Protein 1ZRU (pdb70)

Sequence (758 aa):
TIKNFTFGSNNDGKLYMMLTGMDYRTIRRKDWSSPLNTALNVQYTNTSIIAGGRYFELLNETVALKGDSVNYIHANIDLTQTANPVSLSAETANNSNGVDINNGSGVLKVCFDIVTTSGTGVTSTKPIVQTSTLDSISVNDMTVSGSIDVPVQTLTVEAGNGLQLQLTKKNNDLVIVRFFGSVSNIQKGWNMSGTWVDRPFRPAAVQSLVGHFAGRDTSFHIDINPNGSITWWGANIDKTPIATRGNGSYFIKTIKNFGSNNDGKLYMMLTGMDYRTIRRKDWSSPLNTALNVQYTNTSIIAGGRYFELLNETVALKGDSVNYIHANIDLTQTANPVSLSAETANNSNGVDINNGSGVLKVCFDIVTTSGTGVTSTKPIVQTSTLDSISVNDMTVSGSIDVPVQTLTVEAGNGLQLQLTKKNNDLVIVRFFGSVSNIQKGWNMSGTWVDRPFRPAAVQSLVGHFAGRDTSFHIDINPNGSITWWGANIDKTPIATRGNGSYFIKTIKNFTFFGSNNDGKLYMMLTGMDYRTIRRKDWSSPLNTALNVQYTNTSIIAGGRYFELLNETVALKGDSVNYIHANIDLTQTANPVSLSAETANNSNGVDINNGSGVLKVCFDIVTTSGTGVTSTKPIVQTSTLDSISVNDMTVSGSIDVPVQTLTVEAGNGLQLQLTKKNNDLVIVRFFGSVSNIQKGWNMSGTWVDRPFRPAAVQSLVGHFAGRDTSFHIDINPNGSITWWGANIDKTPIATRGNGSYFIK

GO terms:
  GO:0098025 virus tail, baseplate (C, IDA)
  GO:0019062 virion attachment to host cell (P, IDA)

Structure (mmCIF, N/CA/C/O backbone):
data_1ZRU
#
_entry.id   1ZRU
#
_cell.length_a   81.106
_cell.length_b   92.057
_cell.length_c   145.725
_cell.angle_alpha   90.00
_cell.angle_beta   90.00
_cell.angle_gamma   90.00
#
_symmetry.space_group_name_H-M   'P 21 21 21'
#
loop_
_entity.id
_entity.type
_entity.pdbx_description
1 polymer 'lactophage p2 receptor binding protein'
2 non-polymer GLYCEROL
3 water water
#
loop_
_atom_site.group_PDB
_atom_site.id
_atom_site.type_symbol
_atom_site.label_atom_id
_atom_site.label_alt_id
_atom_site.label_comp_id
_atom_site.label_asym_id
_atom_site.label_entity_id
_atom_site.label_seq_id
_atom_site.pdbx_PDB_ins_code
_atom_site.Cartn_x
_atom_site.Cartn_y
_atom_site.Cartn_z
_atom_site.occupancy
_atom_site.B_iso_or_equiv
_atom_site.auth_seq_id
_atom_site.auth_comp_id
_atom_site.auth_asym_id
_atom_site.auth_atom_id
_atom_site.pdbx_PDB_model_num
ATOM 1 N N . THR A 1 2 ? 11.708 78.228 67.779 1.00 20.56 2 THR A N 1
ATOM 2 C CA . THR A 1 2 ? 13.128 78.626 67.605 1.00 20.64 2 THR A CA 1
ATOM 3 C C . THR A 1 2 ? 13.994 77.431 67.223 1.00 20.04 2 THR A C 1
ATOM 4 O O . THR A 1 2 ? 13.646 76.278 67.489 1.00 18.69 2 THR A O 1
ATOM 8 N N . ILE A 1 3 ? 15.115 77.736 66.591 1.00 19.58 3 ILE A N 1
ATOM 9 C CA . ILE A 1 3 ? 16.085 76.707 66.249 1.00 19.78 3 ILE A CA 1
ATOM 10 C C . ILE A 1 3 ? 17.314 76.947 67.096 1.00 20.43 3 ILE A C 1
ATOM 11 O O . ILE A 1 3 ? 17.860 78.056 67.117 1.00 19.97 3 ILE A O 1
ATOM 16 N N . LYS A 1 4 ? 17.719 75.924 67.840 1.00 20.79 4 LYS A N 1
ATOM 17 C CA . LYS A 1 4 ? 18.945 76.009 68.611 1.00 22.91 4 LYS A CA 1
ATOM 18 C C . LYS A 1 4 ? 20.034 75.180 67.928 1.00 24.32 4 LYS A C 1
ATOM 19 O O . LYS A 1 4 ? 19.844 73.991 67.674 1.00 22.78 4 LYS A O 1
ATOM 25 N N . ASN A 1 5 ? 21.153 75.842 67.630 1.00 25.77 5 ASN A N 1
ATOM 26 C CA . ASN A 1 5 ? 22.286 75.249 66.924 1.00 28.14 5 ASN A CA 1
ATOM 27 C C . ASN A 1 5 ? 23.440 74.928 67.854 1.00 29.17 5 ASN A C 1
ATOM 28 O O . ASN A 1 5 ? 23.718 75.669 68.804 1.00 29.54 5 ASN A O 1
ATOM 33 N N . PHE A 1 6 ? 24.129 73.832 67.561 1.00 30.53 6 PHE A N 1
ATOM 34 C CA . PHE A 1 6 ? 25.165 73.336 68.452 1.00 31.61 6 PHE A CA 1
ATOM 35 C C . PHE A 1 6 ? 26.440 73.015 67.678 1.00 32.57 6 PHE A C 1
ATOM 36 O O . PHE A 1 6 ? 27.508 73.549 68.001 1.00 33.40 6 PHE A O 1
ATOM 44 N N . THR A 1 7 ? 26.321 72.170 66.649 1.00 33.25 7 THR A N 1
ATOM 45 C CA . THR A 1 7 ? 27.474 71.757 65.830 1.00 33.80 7 THR A CA 1
ATOM 46 C C . THR A 1 7 ? 27.836 72.859 64.826 1.00 34.14 7 THR A C 1
ATOM 47 O O . THR A 1 7 ? 27.962 72.608 63.627 1.00 34.31 7 THR A O 1
ATOM 51 N N . PHE A 1 8 ? 27.987 74.083 65.325 1.00 35.15 8 PHE A N 1
ATOM 52 C CA . PHE A 1 8 ? 28.258 75.240 64.466 1.00 35.80 8 PHE A CA 1
ATOM 53 C C . PHE A 1 8 ? 29.250 76.170 65.152 1.00 36.28 8 PHE A C 1
ATOM 54 O O . PHE A 1 8 ? 29.143 76.404 66.359 1.00 37.16 8 PHE A O 1
ATOM 62 N N . GLY A 1 19 ? 36.750 73.644 64.880 1.00 37.45 19 GLY A N 1
ATOM 63 C CA . GLY A 1 19 ? 36.658 72.669 63.790 1.00 36.81 19 GLY A CA 1
ATOM 64 C C . GLY A 1 19 ? 35.281 72.044 63.629 1.00 36.42 19 GLY A C 1
ATOM 65 O O . GLY A 1 19 ? 35.107 70.831 63.820 1.00 36.48 19 GLY A O 1
ATOM 66 N N . SER A 1 20 ? 34.298 72.870 63.273 1.00 35.57 20 SER A N 1
ATOM 67 C CA . SER A 1 20 ? 32.941 72.386 63.037 1.00 34.49 20 SER A CA 1
ATOM 68 C C . SER A 1 20 ? 32.871 71.468 61.807 1.00 33.27 20 SER A C 1
ATOM 69 O O . SER A 1 20 ? 32.129 70.489 61.814 1.00 33.11 20 SER A O 1
ATOM 72 N N . ASN A 1 21 ? 33.652 71.776 60.770 1.00 31.58 21 ASN A N 1
ATOM 73 C CA . ASN A 1 21 ? 33.727 70.922 59.578 1.00 30.20 21 ASN A CA 1
ATOM 74 C C . ASN A 1 21 ? 34.206 69.493 59.903 1.00 28.53 21 ASN A C 1
ATOM 75 O O . ASN A 1 21 ? 33.639 68.502 59.421 1.00 26.50 21 ASN A O 1
ATOM 80 N N . ASN A 1 22 ? 35.260 69.393 60.715 1.00 26.88 22 ASN A N 1
ATOM 81 C CA . ASN A 1 22 ? 35.791 68.088 61.078 1.00 25.65 22 ASN A CA 1
ATOM 82 C C . ASN A 1 22 ? 34.836 67.290 61.952 1.00 23.80 22 ASN A C 1
ATOM 83 O O . ASN A 1 22 ? 34.675 66.084 61.744 1.00 22.40 22 ASN A O 1
ATOM 88 N N . ASP A 1 23 ? 34.176 67.963 62.900 1.00 21.91 23 ASP A N 1
ATOM 89 C CA . ASP A 1 23 ? 33.185 67.272 63.727 1.00 19.95 23 ASP A CA 1
ATOM 90 C C . ASP A 1 23 ? 32.008 66.804 62.881 1.00 17.64 23 ASP A C 1
ATOM 91 O O . ASP A 1 23 ? 31.478 65.718 63.106 1.00 15.36 23 ASP A O 1
ATOM 96 N N . GLY A 1 24 ? 31.595 67.640 61.925 1.00 15.27 24 GLY A N 1
ATOM 97 C CA . GLY A 1 24 ? 30.514 67.279 60.994 1.00 13.27 24 GLY A CA 1
ATOM 98 C C . GLY A 1 24 ? 30.854 66.003 60.231 1.00 12.67 24 GLY A C 1
ATOM 99 O O . GLY A 1 24 ? 30.048 65.068 60.172 1.00 12.07 24 GLY A O 1
ATOM 100 N N . LYS A 1 25 ? 32.050 65.953 59.652 1.00 10.71 25 LYS A N 1
ATOM 101 C CA . LYS A 1 25 ? 32.448 64.746 58.899 1.00 10.52 25 LYS A CA 1
ATOM 102 C C . LYS A 1 25 ? 32.559 63.537 59.824 1.00 10.02 25 LYS A C 1
ATOM 103 O O . LYS A 1 25 ? 32.123 62.430 59.467 1.00 10.46 25 LYS A O 1
ATOM 109 N N . LEU A 1 26 ? 33.134 63.756 61.011 1.00 9.88 26 LEU A N 1
ATOM 110 C CA . LEU A 1 26 ? 33.230 62.696 62.030 1.00 10.32 26 LEU A CA 1
ATOM 111 C C . LEU A 1 26 ? 31.858 62.075 62.302 1.00 9.99 26 LEU A C 1
ATOM 112 O O . LEU A 1 26 ? 31.691 60.843 62.225 1.00 9.69 26 LEU A O 1
ATOM 117 N N . TYR A 1 27 ? 30.877 62.924 62.617 1.00 9.55 27 TYR A N 1
ATOM 118 C CA . TYR A 1 27 ? 29.554 62.434 62.978 1.00 9.73 27 TYR A CA 1
ATOM 119 C C . TYR A 1 27 ? 28.901 61.728 61.792 1.00 9.47 27 TYR A C 1
ATOM 120 O O . TYR A 1 27 ? 28.277 60.679 61.965 1.00 9.99 27 TYR A O 1
ATOM 129 N N . MET A 1 28 ? 29.067 62.285 60.595 1.00 9.73 28 MET A N 1
ATOM 130 C CA . MET A 1 28 ? 28.513 61.643 59.389 1.00 9.71 28 MET A CA 1
ATOM 131 C C . MET A 1 28 ? 29.081 60.243 59.195 1.00 9.98 28 MET A C 1
ATOM 132 O O . MET A 1 28 ? 28.353 59.314 58.858 1.00 9.55 28 MET A O 1
ATOM 137 N N . MET A 1 29 ? 30.379 60.098 59.439 1.00 9.19 29 MET A N 1
ATOM 138 C CA . MET A 1 29 ? 31.038 58.820 59.263 1.00 9.66 29 MET A CA 1
ATOM 139 C C . MET A 1 29 ? 30.652 57.805 60.340 1.00 8.92 29 MET A C 1
ATOM 140 O O . MET A 1 29 ? 30.495 56.622 60.039 1.00 9.62 29 MET A O 1
ATOM 145 N N . LEU A 1 30 ? 30.462 58.272 61.580 1.00 8.66 30 LEU A N 1
ATOM 146 C CA . LEU A 1 30 ? 30.079 57.374 62.670 1.00 8.44 30 LEU A CA 1
ATOM 147 C C . LEU A 1 30 ? 28.701 56.761 62.381 1.00 8.47 30 LEU A C 1
ATOM 148 O O . LEU A 1 30 ? 28.483 55.577 62.620 1.00 8.71 30 LEU A O 1
ATOM 153 N N . THR A 1 31 ? 27.781 57.578 61.877 1.00 8.39 31 THR A N 1
ATOM 154 C CA . THR A 1 31 ? 26.375 57.112 61.714 1.00 8.65 31 THR A CA 1
ATOM 155 C C . THR A 1 31 ? 26.107 56.551 60.297 1.00 8.94 31 THR A C 1
ATOM 156 O O . THR A 1 31 ? 25.060 55.904 60.043 1.00 8.52 31 THR A O 1
ATOM 160 N N . GLY A 1 32 ? 27.033 56.819 59.372 1.00 8.52 32 GLY A N 1
ATOM 161 C CA . GLY A 1 32 ? 26.878 56.395 57.977 1.00 9.06 32 GLY A CA 1
ATOM 162 C C . GLY A 1 32 ? 25.780 57.171 57.268 1.00 10.05 32 GLY A C 1
ATOM 163 O O . GLY A 1 32 ? 24.854 56.584 56.716 1.00 10.31 32 GLY A O 1
ATOM 164 N N . MET A 1 33 ? 25.872 58.495 57.304 1.00 9.44 33 MET A N 1
ATOM 165 C CA . MET A 1 33 ? 24.936 59.326 56.536 1.00 10.29 33 MET A CA 1
ATOM 166 C C . MET A 1 33 ? 25.687 60.095 55.483 1.00 10.76 33 MET A C 1
ATOM 167 O O . MET A 1 33 ? 26.851 60.468 55.695 1.00 10.46 33 MET A O 1
ATOM 172 N N . ASP A 1 34 ? 25.035 60.323 54.344 1.00 11.83 34 ASP A N 1
ATOM 173 C CA . ASP A 1 34 ? 25.563 61.269 53.360 1.00 13.08 34 ASP A CA 1
ATOM 174 C C . ASP A 1 34 ? 24.785 62.587 53.442 1.00 13.38 34 ASP A C 1
ATOM 175 O O . ASP A 1 34 ? 24.029 62.820 54.410 1.00 13.47 34 ASP A O 1
ATOM 180 N N . TYR A 1 35 ? 24.973 63.467 52.452 1.00 12.91 35 TYR A N 1
ATOM 181 C CA . TYR A 1 35 ? 24.310 64.779 52.495 1.00 12.96 35 TYR A CA 1
ATOM 182 C C . TYR A 1 35 ? 22.870 64.759 52.003 1.00 13.30 35 TYR A C 1
ATOM 183 O O . TYR A 1 35 ? 22.221 65.803 51.959 1.00 14.26 35 TYR A O 1
ATOM 192 N N . ARG A 1 36 ? 22.363 63.577 51.655 1.00 12.93 36 ARG A N 1
ATOM 193 C CA . ARG A 1 36 ? 21.001 63.461 51.143 1.00 13.59 36 ARG A CA 1
ATOM 194 C C . ARG A 1 36 ? 20.021 62.831 52.141 1.00 13.71 36 ARG A C 1
ATOM 195 O O . ARG A 1 36 ? 18.890 62.478 51.774 1.00 15.42 36 ARG A O 1
ATOM 203 N N . THR A 1 37 ? 20.442 62.680 53.393 1.00 11.47 37 THR A N 1
ATOM 204 C CA . THR A 1 37 ? 19.552 62.138 54.396 1.00 10.82 37 THR A CA 1
ATOM 205 C C . THR A 1 37 ? 19.726 62.904 55.705 1.00 10.15 37 THR A C 1
ATOM 206 O O . THR A 1 37 ? 20.475 63.883 55.775 1.00 9.65 37 THR A O 1
ATOM 210 N N . ILE A 1 38 ? 19.023 62.448 56.733 1.00 9.33 38 ILE A N 1
ATOM 211 C CA . ILE A 1 38 ? 19.104 63.077 58.053 1.00 9.73 38 ILE A CA 1
ATOM 212 C C . ILE A 1 38 ? 19.080 62.013 59.142 1.00 9.05 38 ILE A C 1
ATOM 213 O O . ILE A 1 38 ? 18.811 60.837 58.877 1.00 9.05 38 ILE A O 1
ATOM 218 N N . ARG A 1 39 ? 19.360 62.451 60.364 1.00 9.22 39 ARG A N 1
ATOM 219 C CA . ARG A 1 39 ? 18.870 61.757 61.534 1.00 9.37 39 ARG A CA 1
ATOM 220 C C . ARG A 1 39 ? 17.842 62.695 62.164 1.00 9.79 39 ARG A C 1
ATOM 221 O O . ARG A 1 39 ? 18.002 63.921 62.101 1.00 10.29 39 ARG A O 1
ATOM 229 N N . ARG A 1 40 ? 16.792 62.127 62.739 1.00 9.36 40 ARG A N 1
ATOM 230 C CA . ARG A 1 40 ? 15.689 62.958 63.223 1.00 9.67 40 ARG A CA 1
ATOM 231 C C . ARG A 1 40 ? 14.979 62.234 64.352 1.00 10.25 40 ARG A C 1
ATOM 232 O O . ARG A 1 40 ? 14.719 61.027 64.258 1.00 10.69 40 ARG A O 1
ATOM 240 N N . LYS A 1 41 ? 14.641 62.968 65.407 1.00 10.36 41 LYS A N 1
ATOM 241 C CA . LYS A 1 41 ? 13.869 62.368 66.491 1.00 10.93 41 LYS A CA 1
ATOM 242 C C . LYS A 1 41 ? 12.915 63.405 67.076 1.00 11.48 41 LYS A C 1
ATOM 243 O O . LYS A 1 41 ? 13.363 64.461 67.521 1.00 11.28 41 LYS A O 1
ATOM 249 N N . ASP A 1 42 ? 11.625 63.086 67.054 1.00 11.99 42 ASP A N 1
ATOM 250 C CA . ASP A 1 42 ? 10.622 63.900 67.772 1.00 13.09 42 ASP A CA 1
ATOM 251 C C . ASP A 1 42 ? 10.639 63.420 69.226 1.00 13.05 42 ASP A C 1
ATOM 252 O O . ASP A 1 42 ? 10.073 62.364 69.540 1.00 14.23 42 ASP A O 1
ATOM 257 N N . TRP A 1 43 ? 11.270 64.177 70.111 1.00 13.02 43 TRP A N 1
ATOM 258 C CA . TRP A 1 43 ? 11.238 63.813 71.541 1.00 14.18 43 TRP A CA 1
ATOM 259 C C . TRP A 1 43 ? 9.849 64.015 72.136 1.00 15.67 43 TRP A C 1
ATOM 260 O O . TRP A 1 43 ? 9.447 63.284 73.044 1.00 16.07 43 TRP A O 1
ATOM 271 N N . SER A 1 44 ? 9.143 65.022 71.624 1.00 15.94 44 SER A N 1
ATOM 272 C CA . SER A 1 44 ? 7.706 65.162 71.843 1.00 17.35 44 SER A CA 1
ATOM 273 C C . SER A 1 44 ? 7.004 65.344 70.482 1.00 17.97 44 SER A C 1
ATOM 274 O O . SER A 1 44 ? 7.632 65.755 69.506 1.00 17.37 44 SER A O 1
ATOM 277 N N . SER A 1 45 ? 5.711 65.013 70.422 1.00 18.83 45 SER A N 1
ATOM 278 C CA . SER A 1 45 ? 4.943 65.082 69.169 1.00 19.36 45 SER A CA 1
ATOM 279 C C . SER A 1 45 ? 4.803 66.512 68.668 1.00 18.64 45 SER A C 1
ATOM 280 O O . SER A 1 45 ? 4.424 67.408 69.442 1.00 18.98 45 SER A O 1
ATOM 283 N N . PRO A 1 46 ? 5.098 66.748 67.372 1.00 17.65 46 PRO A N 1
ATOM 284 C CA . PRO A 1 46 ? 4.733 68.037 66.786 1.00 17.80 46 PRO A CA 1
ATOM 285 C C . PRO A 1 46 ? 3.214 68.266 66.885 1.00 17.97 46 PRO A C 1
ATOM 286 O O . PRO A 1 46 ? 2.451 67.300 66.894 1.00 18.57 46 PRO A O 1
ATOM 290 N N . LEU A 1 47 ? 2.799 69.525 66.974 1.00 18.73 47 LEU A N 1
ATOM 291 C CA . LEU A 1 47 ? 1.370 69.858 67.030 1.00 19.60 47 LEU A CA 1
ATOM 292 C C . LEU A 1 47 ? 0.951 70.373 65.673 1.00 19.26 47 LEU A C 1
ATOM 293 O O . LEU A 1 47 ? 1.598 71.259 65.128 1.00 19.99 47 LEU A O 1
ATOM 298 N N . ASN A 1 48 ? -0.142 69.830 65.150 1.00 19.70 48 ASN A N 1
ATOM 299 C CA . ASN A 1 48 ? -0.752 70.348 63.933 1.00 20.05 48 ASN A CA 1
ATOM 300 C C . ASN A 1 48 ? -1.842 71.326 64.313 1.00 20.55 48 ASN A C 1
ATOM 301 O O . ASN A 1 48 ? -2.772 70.950 65.014 1.00 21.34 48 ASN A O 1
ATOM 306 N N . THR A 1 49 ? -1.702 72.568 63.870 1.00 21.07 49 THR A N 1
ATOM 307 C CA . THR A 1 49 ? -2.648 73.634 64.223 1.00 22.14 49 THR A CA 1
ATOM 308 C C . THR A 1 49 ? -3.014 74.461 62.997 1.00 21.19 49 THR A C 1
ATOM 309 O O . THR A 1 49 ? -2.201 75.247 62.514 1.00 20.81 49 THR A O 1
ATOM 313 N N . ALA A 1 50 ? -4.256 74.310 62.524 1.00 20.82 50 ALA A N 1
ATOM 314 C CA . ALA A 1 50 ? -4.680 74.884 61.236 1.00 20.33 50 ALA A CA 1
ATOM 315 C C . ALA A 1 50 ? -3.642 74.496 60.175 1.00 19.40 50 ALA A C 1
ATOM 316 O O . ALA A 1 50 ? -3.208 73.333 60.167 1.00 18.96 50 ALA A O 1
ATOM 318 N N . LEU A 1 51 ? -3.226 75.428 59.314 1.00 18.88 51 LEU A N 1
ATOM 319 C CA . LEU A 1 51 ? -2.219 75.096 58.285 1.00 18.79 51 LEU A CA 1
ATOM 320 C C . LEU A 1 51 ? -0.819 75.393 58.810 1.00 18.20 51 LEU A C 1
ATOM 321 O O . LEU A 1 51 ? -0.098 76.228 58.272 1.00 18.18 51 LEU A O 1
ATOM 326 N N . ASN A 1 52 ? -0.474 74.725 59.903 1.00 18.21 52 ASN A N 1
ATOM 327 C CA . ASN A 1 52 ? 0.844 74.875 60.530 1.00 18.35 52 ASN A CA 1
ATOM 328 C C . ASN A 1 52 ? 1.252 73.580 61.212 1.00 18.01 52 ASN A C 1
ATOM 329 O O . ASN A 1 52 ? 0.406 72.826 61.702 1.00 17.01 52 ASN A O 1
ATOM 334 N N . VAL A 1 53 ? 2.561 73.337 61.261 1.00 17.70 53 VAL A N 1
ATOM 335 C CA . VAL A 1 53 ? 3.091 72.290 62.132 1.00 18.06 53 VAL A CA 1
ATOM 336 C C . VAL A 1 53 ? 4.043 72.949 63.129 1.00 17.54 53 VAL A C 1
ATOM 337 O O . VAL A 1 53 ? 4.908 73.727 62.738 1.00 18.17 53 VAL A O 1
ATOM 341 N N . GLN A 1 54 ? 3.818 72.678 64.413 1.00 18.27 54 GLN A N 1
ATOM 342 C CA . GLN A 1 54 ? 4.649 73.222 65.480 1.00 18.66 54 GLN A CA 1
ATOM 343 C C . GLN A 1 54 ? 5.524 72.089 65.966 1.00 16.93 54 GLN A C 1
ATOM 344 O O . GLN A 1 54 ? 5.030 71.137 66.581 1.00 16.27 54 GLN A O 1
ATOM 350 N N . TYR A 1 55 ? 6.810 72.170 65.643 1.00 16.01 55 TYR A N 1
ATOM 351 C CA . TYR A 1 55 ? 7.773 71.214 66.203 1.00 15.58 55 TYR A CA 1
ATOM 352 C C . TYR A 1 55 ? 8.042 71.642 67.635 1.00 15.49 55 TYR A C 1
ATOM 353 O O . TYR A 1 55 ? 8.625 72.701 67.870 1.00 15.88 55 TYR A O 1
ATOM 362 N N . THR A 1 56 ? 7.576 70.815 68.561 1.00 14.63 56 THR A N 1
ATOM 363 C CA . THR A 1 56 ? 7.636 71.102 69.993 1.00 14.88 56 THR A CA 1
ATOM 364 C C . THR A 1 56 ? 9.052 70.860 70.524 1.00 14.25 56 THR A C 1
ATOM 365 O O . THR A 1 56 ? 9.647 71.718 71.211 1.00 14.03 56 THR A O 1
ATOM 369 N N . ASN A 1 57 ? 9.585 69.692 70.169 1.00 12.65 57 ASN A N 1
ATOM 370 C CA . ASN A 1 57 ? 10.946 69.319 70.536 1.00 12.35 57 ASN A CA 1
ATOM 371 C C . ASN A 1 57 ? 11.429 68.202 69.607 1.00 11.94 57 ASN A C 1
ATOM 372 O O . ASN A 1 57 ? 11.222 67.016 69.878 1.00 11.97 57 ASN A O 1
ATOM 377 N N . THR A 1 58 ? 12.072 68.611 68.520 1.00 11.61 58 THR A N 1
ATOM 378 C CA . THR A 1 58 ? 12.585 67.688 67.500 1.00 11.48 58 THR A CA 1
ATOM 379 C C . THR A 1 58 ? 14.051 67.992 67.275 1.00 11.12 58 THR A C 1
ATOM 380 O O . THR A 1 58 ? 14.423 69.138 67.010 1.00 11.52 58 THR A O 1
ATOM 384 N N . SER A 1 59 ? 14.896 66.963 67.382 1.00 10.49 59 SER A N 1
ATOM 385 C CA . SER A 1 59 ? 16.305 67.115 67.011 1.00 10.11 59 SER A CA 1
ATOM 386 C C . SER A 1 59 ? 16.523 66.606 65.598 1.00 9.94 59 SER A C 1
ATOM 387 O O . SER A 1 59 ? 15.877 65.636 65.159 1.00 9.63 59 SER A O 1
ATOM 390 N N . ILE A 1 60 ? 17.436 67.262 64.889 1.00 9.46 60 ILE A N 1
ATOM 391 C CA . ILE A 1 60 ? 17.810 66.847 63.550 1.00 10.41 60 ILE A CA 1
ATOM 392 C C . ILE A 1 60 ? 19.340 66.893 63.429 1.00 10.49 60 ILE A C 1
ATOM 393 O O . ILE A 1 60 ? 19.985 67.779 64.002 1.00 10.34 60 ILE A O 1
ATOM 398 N N . ILE A 1 61 ? 19.895 65.934 62.690 1.00 9.90 61 ILE A N 1
ATOM 399 C CA . ILE A 1 61 ? 21.292 65.995 62.236 1.00 10.31 61 ILE A CA 1
ATOM 400 C C . ILE A 1 61 ? 21.237 66.020 60.720 1.00 10.24 61 ILE A C 1
ATOM 401 O O . ILE A 1 61 ? 20.622 65.153 60.083 1.00 9.35 61 ILE A O 1
ATOM 406 N N . ALA A 1 62 ? 21.848 67.046 60.143 1.00 10.78 62 ALA A N 1
ATOM 407 C CA . ALA A 1 62 ? 21.931 67.184 58.697 1.00 11.74 62 ALA A CA 1
ATOM 408 C C . ALA A 1 62 ? 23.346 67.637 58.363 1.00 12.33 62 ALA A C 1
ATOM 409 O O . ALA A 1 62 ? 23.846 68.605 58.960 1.00 12.46 62 ALA A O 1
ATOM 411 N N . GLY A 1 63 ? 23.991 66.923 57.437 1.00 12.58 63 GLY A N 1
ATOM 412 C CA . GLY A 1 63 ? 25.413 67.159 57.137 1.00 12.99 63 GLY A CA 1
ATOM 413 C C . GLY A 1 63 ? 26.307 67.066 58.367 1.00 13.30 63 GLY A C 1
ATOM 414 O O . GLY A 1 63 ? 27.304 67.805 58.476 1.00 14.38 63 GLY A O 1
ATOM 415 N N . GLY A 1 64 ? 25.958 66.160 59.291 1.00 12.63 64 GLY A N 1
ATOM 416 C CA . GLY A 1 64 ? 26.705 65.988 60.542 1.00 12.53 64 GLY A CA 1
ATOM 417 C C . GLY A 1 64 ? 26.563 67.151 61.518 1.00 13.54 64 GLY A C 1
ATOM 418 O O . GLY A 1 64 ? 27.280 67.199 62.514 1.00 13.65 64 GLY A O 1
ATOM 419 N N . ARG A 1 65 ? 25.640 68.074 61.223 1.00 12.95 65 ARG A N 1
ATOM 420 C CA . ARG A 1 65 ? 25.356 69.213 62.105 1.00 13.44 65 ARG A CA 1
ATOM 421 C C . ARG A 1 65 ? 24.076 68.956 62.900 1.00 12.94 65 ARG A C 1
ATOM 422 O O . ARG A 1 65 ? 23.019 68.687 62.316 1.00 13.61 65 ARG A O 1
ATOM 430 N N . TYR A 1 66 ? 24.181 69.065 64.224 1.00 11.69 66 TYR A N 1
ATOM 431 C CA . TYR A 1 66 ? 23.058 68.787 65.139 1.00 11.23 66 TYR A CA 1
ATOM 432 C C . TYR A 1 66 ? 22.363 70.087 65.527 1.00 11.76 66 TYR A C 1
ATOM 433 O O . TYR A 1 66 ? 23.028 71.067 65.891 1.00 12.13 66 TYR A O 1
ATOM 442 N N . PHE A 1 67 ? 21.037 70.095 65.459 1.00 11.73 67 PHE A N 1
ATOM 443 C CA . PHE A 1 67 ? 20.270 71.256 65.936 1.00 11.90 67 PHE A CA 1
ATOM 444 C C . PHE A 1 67 ? 18.909 70.807 66.454 1.00 11.90 67 PHE A C 1
ATOM 445 O O . PHE A 1 67 ? 18.482 69.678 66.202 1.00 10.91 67 PHE A O 1
ATOM 453 N N . GLU A 1 68 ? 18.237 71.690 67.200 1.00 11.11 68 GLU A N 1
ATOM 454 C CA . GLU A 1 68 ? 16.977 71.359 67.840 1.00 11.99 68 GLU A CA 1
ATOM 455 C C . GLU A 1 68 ? 15.895 72.351 67.434 1.00 12.15 68 GLU A C 1
ATOM 456 O O . GLU A 1 68 ? 16.140 73.554 67.399 1.00 12.26 68 GLU A O 1
ATOM 462 N N . LEU A 1 69 ? 14.724 71.813 67.126 1.00 11.52 69 LEU A N 1
ATOM 463 C CA . LEU A 1 69 ? 13.531 72.619 66.816 1.00 12.60 69 LEU A CA 1
ATOM 464 C C . LEU A 1 69 ? 12.698 72.660 68.081 1.00 13.40 69 LEU A C 1
ATOM 465 O O . LEU A 1 69 ? 12.124 71.638 68.493 1.00 13.43 69 LEU A O 1
ATOM 470 N N . LEU A 1 70 ? 12.627 73.846 68.690 1.00 14.61 70 LEU A N 1
ATOM 471 C CA . LEU A 1 70 ? 11.967 74.021 69.971 1.00 16.23 70 LEU A CA 1
ATOM 472 C C . LEU A 1 70 ? 10.897 75.092 69.809 1.00 16.33 70 LEU A C 1
ATOM 473 O O . LEU A 1 70 ? 11.220 76.257 69.590 1.00 16.77 70 LEU A O 1
ATOM 478 N N . ASN A 1 71 ? 9.636 74.671 69.857 1.00 17.32 71 ASN A N 1
ATOM 479 C CA . ASN A 1 71 ? 8.516 75.600 69.629 1.00 18.54 71 ASN A CA 1
ATOM 480 C C . ASN A 1 71 ? 8.682 76.313 68.284 1.00 19.03 71 ASN A C 1
ATOM 481 O O . ASN A 1 71 ? 8.624 77.536 68.194 1.00 19.67 71 ASN A O 1
ATOM 486 N N . GLU A 1 72 ? 8.923 75.532 67.230 1.00 18.75 72 GLU A N 1
ATOM 487 C CA . GLU A 1 72 ? 9.259 76.081 65.921 1.00 19.46 72 GLU A CA 1
ATOM 488 C C . GLU A 1 72 ? 8.124 75.758 64.967 1.00 20.04 72 GLU A C 1
ATOM 489 O O . GLU A 1 72 ? 7.862 74.579 64.677 1.00 19.64 72 GLU A O 1
ATOM 495 N N . THR A 1 73 ? 7.444 76.811 64.505 1.00 20.12 73 THR A N 1
ATOM 496 C CA . THR A 1 73 ? 6.257 76.658 63.651 1.00 21.12 73 THR A CA 1
ATOM 497 C C . THR A 1 73 ? 6.556 76.917 62.172 1.00 20.55 73 THR A C 1
ATOM 498 O O . THR A 1 73 ? 7.234 77.888 61.811 1.00 21.49 73 THR A O 1
ATOM 502 N N . VAL A 1 74 ? 6.061 76.018 61.326 1.00 19.68 74 VAL A N 1
ATOM 503 C CA . VAL A 1 74 ? 6.199 76.127 59.889 1.00 19.30 74 VAL A CA 1
ATOM 504 C C . VAL A 1 74 ? 4.795 76.239 59.304 1.00 18.75 74 VAL A C 1
ATOM 505 O O . VAL A 1 74 ? 3.929 75.388 59.569 1.00 18.44 74 VAL A O 1
ATOM 509 N N . ALA A 1 75 ? 4.579 77.327 58.562 1.00 19.03 75 ALA A N 1
ATOM 510 C CA . ALA A 1 75 ? 3.330 77.575 57.866 1.00 18.99 75 ALA A CA 1
ATOM 511 C C . ALA A 1 75 ? 3.265 76.687 56.631 1.00 18.24 75 ALA A C 1
ATOM 512 O O . ALA A 1 75 ? 4.244 76.566 55.884 1.00 19.68 75 ALA A O 1
ATOM 514 N N . LEU A 1 76 ? 2.091 76.114 56.411 1.00 18.02 76 LEU A N 1
ATOM 515 C CA . LEU A 1 76 ? 1.855 75.152 55.337 1.00 17.29 76 LEU A CA 1
ATOM 516 C C . LEU A 1 76 ? 0.911 75.710 54.268 1.00 18.21 76 LEU A C 1
ATOM 517 O O . LEU A 1 76 ? 0.092 76.593 54.543 1.00 18.42 76 LEU A O 1
ATOM 522 N N . LYS A 1 77 ? 1.051 75.197 53.052 1.00 17.99 77 LYS A N 1
ATOM 523 C CA . LYS A 1 77 ? 0.095 75.481 51.975 1.00 18.90 77 LYS A CA 1
ATOM 524 C C . LYS A 1 77 ? -1.121 74.576 52.121 1.00 18.28 77 LYS A C 1
ATOM 525 O O . LYS A 1 77 ? -0.999 73.402 52.493 1.00 17.89 77 LYS A O 1
ATOM 531 N N . GLY A 1 78 ? -2.305 75.121 51.839 1.00 17.96 78 GLY A N 1
ATOM 532 C CA . GLY A 1 78 ? -3.529 74.351 51.969 1.00 17.38 78 GLY A CA 1
ATOM 533 C C . GLY A 1 78 ? -3.699 73.394 50.799 1.00 17.20 78 GLY A C 1
ATOM 534 O O . GLY A 1 78 ? -3.213 73.673 49.693 1.00 17.97 78 GLY A O 1
ATOM 535 N N . ASP A 1 79 ? -4.410 72.293 51.048 1.00 17.95 79 ASP A N 1
ATOM 536 C CA . ASP A 1 79 ? -4.709 71.258 50.049 1.00 18.20 79 ASP A CA 1
ATOM 537 C C . ASP A 1 79 ? -3.460 70.846 49.277 1.00 17.85 79 ASP A C 1
ATOM 538 O O . ASP A 1 79 ? -3.466 70.758 48.036 1.00 17.54 79 ASP A O 1
ATOM 543 N N . SER A 1 80 ? -2.380 70.591 50.015 1.00 17.49 80 SER A N 1
ATOM 544 C CA . SER A 1 80 ? -1.075 70.389 49.385 1.00 16.71 80 SER A CA 1
ATOM 545 C C . SER A 1 80 ? -0.288 69.326 50.114 1.00 15.98 80 SER A C 1
ATOM 546 O O . SER A 1 80 ? -0.587 69.011 51.267 1.00 15.64 80 SER A O 1
ATOM 549 N N . VAL A 1 81 ? 0.697 68.771 49.418 1.00 14.68 81 VAL A N 1
ATOM 550 C CA . VAL A 1 81 ? 1.713 67.924 50.049 1.00 13.76 81 VAL A CA 1
ATOM 551 C C . VAL A 1 81 ? 2.916 68.830 50.278 1.00 13.40 81 VAL A C 1
ATOM 552 O O . VAL A 1 81 ? 3.550 69.306 49.321 1.00 13.18 81 VAL A O 1
ATOM 556 N N . ASN A 1 82 ? 3.185 69.125 51.550 1.00 12.29 82 ASN A N 1
ATOM 557 C CA . ASN A 1 82 ? 4.234 70.067 51.922 1.00 11.96 82 ASN A CA 1
ATOM 558 C C . ASN A 1 82 ? 5.494 69.310 52.297 1.00 11.91 82 ASN A C 1
ATOM 559 O O . ASN A 1 82 ? 5.467 68.510 53.229 1.00 12.92 82 ASN A O 1
ATOM 564 N N . TYR A 1 83 ? 6.583 69.581 51.592 1.00 11.76 83 TYR A N 1
ATOM 565 C CA . TYR A 1 83 ? 7.885 68.965 51.891 1.00 11.44 83 TYR A CA 1
ATOM 566 C C . TYR A 1 83 ? 8.650 69.926 52.798 1.00 11.92 83 TYR A C 1
ATOM 567 O O . TYR A 1 83 ? 9.045 71.027 52.370 1.00 12.09 83 TYR A O 1
ATOM 576 N N . ILE A 1 84 ? 8.827 69.509 54.052 1.00 11.76 84 ILE A N 1
ATOM 577 C CA . ILE A 1 84 ? 9.481 70.339 55.060 1.00 11.71 84 ILE A CA 1
ATOM 578 C C . ILE A 1 84 ? 10.992 70.126 54.977 1.00 12.11 84 ILE A C 1
ATOM 579 O O . ILE A 1 84 ? 11.482 68.989 55.112 1.00 12.19 84 ILE A O 1
ATOM 584 N N . HIS A 1 85 ? 11.712 71.226 54.753 1.00 12.20 85 HIS A N 1
ATOM 585 C CA . HIS A 1 85 ? 13.164 71.182 54.544 1.00 12.53 85 HIS A CA 1
ATOM 586 C C . HIS A 1 85 ? 13.886 71.891 55.679 1.00 13.27 85 HIS A C 1
ATOM 587 O O . HIS A 1 85 ? 13.403 72.918 56.184 1.00 13.49 85 HIS A O 1
ATOM 594 N N . ALA A 1 86 ? 15.044 71.348 56.063 1.00 13.48 86 ALA A N 1
ATOM 595 C CA . ALA A 1 86 ? 16.031 72.098 56.846 1.00 14.01 86 ALA A CA 1
ATOM 596 C C . ALA A 1 86 ? 17.030 72.670 55.859 1.00 14.68 86 ALA A C 1
ATOM 597 O O . ALA A 1 86 ? 17.515 71.968 54.963 1.00 14.27 86 ALA A O 1
ATOM 599 N N . ASN A 1 87 ? 17.327 73.957 56.002 1.00 15.24 87 ASN A N 1
ATOM 600 C CA . ASN A 1 87 ? 18.243 74.637 55.096 1.00 16.43 87 ASN A CA 1
ATOM 601 C C . ASN A 1 87 ? 19.389 75.196 55.916 1.00 17.16 87 ASN A C 1
ATOM 602 O O . ASN A 1 87 ? 19.155 75.946 56.851 1.00 16.92 87 ASN A O 1
ATOM 607 N N . ILE A 1 88 ? 20.611 74.809 55.565 1.00 18.25 88 ILE A N 1
ATOM 608 C CA . ILE A 1 88 ? 21.786 75.132 56.370 1.00 19.69 88 ILE A CA 1
ATOM 609 C C . ILE A 1 88 ? 22.750 75.978 55.545 1.00 20.76 88 ILE A C 1
ATOM 610 O O . ILE A 1 88 ? 23.274 75.524 54.540 1.00 20.10 88 ILE A O 1
ATOM 615 N N . ASP A 1 89 ? 22.950 77.216 55.981 1.00 22.82 89 ASP A N 1
ATOM 616 C CA . ASP A 1 89 ? 23.866 78.145 55.330 1.00 24.62 89 ASP A CA 1
ATOM 617 C C . ASP A 1 89 ? 24.865 78.607 56.381 1.00 25.60 89 ASP A C 1
ATOM 618 O O . ASP A 1 89 ? 24.532 79.415 57.249 1.00 25.81 89 ASP A O 1
ATOM 623 N N . LEU A 1 90 ? 26.081 78.071 56.311 1.00 27.02 90 LEU A N 1
ATOM 624 C CA . LEU A 1 90 ? 27.069 78.294 57.362 1.00 28.55 90 LEU A CA 1
ATOM 625 C C . LEU A 1 90 ? 27.598 79.730 57.356 1.00 29.59 90 LEU A C 1
ATOM 626 O O . LEU A 1 90 ? 28.122 80.199 58.364 1.00 30.40 90 LEU A O 1
ATOM 631 N N . THR A 1 91 ? 27.431 80.427 56.235 1.00 30.64 91 THR A N 1
ATOM 632 C CA . THR A 1 91 ? 27.810 81.848 56.151 1.00 31.41 91 THR A CA 1
ATOM 633 C C . THR A 1 91 ? 26.917 82.737 57.027 1.00 31.96 91 THR A C 1
ATOM 634 O O . THR A 1 91 ? 27.362 83.793 57.501 1.00 32.25 91 THR A O 1
ATOM 638 N N . GLN A 1 92 ? 25.670 82.310 57.248 1.00 31.75 92 GLN A N 1
ATOM 639 C CA . GLN A 1 92 ? 24.751 83.009 58.157 1.00 32.16 92 GLN A CA 1
ATOM 640 C C . GLN A 1 92 ? 25.051 82.615 59.596 1.00 32.51 92 GLN A C 1
ATOM 641 O O . GLN A 1 92 ? 24.323 81.823 60.210 1.00 32.03 92 GLN A O 1
ATOM 647 N N . THR A 1 93 ? 26.127 83.192 60.129 1.00 33.18 93 THR A N 1
ATOM 648 C CA . THR A 1 93 ? 26.702 82.806 61.416 1.00 34.21 93 THR A CA 1
ATOM 649 C C . THR A 1 93 ? 25.710 82.795 62.593 1.00 34.01 93 THR A C 1
ATOM 650 O O . THR A 1 93 ? 25.689 81.840 63.383 1.00 34.55 93 THR A O 1
ATOM 654 N N . ALA A 1 94 ? 24.885 83.835 62.691 1.00 33.67 94 ALA A N 1
ATOM 655 C CA . ALA A 1 94 ? 23.951 83.989 63.807 1.00 33.35 94 ALA A CA 1
ATOM 656 C C . ALA A 1 94 ? 22.783 82.994 63.760 1.00 32.86 94 ALA A C 1
ATOM 657 O O . ALA A 1 94 ? 22.324 82.520 64.804 1.00 33.11 94 ALA A O 1
ATOM 659 N N . ASN A 1 95 ? 22.302 82.691 62.556 1.00 31.65 95 ASN A N 1
ATOM 660 C CA . ASN A 1 95 ? 21.257 81.680 62.385 1.00 30.48 95 ASN A CA 1
ATOM 661 C C . ASN A 1 95 ? 21.475 80.849 61.108 1.00 28.36 95 ASN A C 1
ATOM 662 O O . ASN A 1 95 ? 20.878 81.123 60.057 1.00 28.29 95 ASN A O 1
ATOM 667 N N . PRO A 1 96 ? 22.361 79.845 61.191 1.00 26.44 96 PRO A N 1
ATOM 668 C CA . PRO A 1 96 ? 22.748 79.057 60.017 1.00 24.90 96 PRO A CA 1
ATOM 669 C C . PRO A 1 96 ? 21.644 78.143 59.478 1.00 23.20 96 PRO A C 1
ATOM 670 O O . PRO A 1 96 ? 21.726 77.715 58.329 1.00 23.46 96 PRO A O 1
ATOM 674 N N . VAL A 1 97 ? 20.637 77.866 60.303 1.00 21.12 97 VAL A N 1
ATOM 675 C CA . VAL A 1 97 ? 19.559 76.916 59.955 1.00 19.48 97 VAL A CA 1
ATOM 676 C C . VAL A 1 97 ? 18.179 77.582 59.880 1.00 19.23 97 VAL A C 1
ATOM 677 O O . VAL A 1 97 ? 17.793 78.363 60.759 1.00 18.95 97 VAL A O 1
ATOM 681 N N . SER A 1 98 ? 17.431 77.263 58.827 1.00 18.61 98 SER A N 1
ATOM 682 C CA . SER A 1 98 ? 16.047 77.706 58.720 1.00 18.32 98 SER A CA 1
ATOM 683 C C . SER A 1 98 ? 15.210 76.565 58.131 1.00 17.91 98 SER A C 1
ATOM 684 O O . SER A 1 98 ? 15.759 75.641 57.508 1.00 17.90 98 SER A O 1
ATOM 687 N N . LEU A 1 99 ? 13.903 76.615 58.376 1.00 17.61 99 LEU A N 1
ATOM 688 C CA . LEU A 1 99 ? 12.979 75.622 57.813 1.00 17.29 99 LEU A CA 1
ATOM 689 C C . LEU A 1 99 ? 12.110 76.235 56.732 1.00 17.89 99 LEU A C 1
ATOM 690 O O . LEU A 1 99 ? 11.747 77.427 56.801 1.00 17.38 99 LEU A O 1
ATOM 695 N N . SER A 1 100 ? 11.781 75.413 55.743 1.00 16.78 100 SER A N 1
ATOM 696 C CA . SER A 1 100 ? 10.882 75.828 54.676 1.00 17.44 100 SER A CA 1
ATOM 697 C C . SER A 1 100 ? 9.894 74.712 54.374 1.00 17.00 100 SER A C 1
ATOM 698 O O . SER A 1 100 ? 10.196 73.530 54.576 1.00 17.23 100 SER A O 1
ATOM 701 N N . ALA A 1 101 ? 8.708 75.103 53.918 1.00 16.93 101 ALA A N 1
ATOM 702 C CA . ALA A 1 101 ? 7.702 74.169 53.412 1.00 16.22 101 ALA A CA 1
ATOM 703 C C . ALA A 1 101 ? 7.643 74.392 51.916 1.00 16.56 101 ALA A C 1
ATOM 704 O O . ALA A 1 101 ? 7.409 75.521 51.453 1.00 17.15 101 ALA A O 1
ATOM 706 N N . GLU A 1 102 ? 7.874 73.331 51.156 1.00 15.75 102 GLU A N 1
ATOM 707 C CA . GLU A 1 102 ? 8.022 73.447 49.705 1.00 16.38 102 GLU A CA 1
ATOM 708 C C . GLU A 1 102 ? 7.122 72.468 48.950 1.00 16.21 102 GLU A C 1
ATOM 709 O O . GLU A 1 102 ? 6.652 71.472 49.513 1.00 15.86 102 GLU A O 1
ATOM 715 N N . THR A 1 103 ? 6.870 72.768 47.674 1.00 16.48 103 THR A N 1
ATOM 716 C CA . THR A 1 103 ? 5.941 71.982 46.856 1.00 17.24 103 THR A CA 1
ATOM 717 C C . THR A 1 103 ? 6.563 70.695 46.285 1.00 16.46 103 THR A C 1
ATOM 718 O O . THR A 1 103 ? 5.866 69.867 45.697 1.00 16.87 103 THR A O 1
ATOM 722 N N . ALA A 1 104 ? 7.878 70.530 46.460 1.00 15.80 104 ALA A N 1
ATOM 723 C CA . ALA A 1 104 ? 8.558 69.326 45.995 1.00 15.13 104 ALA A CA 1
ATOM 724 C C . ALA A 1 104 ? 9.669 68.974 46.969 1.00 14.74 104 ALA A C 1
ATOM 725 O O . ALA A 1 104 ? 10.023 69.785 47.832 1.00 13.12 104 ALA A O 1
ATOM 727 N N . ASN A 1 105 ? 10.221 67.777 46.819 1.00 14.39 105 ASN A N 1
ATOM 728 C CA . ASN A 1 105 ? 11.452 67.456 47.532 1.00 14.14 105 ASN A CA 1
ATOM 729 C C . ASN A 1 105 ? 12.610 68.079 46.762 1.00 14.44 105 ASN A C 1
ATOM 730 O O . ASN A 1 105 ? 12.959 67.638 45.662 1.00 14.44 105 ASN A O 1
ATOM 735 N N . ASN A 1 106 ? 13.172 69.127 47.346 1.00 14.40 106 ASN A N 1
ATOM 736 C CA . ASN A 1 106 ? 14.248 69.905 46.725 1.00 15.54 106 ASN A CA 1
ATOM 737 C C . ASN A 1 106 ? 15.602 69.734 47.410 1.00 15.83 106 ASN A C 1
ATOM 738 O O . ASN A 1 106 ? 16.484 70.609 47.307 1.00 16.19 106 ASN A O 1
ATOM 743 N N . SER A 1 107 ? 15.760 68.605 48.092 1.00 15.50 107 SER A N 1
ATOM 744 C CA . SER A 1 107 ? 17.038 68.249 48.729 1.00 15.16 107 SER A CA 1
ATOM 745 C C . SER A 1 107 ? 18.136 68.346 47.666 1.00 15.38 107 SER A C 1
ATOM 746 O O . SER A 1 107 ? 17.951 67.853 46.542 1.00 15.09 107 SER A O 1
ATOM 749 N N . ASN A 1 108 ? 19.270 68.952 48.019 1.00 15.05 108 ASN A N 1
ATOM 750 C CA . ASN A 1 108 ? 20.304 69.245 47.020 1.00 15.77 108 ASN A CA 1
ATOM 751 C C . ASN A 1 108 ? 21.676 68.568 47.208 1.00 16.09 108 ASN A C 1
ATOM 752 O O . ASN A 1 108 ? 22.570 68.738 46.367 1.00 16.26 108 ASN A O 1
ATOM 757 N N . GLY A 1 109 ? 21.838 67.825 48.306 1.00 15.71 109 GLY A N 1
ATOM 758 C CA . GLY A 1 109 ? 23.082 67.091 48.590 1.00 15.76 109 GLY A CA 1
ATOM 759 C C . GLY A 1 109 ? 24.355 67.924 48.659 1.00 15.85 109 GLY A C 1
ATOM 760 O O . GLY A 1 109 ? 25.454 67.389 48.471 1.00 17.09 109 GLY A O 1
ATOM 761 N N . VAL A 1 110 ? 24.229 69.210 48.947 1.00 15.61 110 VAL A N 1
ATOM 762 C CA . VAL A 1 110 ? 25.407 70.090 48.987 1.00 16.43 110 VAL A CA 1
ATOM 763 C C . VAL A 1 110 ? 26.360 69.725 50.151 1.00 16.45 110 VAL A C 1
ATOM 764 O O . VAL A 1 110 ? 25.947 69.624 51.300 1.00 16.37 110 VAL A O 1
ATOM 768 N N . ASP A 1 111 ? 27.635 69.517 49.818 1.00 16.46 111 ASP A N 1
ATOM 769 C CA . ASP A 1 111 ? 28.645 69.167 50.820 1.00 17.43 111 ASP A CA 1
ATOM 770 C C . ASP A 1 111 ? 29.102 70.425 51.564 1.00 18.13 111 ASP A C 1
ATOM 771 O O . ASP A 1 111 ? 30.025 71.127 51.108 1.00 19.12 111 ASP A O 1
ATOM 776 N N . ILE A 1 112 ? 28.481 70.692 52.713 1.00 17.14 112 ILE A N 1
ATOM 777 C CA . ILE A 1 112 ? 28.803 71.882 53.503 1.00 18.01 112 ILE A CA 1
ATOM 778 C C . ILE A 1 112 ? 30.051 71.774 54.389 1.00 18.60 112 ILE A C 1
ATOM 779 O O . ILE A 1 112 ? 30.488 72.774 54.966 1.00 19.28 112 ILE A O 1
ATOM 784 N N . ASN A 1 113 ? 30.604 70.570 54.526 1.00 18.25 113 ASN A N 1
ATOM 785 C CA . ASN A 1 113 ? 31.794 70.404 55.356 1.00 19.01 113 ASN A CA 1
ATOM 786 C C . ASN A 1 113 ? 33.100 70.490 54.565 1.00 19.95 113 ASN A C 1
ATOM 787 O O . ASN A 1 113 ? 34.157 70.658 55.163 1.00 21.24 113 ASN A O 1
ATOM 792 N N . ASN A 1 114 ? 33.020 70.357 53.244 1.00 20.92 114 ASN A N 1
ATOM 793 C CA . ASN A 1 114 ? 34.192 70.477 52.362 1.00 22.69 114 ASN A CA 1
ATOM 794 C C . ASN A 1 114 ? 34.106 71.701 51.449 1.00 24.00 114 ASN A C 1
ATOM 795 O O . ASN A 1 114 ? 35.114 72.130 50.876 1.00 24.61 114 ASN A O 1
ATOM 800 N N . GLY A 1 115 ? 32.905 72.242 51.289 1.00 24.92 115 GLY A N 1
ATOM 801 C CA . GLY A 1 115 ? 32.673 73.275 50.292 1.00 26.58 115 GLY A CA 1
ATOM 802 C C . GLY A 1 115 ? 31.727 74.349 50.769 1.00 27.56 115 GLY A C 1
ATOM 803 O O . GLY A 1 115 ? 31.227 74.297 51.891 1.00 27.79 115 GLY A O 1
ATOM 804 N N . SER A 1 116 ? 31.502 75.341 49.910 1.00 28.45 116 SER A N 1
ATOM 805 C CA . SER A 1 116 ? 30.540 76.393 50.200 1.00 28.80 116 SER A CA 1
ATOM 806 C C . SER A 1 116 ? 29.224 75.987 49.561 1.00 27.86 116 SER A C 1
ATOM 807 O O . SER A 1 116 ? 29.189 75.110 48.690 1.00 28.80 116 SER A O 1
ATOM 810 N N . GLY A 1 117 ? 28.146 76.625 49.983 1.00 26.96 117 GLY A N 1
ATOM 811 C CA . GLY A 1 117 ? 26.834 76.339 49.428 1.00 25.56 117 GLY A CA 1
ATOM 812 C C . GLY A 1 117 ? 25.840 76.182 50.550 1.00 24.44 117 GLY A C 1
ATOM 813 O O . GLY A 1 117 ? 26.224 76.059 51.712 1.00 24.69 117 GLY A O 1
ATOM 814 N N . VAL A 1 118 ? 24.558 76.197 50.202 1.00 23.03 118 VAL A N 1
ATOM 815 C CA . VAL A 1 118 ? 23.502 76.017 51.185 1.00 21.07 118 VAL A CA 1
ATOM 816 C C . VAL A 1 118 ? 23.011 74.576 51.036 1.00 19.53 118 VAL A C 1
ATOM 817 O O . VAL A 1 118 ? 22.647 74.157 49.944 1.00 19.41 118 VAL A O 1
ATOM 821 N N . LEU A 1 119 ? 23.042 73.816 52.128 1.00 17.72 119 LEU A N 1
ATOM 822 C CA . LEU A 1 119 ? 22.477 72.466 52.113 1.00 15.80 119 LEU A CA 1
ATOM 823 C C . LEU A 1 119 ? 20.967 72.566 52.318 1.00 15.33 119 LEU A C 1
ATOM 824 O O . LEU A 1 119 ? 20.515 73.229 53.240 1.00 15.90 119 LEU A O 1
ATOM 829 N N . LYS A 1 120 ? 20.199 71.906 51.463 1.00 14.50 120 LYS A N 1
ATOM 830 C CA . LYS A 1 120 ? 18.765 71.774 51.690 1.00 14.76 120 LYS A CA 1
ATOM 831 C C . LYS A 1 120 ? 18.501 70.288 51.802 1.00 13.39 120 LYS A C 1
ATOM 832 O O . LYS A 1 120 ? 18.922 69.502 50.937 1.00 12.99 120 LYS A O 1
ATOM 838 N N . VAL A 1 121 ? 17.798 69.898 52.858 1.00 13.16 121 VAL A N 1
ATOM 839 C CA . VAL A 1 121 ? 17.425 68.497 52.998 1.00 12.54 121 VAL A CA 1
ATOM 840 C C . VAL A 1 121 ? 16.017 68.358 53.574 1.00 12.11 121 VAL A C 1
ATOM 841 O O . VAL A 1 121 ? 15.671 68.940 54.611 1.00 12.72 121 VAL A O 1
ATOM 845 N N . CYS A 1 122 ? 15.199 67.590 52.869 1.00 12.22 122 CYS A N 1
ATOM 846 C CA . CYS A 1 122 ? 13.822 67.372 53.281 1.00 12.45 122 CYS A CA 1
ATOM 847 C C . CYS A 1 122 ? 13.789 66.326 54.391 1.00 11.67 122 CYS A C 1
ATOM 848 O O . CYS A 1 122 ? 14.471 65.283 54.286 1.00 12.69 122 CYS A O 1
ATOM 851 N N . PHE A 1 123 ? 13.018 66.586 55.453 1.00 11.19 123 PHE A N 1
ATOM 852 C CA . PHE A 1 123 ? 12.897 65.616 56.550 1.00 10.69 123 PHE A CA 1
ATOM 853 C C . PHE A 1 123 ? 11.466 65.188 56.880 1.00 10.97 123 PHE A C 1
ATOM 854 O O . PHE A 1 123 ? 11.265 64.194 57.587 1.00 10.72 123 PHE A O 1
ATOM 862 N N . ASP A 1 124 ? 10.470 65.943 56.395 1.00 10.22 124 ASP A N 1
ATOM 863 C CA . ASP A 1 124 ? 9.070 65.622 56.741 1.00 10.42 124 ASP A CA 1
ATOM 864 C C . ASP A 1 124 ? 8.186 65.890 55.530 1.00 10.54 124 ASP A C 1
ATOM 865 O O . ASP A 1 124 ? 8.482 66.783 54.723 1.00 10.86 124 ASP A O 1
ATOM 870 N N . ILE A 1 125 ? 7.112 65.123 55.410 1.00 10.77 125 ILE A N 1
ATOM 871 C CA . ILE A 1 125 ? 6.112 65.374 54.375 1.00 11.98 125 ILE A CA 1
ATOM 872 C C . ILE A 1 125 ? 4.773 65.528 55.087 1.00 11.76 125 ILE A C 1
ATOM 873 O O . ILE A 1 125 ? 4.287 64.578 55.714 1.00 12.40 125 ILE A O 1
ATOM 878 N N . VAL A 1 126 ? 4.189 66.724 54.988 1.00 12.40 126 VAL A N 1
ATOM 879 C CA . VAL A 1 126 ? 2.972 67.046 55.727 1.00 12.08 126 VAL A CA 1
ATOM 880 C C . VAL A 1 126 ? 1.891 67.406 54.717 1.00 12.31 126 VAL A C 1
ATOM 881 O O . VAL A 1 126 ? 2.023 68.381 53.972 1.00 12.01 126 VAL A O 1
ATOM 885 N N . THR A 1 127 ? 0.839 66.608 54.706 1.00 11.98 127 THR A N 1
ATOM 886 C CA . THR A 1 127 ? -0.252 66.757 53.744 1.00 12.78 127 THR A CA 1
ATOM 887 C C . THR A 1 127 ? -1.406 67.467 54.425 1.00 12.69 127 THR A C 1
ATOM 888 O O . THR A 1 127 ? -1.779 67.140 55.567 1.00 13.18 127 THR A O 1
ATOM 892 N N . THR A 1 128 ? -1.980 68.420 53.702 1.00 13.36 128 THR A N 1
ATOM 893 C CA . THR A 1 128 ? -3.050 69.261 54.244 1.00 14.18 128 THR A CA 1
ATOM 894 C C . THR A 1 128 ? -4.360 69.167 53.458 1.00 15.42 128 THR A C 1
ATOM 895 O O . THR A 1 128 ? -4.369 68.823 52.263 1.00 15.43 128 THR A O 1
ATOM 899 N N . SER A 1 129 ? -5.456 69.455 54.162 1.00 16.29 129 SER A N 1
ATOM 900 C CA . SER A 1 129 ? -6.748 69.769 53.534 1.00 16.99 129 SER A CA 1
ATOM 901 C C . SER A 1 129 ? -6.802 71.280 53.300 1.00 17.50 129 SER A C 1
ATOM 902 O O . SER A 1 129 ? -5.793 71.965 53.392 1.00 17.53 129 SER A O 1
ATOM 905 N N . GLY A 1 130 ? -7.994 71.825 53.035 1.00 17.70 130 GLY A N 1
ATOM 906 C CA . GLY A 1 130 ? -8.129 73.278 52.956 1.00 18.64 130 GLY A CA 1
ATOM 907 C C . GLY A 1 130 ? -7.889 73.997 54.284 1.00 18.93 130 GLY A C 1
ATOM 908 O O . GLY A 1 130 ? -7.537 75.190 54.297 1.00 19.81 130 GLY A O 1
ATOM 909 N N . THR A 1 131 ? -8.058 73.275 55.394 1.00 19.18 131 THR A N 1
ATOM 910 C CA . THR A 1 131 ? -8.059 73.902 56.736 1.00 19.76 131 THR A CA 1
ATOM 911 C C . THR A 1 131 ? -6.956 73.440 57.700 1.00 19.45 131 THR A C 1
ATOM 912 O O . THR A 1 131 ? -6.594 74.181 58.627 1.00 19.66 131 THR A O 1
ATOM 916 N N . GLY A 1 132 ? -6.431 72.237 57.488 1.00 18.47 132 GLY A N 1
ATOM 917 C CA . GLY A 1 132 ? -5.431 71.704 58.415 1.00 18.03 132 GLY A CA 1
ATOM 918 C C . GLY A 1 132 ? -4.690 70.479 57.923 1.00 17.66 132 GLY A C 1
ATOM 919 O O . GLY A 1 132 ? -4.830 70.060 56.774 1.00 16.95 132 GLY A O 1
ATOM 920 N N . VAL A 1 133 ? -3.904 69.891 58.817 1.00 17.03 133 VAL A N 1
ATOM 921 C CA . VAL A 1 133 ? -3.097 68.718 58.471 1.00 16.60 133 VAL A CA 1
ATOM 922 C C . VAL A 1 133 ? -3.919 67.441 58.473 1.00 17.23 133 VAL A C 1
ATOM 923 O O . VAL A 1 133 ? -4.646 67.150 59.443 1.00 18.78 133 VAL A O 1
ATOM 927 N N . THR A 1 134 ? -3.797 66.657 57.402 1.00 16.73 134 THR A N 1
ATOM 928 C CA . THR A 1 134 ? -4.491 65.377 57.333 1.00 17.36 134 THR A CA 1
ATOM 929 C C . THR A 1 134 ? -3.574 64.180 57.572 1.00 17.64 134 THR A C 1
ATOM 930 O O . THR A 1 134 ? -4.023 63.157 58.076 1.00 18.44 134 THR A O 1
ATOM 934 N N . SER A 1 135 ? -2.300 64.302 57.203 1.00 16.71 135 SER A N 1
ATOM 935 C CA . SER A 1 135 ? -1.341 63.244 57.521 1.00 16.70 135 SER A CA 1
ATOM 936 C C . SER A 1 135 ? 0.098 63.760 57.490 1.00 15.93 135 SER A C 1
ATOM 937 O O . SER A 1 135 ? 0.385 64.799 56.900 1.00 15.05 135 SER A O 1
ATOM 940 N N . THR A 1 136 ? 0.987 63.019 58.148 1.00 16.04 136 THR A N 1
ATOM 941 C CA . THR A 1 136 ? 2.408 63.345 58.156 1.00 15.62 136 THR A CA 1
ATOM 942 C C . THR A 1 136 ? 3.170 62.056 57.949 1.00 15.35 136 THR A C 1
ATOM 943 O O . THR A 1 136 ? 2.809 61.012 58.507 1.00 15.14 136 THR A O 1
ATOM 947 N N . LYS A 1 137 ? 4.230 62.137 57.154 1.00 14.53 137 LYS A N 1
ATOM 948 C CA . LYS A 1 137 ? 5.093 60.994 56.894 1.00 14.61 137 LYS A CA 1
ATOM 949 C C . LYS A 1 137 ? 6.534 61.490 56.959 1.00 13.54 137 LYS A C 1
ATOM 950 O O . LYS A 1 137 ? 6.901 62.419 56.237 1.00 13.31 137 LYS A O 1
ATOM 956 N N . PRO A 1 138 ? 7.358 60.864 57.814 1.00 13.51 138 PRO A N 1
ATOM 957 C CA . PRO A 1 138 ? 8.731 61.326 57.870 1.00 12.67 138 PRO A CA 1
ATOM 958 C C . PRO A 1 138 ? 9.521 60.823 56.666 1.00 12.51 138 PRO A C 1
ATOM 959 O O . PRO A 1 138 ? 9.194 59.778 56.076 1.00 12.38 138 PRO A O 1
ATOM 963 N N . ILE A 1 139 ? 10.552 61.576 56.304 1.00 11.99 139 ILE A N 1
ATOM 964 C CA . ILE A 1 139 ? 11.538 61.099 55.338 1.00 12.63 139 ILE A CA 1
ATOM 965 C C . ILE A 1 139 ? 12.379 60.007 56.012 1.00 13.05 139 ILE A C 1
ATOM 966 O O . ILE A 1 139 ? 12.680 60.085 57.198 1.00 12.80 139 ILE A O 1
ATOM 971 N N . VAL A 1 140 ? 12.714 58.979 55.240 1.00 14.13 140 VAL A N 1
ATOM 972 C CA . VAL A 1 140 ? 13.490 57.851 55.732 1.00 15.64 140 VAL A CA 1
ATOM 973 C C . VAL A 1 140 ? 14.897 58.299 56.162 1.00 15.07 140 VAL A C 1
ATOM 974 O O . VAL A 1 140 ? 15.492 59.184 55.529 1.00 15.90 140 VAL A O 1
ATOM 978 N N . GLN A 1 141 ? 15.396 57.716 57.255 1.00 14.64 141 GLN A N 1
ATOM 979 C CA . GLN A 1 141 ? 16.766 57.977 57.734 1.00 14.36 141 GLN A CA 1
ATOM 980 C C . GLN A 1 141 ? 17.623 56.834 57.205 1.00 13.92 141 GLN A C 1
ATOM 981 O O . GLN A 1 141 ? 17.430 55.679 57.627 1.00 14.76 141 GLN A O 1
ATOM 987 N N . THR A 1 142 ? 18.522 57.151 56.272 1.00 12.72 142 THR A N 1
ATOM 988 C CA . THR A 1 142 ? 19.297 56.108 55.567 1.00 11.93 142 THR A CA 1
ATOM 989 C C . THR A 1 142 ? 20.658 55.926 56.224 1.00 12.26 142 THR A C 1
ATOM 990 O O . THR A 1 142 ? 21.381 56.906 56.441 1.00 9.67 142 THR A O 1
ATOM 994 N N . SER A 1 143 ? 20.983 54.670 56.533 1.00 11.56 143 SER A N 1
ATOM 995 C CA . SER A 1 143 ? 22.310 54.285 57.037 1.00 12.18 143 SER A CA 1
ATOM 996 C C . SER A 1 143 ? 23.034 53.587 55.896 1.00 12.95 143 SER A C 1
ATOM 997 O O . SER A 1 143 ? 22.579 52.540 55.423 1.00 13.30 143 SER A O 1
ATOM 1000 N N . THR A 1 144 ? 24.132 54.187 55.436 1.00 12.52 144 THR A N 1
ATOM 1001 C CA . THR A 1 144 ? 24.944 53.674 54.351 1.00 13.30 144 THR A CA 1
ATOM 1002 C C . THR A 1 144 ? 26.160 53.007 54.983 1.00 13.16 144 THR A C 1
ATOM 1003 O O . THR A 1 144 ? 27.050 53.689 55.525 1.00 12.11 144 THR A O 1
ATOM 1007 N N . LEU A 1 145 ? 26.180 51.679 54.930 1.00 12.26 145 LEU A N 1
ATOM 1008 C CA . LEU A 1 145 ? 27.213 50.902 55.601 1.00 12.84 145 LEU A CA 1
ATOM 1009 C C . LEU A 1 145 ? 27.930 50.004 54.599 1.00 13.12 145 LEU A C 1
ATOM 1010 O O . LEU A 1 145 ? 27.482 49.845 53.462 1.00 13.56 145 LEU A O 1
ATOM 1015 N N . ASP A 1 146 ? 29.076 49.474 55.005 1.00 13.30 146 ASP A N 1
ATOM 1016 C CA . ASP A 1 146 ? 29.883 48.672 54.092 1.00 13.39 146 ASP A CA 1
ATOM 1017 C C . ASP A 1 146 ? 29.655 47.184 54.393 1.00 13.63 146 ASP A C 1
ATOM 1018 O O . ASP A 1 146 ? 28.872 46.517 53.706 1.00 13.32 146 ASP A O 1
ATOM 1023 N N . SER A 1 147 ? 30.352 46.667 55.395 1.00 13.37 147 SER A N 1
ATOM 1024 C CA . SER A 1 147 ? 30.148 45.296 55.846 1.00 14.16 147 SER A CA 1
ATOM 1025 C C . SER A 1 147 ? 29.553 45.299 57.249 1.00 14.39 147 SER A C 1
ATOM 1026 O O . SER A 1 147 ? 30.087 45.960 58.143 1.00 13.88 147 SER A O 1
ATOM 1029 N N . ILE A 1 148 ? 28.454 44.563 57.450 1.00 12.80 148 ILE A N 1
ATOM 1030 C CA . ILE A 1 148 ? 27.843 44.454 58.778 1.00 13.30 148 ILE A CA 1
ATOM 1031 C C . ILE A 1 148 ? 28.007 43.044 59.329 1.00 13.33 148 ILE A C 1
ATOM 1032 O O . ILE A 1 148 ? 27.735 42.063 58.623 1.00 13.30 148 ILE A O 1
ATOM 1037 N N . SER A 1 149 ? 28.462 42.953 60.575 1.00 12.91 149 SER A N 1
ATOM 1038 C CA . SER A 1 149 ? 28.456 41.698 61.314 1.00 14.18 149 SER A CA 1
ATOM 1039 C C . SER A 1 149 ? 27.430 41.882 62.427 1.00 13.61 149 SER A C 1
ATOM 1040 O O . SER A 1 149 ? 27.607 42.737 63.287 1.00 14.36 149 SER A O 1
ATOM 1043 N N . VAL A 1 150 ? 26.379 41.064 62.423 1.00 12.68 150 VAL A N 1
ATOM 1044 C CA . VAL A 1 150 ? 25.273 41.221 63.367 1.00 11.90 150 VAL A CA 1
ATOM 1045 C C . VAL A 1 150 ? 24.880 39.854 63.967 1.00 12.74 150 VAL A C 1
ATOM 1046 O O . VAL A 1 150 ? 25.128 38.801 63.352 1.00 11.86 150 VAL A O 1
ATOM 1050 N N . ASN A 1 151 ? 24.296 39.880 65.156 1.00 12.07 151 ASN A N 1
ATOM 1051 C CA . ASN A 1 151 ? 23.787 38.665 65.784 1.00 13.04 151 ASN A CA 1
ATOM 1052 C C . ASN A 1 151 ? 22.370 38.376 65.300 1.00 13.31 151 ASN A C 1
ATOM 1053 O O . ASN A 1 151 ? 22.127 37.353 64.682 1.00 14.40 151 ASN A O 1
ATOM 1058 N N . ASP A 1 152 ? 21.443 39.297 65.527 1.00 13.43 152 ASP A N 1
ATOM 1059 C CA . ASP A 1 152 ? 20.077 39.100 65.057 1.00 14.26 152 ASP A CA 1
ATOM 1060 C C . ASP A 1 152 ? 19.558 40.355 64.408 1.00 14.40 152 ASP A C 1
ATOM 1061 O O . ASP A 1 152 ? 19.996 41.452 64.742 1.00 13.50 152 ASP A O 1
ATOM 1066 N N . MET A 1 153 ? 18.645 40.184 63.457 1.00 13.41 153 MET A N 1
ATOM 1067 C CA . MET A 1 153 ? 18.032 41.314 62.789 1.00 14.50 153 MET A CA 1
ATOM 1068 C C . MET A 1 153 ? 16.552 41.058 62.622 1.00 13.78 153 MET A C 1
ATOM 1069 O O . MET A 1 153 ? 16.157 39.937 62.322 1.00 13.56 153 MET A O 1
ATOM 1074 N N . THR A 1 154 ? 15.742 42.085 62.861 1.00 13.00 154 THR A N 1
ATOM 1075 C CA . THR A 1 154 ? 14.312 42.012 62.571 1.00 13.83 154 THR A CA 1
ATOM 1076 C C . THR A 1 154 ? 14.005 43.079 61.538 1.00 13.78 154 THR A C 1
ATOM 1077 O O . THR A 1 154 ? 14.386 44.241 61.715 1.00 14.22 154 THR A O 1
ATOM 1081 N N . VAL A 1 155 ? 13.329 42.681 60.456 1.00 12.48 155 VAL A N 1
ATOM 1082 C CA . VAL A 1 155 ? 12.998 43.571 59.341 1.00 13.06 155 VAL A CA 1
ATOM 1083 C C . VAL A 1 155 ? 11.479 43.728 59.272 1.00 13.98 155 VAL A C 1
ATOM 1084 O O . VAL A 1 155 ? 10.768 42.727 59.146 1.00 13.83 155 VAL A O 1
ATOM 1088 N N . SER A 1 156 ? 10.978 44.960 59.345 1.00 13.76 156 SER A N 1
ATOM 1089 C CA . SER A 1 156 ? 9.513 45.166 59.277 1.00 14.72 156 SER A CA 1
ATOM 1090 C C . SER A 1 156 ? 9.002 45.370 57.851 1.00 15.50 156 SER A C 1
ATOM 1091 O O . SER A 1 156 ? 7.816 45.110 57.568 1.00 15.53 156 SER A O 1
ATOM 1094 N N . GLY A 1 157 ? 9.881 45.846 56.967 1.00 14.96 157 GLY A N 1
ATOM 1095 C CA . GLY A 1 157 ? 9.571 46.087 55.557 1.00 15.72 157 GLY A CA 1
ATOM 1096 C C . GLY A 1 157 ? 10.067 44.907 54.739 1.00 16.31 157 GLY A C 1
ATOM 1097 O O . GLY A 1 157 ? 9.565 43.797 54.903 1.00 17.50 157 GLY A O 1
ATOM 1098 N N . SER A 1 158 ? 11.064 45.125 53.889 1.00 15.50 158 SER A N 1
ATOM 1099 C CA . SER A 1 158 ? 11.613 44.038 53.068 1.00 16.46 158 SER A CA 1
ATOM 1100 C C . SER A 1 158 ? 13.124 44.160 52.940 1.00 15.76 158 SER A C 1
ATOM 1101 O O . SER A 1 158 ? 13.675 45.250 53.086 1.00 15.62 158 SER A O 1
ATOM 1104 N N . ILE A 1 159 ? 13.782 43.035 52.676 1.00 15.13 159 ILE A N 1
ATOM 1105 C CA . ILE A 1 159 ? 15.187 43.064 52.272 1.00 15.36 159 ILE A CA 1
ATOM 1106 C C . ILE A 1 159 ? 15.263 42.900 50.773 1.00 16.15 159 ILE A C 1
ATOM 1107 O O . ILE A 1 159 ? 14.684 41.949 50.213 1.00 16.81 159 ILE A O 1
ATOM 1112 N N . ASP A 1 160 ? 15.951 43.832 50.116 1.00 15.93 160 ASP A N 1
ATOM 1113 C CA . ASP A 1 160 ? 16.239 43.714 48.693 1.00 16.81 160 ASP A CA 1
ATOM 1114 C C . ASP A 1 160 ? 17.632 43.129 48.502 1.00 16.30 160 ASP A C 1
ATOM 1115 O O . ASP A 1 160 ? 18.629 43.767 48.858 1.00 16.61 160 ASP A O 1
ATOM 1120 N N . VAL A 1 161 ? 17.714 41.918 47.951 1.00 15.55 161 VAL A N 1
ATOM 1121 C CA . VAL A 1 161 ? 19.020 41.301 47.648 1.00 15.51 161 VAL A CA 1
ATOM 1122 C C . VAL A 1 161 ? 19.200 41.209 46.122 1.00 15.14 161 VAL A C 1
ATOM 1123 O O . VAL A 1 161 ? 18.209 41.294 45.386 1.00 14.66 161 VAL A O 1
ATOM 1127 N N . PRO A 1 162 ? 20.450 41.048 45.647 1.00 14.97 162 PRO A N 1
ATOM 1128 C CA . PRO A 1 162 ? 20.682 40.934 44.207 1.00 14.90 162 PRO A CA 1
ATOM 1129 C C . PRO A 1 162 ? 19.940 39.766 43.578 1.00 14.03 162 PRO A C 1
ATOM 1130 O O . PRO A 1 162 ? 19.760 38.724 44.210 1.00 13.13 162 PRO A O 1
ATOM 1134 N N . VAL A 1 163 ? 19.517 39.975 42.340 1.00 14.23 163 VAL A N 1
ATOM 1135 C CA . VAL A 1 163 ? 18.801 38.943 41.586 1.00 13.93 163 VAL A CA 1
ATOM 1136 C C . VAL A 1 163 ? 19.449 38.844 40.210 1.00 15.10 163 VAL A C 1
ATOM 1137 O O . VAL A 1 163 ? 19.700 39.877 39.574 1.00 14.93 163 VAL A O 1
ATOM 1141 N N . GLN A 1 164 ? 19.738 37.620 39.759 1.00 14.47 164 GLN A N 1
ATOM 1142 C CA . GLN A 1 164 ? 20.196 37.396 38.391 1.00 16.27 164 GLN A CA 1
ATOM 1143 C C . GLN A 1 164 ? 19.258 36.392 37.743 1.00 15.08 164 GLN A C 1
ATOM 1144 O O . GLN A 1 164 ? 18.755 35.485 38.412 1.00 13.96 164 GLN A O 1
ATOM 1150 N N . THR A 1 165 ? 19.038 36.558 36.449 1.00 14.82 165 THR A N 1
ATOM 1151 C CA . THR A 1 165 ? 18.213 35.609 35.704 1.00 15.14 165 THR A CA 1
ATOM 1152 C C . THR A 1 165 ? 18.980 35.065 34.499 1.00 14.95 165 THR A C 1
ATOM 1153 O O . THR A 1 165 ? 19.909 35.709 33.987 1.00 14.58 165 THR A O 1
ATOM 1157 N N . LEU A 1 166 ? 18.589 33.875 34.059 1.00 13.74 166 LEU A N 1
ATOM 1158 C CA . LEU A 1 166 ? 19.223 33.214 32.929 1.00 14.06 166 LEU A CA 1
ATOM 1159 C C . LEU A 1 166 ? 18.192 32.314 32.262 1.00 14.16 166 LEU A C 1
ATOM 1160 O O . LEU A 1 166 ? 17.483 31.565 32.937 1.00 13.81 166 LEU A O 1
ATOM 1165 N N . THR A 1 167 ? 18.098 32.415 30.941 1.00 14.55 167 THR A N 1
ATOM 1166 C CA . THR A 1 167 ? 17.305 31.468 30.169 1.00 15.02 167 THR A CA 1
ATOM 1167 C C . THR A 1 167 ? 18.266 30.546 29.421 1.00 15.48 167 THR A C 1
ATOM 1168 O O . THR A 1 167 ? 19.217 31.017 28.781 1.00 15.87 167 THR A O 1
ATOM 1172 N N . VAL A 1 168 ? 18.034 29.236 29.530 1.00 14.80 168 VAL A N 1
ATOM 1173 C CA . VAL A 1 168 ? 18.902 28.233 28.911 1.00 15.41 168 VAL A CA 1
ATOM 1174 C C . VAL A 1 168 ? 18.118 27.395 27.907 1.00 15.96 168 VAL A C 1
ATOM 1175 O O . VAL A 1 168 ? 17.110 26.775 28.253 1.00 15.54 168 VAL A O 1
ATOM 1179 N N . GLU A 1 169 ? 18.580 27.405 26.657 1.00 16.16 169 GLU A N 1
ATOM 1180 C CA . GLU A 1 169 ? 18.130 26.470 25.640 1.00 17.25 169 GLU A CA 1
ATOM 1181 C C . GLU A 1 169 ? 18.922 25.188 25.838 1.00 15.68 169 GLU A C 1
ATOM 1182 O O . GLU A 1 169 ? 20.007 25.035 25.277 1.00 16.09 169 GLU A O 1
ATOM 1188 N N . ALA A 1 170 ? 18.398 24.289 26.671 1.00 14.50 170 ALA A N 1
ATOM 1189 C CA . ALA A 1 170 ? 19.211 23.211 27.249 1.00 13.82 170 ALA A CA 1
ATOM 1190 C C . ALA A 1 170 ? 19.492 22.074 26.270 1.00 13.87 170 ALA A C 1
ATOM 1191 O O . ALA A 1 170 ? 20.457 21.314 26.442 1.00 14.02 170 ALA A O 1
ATOM 1193 N N . GLY A 1 171 ? 18.653 21.975 25.247 1.00 13.63 171 GLY A N 1
ATOM 1194 C CA . GLY A 1 171 ? 18.769 20.900 24.268 1.00 13.51 171 GLY A CA 1
ATOM 1195 C C . GLY A 1 171 ? 17.539 20.021 24.269 1.00 13.09 171 GLY A C 1
ATOM 1196 O O . GLY A 1 171 ? 16.808 19.945 25.268 1.00 12.85 171 GLY A O 1
ATOM 1197 N N . ASN A 1 172 ? 17.310 19.366 23.129 1.00 12.07 172 ASN A N 1
ATOM 1198 C CA . ASN A 1 172 ? 16.215 18.390 22.987 1.00 12.38 172 ASN A CA 1
ATOM 1199 C C . ASN A 1 172 ? 14.836 19.015 23.197 1.00 12.26 172 ASN A C 1
ATOM 1200 O O . ASN A 1 172 ? 13.869 18.289 23.400 1.00 13.58 172 ASN A O 1
ATOM 1205 N N . GLY A 1 173 ? 14.761 20.346 23.121 1.00 11.99 173 GLY A N 1
ATOM 1206 C CA . GLY A 1 173 ? 13.501 21.079 23.301 1.00 12.23 173 GLY A CA 1
ATOM 1207 C C . GLY A 1 173 ? 13.281 21.610 24.715 1.00 12.50 173 GLY A C 1
ATOM 1208 O O . GLY A 1 173 ? 12.335 22.370 24.950 1.00 12.95 173 GLY A O 1
ATOM 1209 N N . LEU A 1 174 ? 14.130 21.203 25.659 1.00 12.73 174 LEU A N 1
ATOM 1210 C CA . LEU A 1 174 ? 13.994 21.648 27.059 1.00 12.71 174 LEU A CA 1
ATOM 1211 C C . LEU A 1 174 ? 14.487 23.085 27.221 1.00 13.41 174 LEU A C 1
ATOM 1212 O O . LEU A 1 174 ? 15.568 23.430 26.748 1.00 13.14 174 LEU A O 1
ATOM 1217 N N . GLN A 1 175 ? 13.700 23.911 27.912 1.00 14.21 175 GLN A N 1
ATOM 1218 C CA . GLN A 1 175 ? 14.103 25.275 28.237 1.00 15.91 175 GLN A CA 1
ATOM 1219 C C . GLN A 1 175 ? 14.068 25.433 29.753 1.00 15.08 175 GLN A C 1
ATOM 1220 O O . GLN A 1 175 ? 13.157 24.911 30.412 1.00 15.03 175 GLN A O 1
ATOM 1226 N N . LEU A 1 176 ? 15.066 26.124 30.306 1.00 13.67 176 LEU A N 1
ATOM 1227 C CA . LEU A 1 176 ? 15.071 26.451 31.749 1.00 13.65 176 LEU A CA 1
ATOM 1228 C C . LEU A 1 176 ? 15.127 27.951 31.900 1.00 13.26 176 LEU A C 1
ATOM 1229 O O . LEU A 1 176 ? 15.889 28.624 31.193 1.00 13.45 176 LEU A O 1
ATOM 1234 N N . GLN A 1 177 ? 14.318 28.473 32.811 1.00 11.69 177 GLN A N 1
ATOM 1235 C CA . GLN A 1 177 ? 14.424 29.877 33.199 1.00 11.85 177 GLN A CA 1
ATOM 1236 C C . GLN A 1 177 ? 14.839 29.873 34.673 1.00 11.49 177 GLN A C 1
ATOM 1237 O O . GLN A 1 177 ? 14.067 29.448 35.537 1.00 11.21 177 GLN A O 1
ATOM 1243 N N . LEU A 1 178 ? 16.056 30.332 34.939 1.00 10.78 178 LEU A N 1
ATOM 1244 C CA . LEU A 1 178 ? 16.634 30.293 36.289 1.00 10.90 178 LEU A CA 1
ATOM 1245 C C . LEU A 1 178 ? 16.650 31.690 36.900 1.00 10.87 178 LEU A C 1
ATOM 1246 O O . LEU A 1 178 ? 17.020 32.663 36.233 1.00 11.58 178 LEU A O 1
ATOM 1251 N N . THR A 1 179 ? 16.276 31.772 38.174 1.00 10.04 179 THR A N 1
ATOM 1252 C CA . THR A 1 179 ? 16.337 33.032 38.894 1.00 10.47 179 THR A CA 1
ATOM 1253 C C . THR A 1 179 ? 17.125 32.771 40.160 1.00 10.28 179 THR A C 1
ATOM 1254 O O . THR A 1 179 ? 16.765 31.896 40.942 1.00 8.92 179 THR A O 1
ATOM 1258 N N . LYS A 1 180 ? 18.218 33.524 40.340 1.00 10.42 180 LYS A N 1
ATOM 1259 C CA . LYS A 1 180 ? 19.091 33.350 41.487 1.00 11.88 180 LYS A CA 1
ATOM 1260 C C . LYS A 1 180 ? 19.030 34.602 42.378 1.00 11.65 180 LYS A C 1
ATOM 1261 O O . LYS A 1 180 ? 19.169 35.717 41.883 1.00 12.20 180 LYS A O 1
ATOM 1267 N N . LYS A 1 181 ? 18.808 34.402 43.674 1.00 10.97 181 LYS A N 1
ATOM 1268 C CA . LYS A 1 181 ? 18.747 35.521 44.634 1.00 11.16 181 LYS A CA 1
ATOM 1269 C C . LYS A 1 181 ? 19.801 35.369 45.731 1.00 11.95 181 LYS A C 1
ATOM 1270 O O . LYS A 1 181 ? 20.096 34.259 46.186 1.00 11.87 181 LYS A O 1
ATOM 1276 N N . ASN A 1 182 ? 20.381 36.495 46.152 1.00 12.50 182 ASN A N 1
ATOM 1277 C CA . ASN A 1 182 ? 21.465 36.488 47.144 1.00 13.50 182 ASN A CA 1
ATOM 1278 C C . ASN A 1 182 ? 22.643 35.584 46.746 1.00 13.97 182 ASN A C 1
ATOM 1279 O O . ASN A 1 182 ? 23.318 34.994 47.611 1.00 14.18 182 ASN A O 1
ATOM 1284 N N . ASN A 1 183 ? 22.865 35.440 45.434 1.00 14.37 183 ASN A N 1
ATOM 1285 C CA . ASN A 1 183 ? 23.885 34.559 44.886 1.00 15.52 183 ASN A CA 1
ATOM 1286 C C . ASN A 1 183 ? 23.841 33.156 45.477 1.00 15.00 183 ASN A C 1
ATOM 1287 O O . ASN A 1 183 ? 24.888 32.517 45.650 1.00 15.28 183 ASN A O 1
ATOM 1292 N N . ASP A 1 184 ? 22.641 32.667 45.798 1.00 13.59 184 ASP A N 1
ATOM 1293 C CA . ASP A 1 184 ? 22.565 31.389 46.495 1.00 14.20 184 ASP A CA 1
ATOM 1294 C C . ASP A 1 184 ? 21.335 30.561 46.153 1.00 13.57 184 ASP A C 1
ATOM 1295 O O . ASP A 1 184 ? 21.467 29.434 45.635 1.00 15.22 184 ASP A O 1
ATOM 1300 N N . LEU A 1 185 ? 20.154 31.103 46.439 1.00 11.92 185 LEU A N 1
ATOM 1301 C CA . LEU A 1 185 ? 18.914 30.363 46.192 1.00 10.54 185 LEU A CA 1
ATOM 1302 C C . LEU A 1 185 ? 18.520 30.496 44.727 1.00 10.11 185 LEU A C 1
ATOM 1303 O O . LEU A 1 185 ? 18.350 31.605 44.223 1.00 9.91 185 LEU A O 1
ATOM 1308 N N . VAL A 1 186 ? 18.330 29.366 44.054 1.00 8.55 186 VAL A N 1
ATOM 1309 C CA . VAL A 1 186 ? 17.928 29.376 42.656 1.00 8.90 186 VAL A CA 1
ATOM 1310 C C . VAL A 1 186 ? 16.577 28.665 42.537 1.00 9.03 186 VAL A C 1
ATOM 1311 O O . VAL A 1 186 ? 16.396 27.594 43.104 1.00 9.49 186 VAL A O 1
ATOM 1315 N N . ILE A 1 187 ? 15.636 29.287 41.831 1.00 8.54 187 ILE A N 1
ATOM 1316 C CA . ILE A 1 187 ? 14.417 28.573 41.405 1.00 9.20 187 ILE A CA 1
ATOM 1317 C C . ILE A 1 187 ? 14.466 28.449 39.891 1.00 9.78 187 ILE A C 1
ATOM 1318 O O . ILE A 1 187 ? 14.634 29.445 39.174 1.00 10.67 187 ILE A O 1
ATOM 1323 N N . VAL A 1 188 ? 14.322 27.210 39.427 1.00 9.67 188 VAL A N 1
ATOM 1324 C CA . VAL A 1 188 ? 14.343 26.869 38.009 1.00 9.63 188 VAL A CA 1
ATOM 1325 C C . VAL A 1 188 ? 12.900 26.619 37.578 1.00 9.84 188 VAL A C 1
ATOM 1326 O O . VAL A 1 188 ? 12.192 25.875 38.244 1.00 10.14 188 VAL A O 1
ATOM 1330 N N . ARG A 1 189 ? 12.474 27.276 36.499 1.00 9.59 189 ARG A N 1
ATOM 1331 C CA . ARG A 1 189 ? 11.160 27.042 35.873 1.00 9.66 189 ARG A CA 1
ATOM 1332 C C . ARG A 1 189 ? 11.384 26.321 34.545 1.00 10.42 189 ARG A C 1
ATOM 1333 O O . ARG A 1 189 ? 12.170 26.793 33.712 1.00 10.32 189 ARG A O 1
ATOM 1341 N N . PHE A 1 190 ? 10.735 25.165 34.373 1.00 9.92 190 PHE A N 1
ATOM 1342 C CA . PHE A 1 190 ? 10.882 24.386 33.142 1.00 10.81 190 PHE A CA 1
ATOM 1343 C C . PHE A 1 190 ? 9.877 24.813 32.092 1.00 11.27 190 PHE A C 1
ATOM 1344 O O . PHE A 1 190 ? 8.708 25.046 32.411 1.00 10.31 190 PHE A O 1
ATOM 1352 N N . PHE A 1 191 ? 10.341 24.890 30.841 1.00 11.22 191 PHE A N 1
ATOM 1353 C CA . PHE A 1 191 ? 9.469 25.141 29.707 1.00 11.75 191 PHE A CA 1
ATOM 1354 C C . PHE A 1 191 ? 9.879 24.268 28.517 1.00 11.48 191 PHE A C 1
ATOM 1355 O O . PHE A 1 191 ? 10.800 23.444 28.636 1.00 11.77 191 PHE A O 1
ATOM 1363 N N . GLY A 1 192 ? 9.213 24.464 27.380 1.00 10.96 192 GLY A N 1
ATOM 1364 C CA . GLY A 1 192 ? 9.548 23.673 26.194 1.00 11.58 192 GLY A CA 1
ATOM 1365 C C . GLY A 1 192 ? 8.887 22.301 26.210 1.00 12.48 192 GLY A C 1
ATOM 1366 O O . GLY A 1 192 ? 7.975 22.043 27.012 1.00 12.32 192 GLY A O 1
ATOM 1367 N N . SER A 1 193 ? 9.328 21.437 25.293 1.00 12.94 193 SER A N 1
ATOM 1368 C CA . SER A 1 193 ? 8.789 20.095 25.116 1.00 13.17 193 SER A CA 1
ATOM 1369 C C . SER A 1 193 ? 9.951 19.233 24.649 1.00 13.67 193 SER A C 1
ATOM 1370 O O . SER A 1 193 ? 10.621 19.574 23.650 1.00 14.59 193 SER A O 1
ATOM 1373 N N . VAL A 1 194 ? 10.178 18.131 25.353 1.00 12.03 194 VAL A N 1
ATOM 1374 C CA . VAL A 1 194 ? 11.396 17.320 25.174 1.00 12.54 194 VAL A CA 1
ATOM 1375 C C . VAL A 1 194 ? 11.134 16.091 24.294 1.00 12.86 194 VAL A C 1
ATOM 1376 O O . VAL A 1 194 ? 10.079 15.470 24.393 1.00 12.30 194 VAL A O 1
ATOM 1380 N N . SER A 1 195 ? 12.105 15.757 23.447 1.00 12.98 195 SER A N 1
ATOM 1381 C CA . SER A 1 195 ? 12.040 14.562 22.623 1.00 13.60 195 SER A CA 1
ATOM 1382 C C . SER A 1 195 ? 13.465 14.049 22.385 1.00 13.44 195 SER A C 1
ATOM 1383 O O . SER A 1 195 ? 14.441 14.787 22.599 1.00 13.22 195 SER A O 1
ATOM 1386 N N . ASN A 1 196 ? 13.566 12.789 21.949 1.00 13.72 196 ASN A N 1
ATOM 1387 C CA . ASN A 1 196 ? 14.855 12.185 21.548 1.00 14.36 196 ASN A CA 1
ATOM 1388 C C . ASN A 1 196 ? 15.924 12.223 22.652 1.00 14.20 196 ASN A C 1
ATOM 1389 O O . ASN A 1 196 ? 17.034 12.738 22.453 1.00 13.73 196 ASN A O 1
ATOM 1394 N N . ILE A 1 197 ? 15.577 11.675 23.813 1.00 13.31 197 ILE A N 1
ATOM 1395 C CA . ILE A 1 197 ? 16.472 11.673 24.963 1.00 13.43 197 ILE A CA 1
ATOM 1396 C C . ILE A 1 197 ? 16.327 10.344 25.688 1.00 13.68 197 ILE A C 1
ATOM 1397 O O . ILE A 1 197 ? 15.262 9.721 25.655 1.00 15.10 197 ILE A O 1
ATOM 1402 N N . GLN A 1 198 ? 17.418 9.875 26.287 1.00 13.68 198 GLN A N 1
ATOM 1403 C CA . GLN A 1 198 ? 17.365 8.714 27.154 1.00 13.98 198 GLN A CA 1
ATOM 1404 C C . GLN A 1 198 ? 17.871 9.047 28.542 1.00 12.76 198 GLN A C 1
ATOM 1405 O O . GLN A 1 198 ? 18.629 10.007 28.745 1.00 13.04 198 GLN A O 1
ATOM 1411 N N . LYS A 1 199 ? 17.472 8.227 29.504 1.00 12.26 199 LYS A N 1
ATOM 1412 C CA . LYS A 1 199 ? 17.981 8.330 30.854 1.00 12.95 199 LYS A CA 1
ATOM 1413 C C . LYS A 1 199 ? 19.513 8.275 30.845 1.00 13.04 199 LYS A C 1
ATOM 1414 O O . LYS A 1 199 ? 20.136 7.457 30.118 1.00 13.74 199 LYS A O 1
ATOM 1420 N N . GLY A 1 200 ? 20.126 9.167 31.618 1.00 11.86 200 GLY A N 1
ATOM 1421 C CA . GLY A 1 200 ? 21.585 9.229 31.706 1.00 11.83 200 GLY A CA 1
ATOM 1422 C C . GLY A 1 200 ? 22.244 10.118 30.651 1.00 11.10 200 GLY A C 1
ATOM 1423 O O . GLY A 1 200 ? 23.427 10.457 30.778 1.00 11.37 200 GLY A O 1
ATOM 1424 N N . TRP A 1 201 ? 21.511 10.476 29.601 1.00 11.09 201 TRP A N 1
ATOM 1425 C CA . TRP A 1 201 ? 22.068 11.335 28.535 1.00 11.54 201 TRP A CA 1
ATOM 1426 C C . TRP A 1 201 ? 22.079 12.792 28.940 1.00 12.14 201 TRP A C 1
ATOM 1427 O O . TRP A 1 201 ? 21.098 13.287 29.518 1.00 11.84 201 TRP A O 1
ATOM 1438 N N . ASN A 1 202 ? 23.164 13.490 28.605 1.00 12.06 202 ASN A N 1
ATOM 1439 C CA . ASN A 1 202 ? 23.169 14.946 28.743 1.00 12.82 202 ASN A CA 1
ATOM 1440 C C . ASN A 1 202 ? 22.332 15.586 27.655 1.00 13.22 202 ASN A C 1
ATOM 1441 O O . ASN A 1 202 ? 22.286 15.094 26.515 1.00 13.01 202 ASN A O 1
ATOM 1446 N N . MET A 1 203 ? 21.624 16.650 28.017 1.00 12.98 203 MET A N 1
ATOM 1447 C CA . MET A 1 203 ? 20.857 17.409 27.041 1.00 14.20 203 MET A CA 1
ATOM 1448 C C . MET A 1 203 ? 21.859 18.023 26.060 1.00 14.45 203 MET A C 1
ATOM 1449 O O . MET A 1 203 ? 22.987 18.367 26.436 1.00 14.79 203 MET A O 1
ATOM 1454 N N . SER A 1 204 ? 21.462 18.126 24.801 1.00 14.81 204 SER A N 1
ATOM 1455 C CA . SER A 1 204 ? 22.442 18.410 23.749 1.00 16.87 204 SER A CA 1
ATOM 1456 C C . SER A 1 204 ? 22.639 19.905 23.434 1.00 17.13 204 SER A C 1
ATOM 1457 O O . SER A 1 204 ? 23.296 20.241 22.431 1.00 18.61 204 SER A O 1
ATOM 1460 N N . GLY A 1 205 ? 22.121 20.795 24.284 1.00 16.50 205 GLY A N 1
ATOM 1461 C CA . GLY A 1 205 ? 22.190 22.248 24.049 1.00 15.43 205 GLY A CA 1
ATOM 1462 C C . GLY A 1 205 ? 23.176 23.004 24.932 1.00 16.37 205 GLY A C 1
ATOM 1463 O O . GLY A 1 205 ? 24.266 22.512 25.228 1.00 16.59 205 GLY A O 1
ATOM 1464 N N . THR A 1 206 ? 22.784 24.209 25.333 1.00 15.81 206 THR A N 1
ATOM 1465 C CA . THR A 1 206 ? 23.645 25.118 26.081 1.00 16.16 206 THR A CA 1
ATOM 1466 C C . THR A 1 206 ? 23.743 24.687 27.540 1.00 16.07 206 THR A C 1
ATOM 1467 O O . THR A 1 206 ? 22.725 24.391 28.174 1.00 15.53 206 THR A O 1
ATOM 1471 N N . TRP A 1 207 ? 24.961 24.668 28.073 1.00 15.37 207 TRP A N 1
ATOM 1472 C CA . TRP A 1 207 ? 25.172 24.370 29.494 1.00 15.53 207 TRP A CA 1
ATOM 1473 C C . TRP A 1 207 ? 24.819 25.589 30.359 1.00 15.35 207 TRP A C 1
ATOM 1474 O O . TRP A 1 207 ? 24.762 26.722 29.873 1.00 15.43 207 TRP A O 1
ATOM 1485 N N . VAL A 1 208 ? 24.564 25.341 31.642 1.00 15.16 208 VAL A N 1
ATOM 1486 C CA . VAL A 1 208 ? 24.243 26.418 32.588 1.00 14.93 208 VAL A CA 1
ATOM 1487 C C . VAL A 1 208 ? 25.472 27.305 32.799 1.00 16.00 208 VAL A C 1
ATOM 1488 O O . VAL A 1 208 ? 26.565 26.784 33.035 1.00 16.11 208 VAL A O 1
ATOM 1492 N N . ASP A 1 209 ? 25.281 28.627 32.703 1.00 16.19 209 ASP A N 1
ATOM 1493 C CA . ASP A 1 209 ? 26.364 29.600 32.906 1.00 17.80 209 ASP A CA 1
ATOM 1494 C C . ASP A 1 209 ? 26.990 29.441 34.301 1.00 17.67 209 ASP A C 1
ATOM 1495 O O . ASP A 1 209 ? 26.300 29.108 35.275 1.00 16.30 209 ASP A O 1
ATOM 1500 N N . ARG A 1 210 ? 28.296 29.691 34.391 1.00 17.76 210 ARG A N 1
ATOM 1501 C CA . ARG A 1 210 ? 29.059 29.504 35.630 1.00 19.41 210 ARG A CA 1
ATOM 1502 C C . ARG A 1 210 ? 28.386 30.056 36.911 1.00 18.37 210 ARG A C 1
ATOM 1503 O O . ARG A 1 210 ? 28.325 29.333 37.915 1.00 18.36 210 ARG A O 1
ATOM 1511 N N . PRO A 1 211 ? 27.855 31.302 36.874 1.00 18.40 211 PRO A N 1
ATOM 1512 C CA . PRO A 1 211 ? 27.272 31.898 38.090 1.00 18.18 211 PRO A CA 1
ATOM 1513 C C . PRO A 1 211 ? 26.034 31.175 38.651 1.00 17.22 211 PRO A C 1
ATOM 1514 O O . PRO A 1 211 ? 25.637 31.452 39.794 1.00 17.36 211 PRO A O 1
ATOM 1518 N N . PHE A 1 212 ? 25.446 30.273 37.862 1.00 15.30 212 PHE A N 1
ATOM 1519 C CA . PHE A 1 212 ? 24.277 29.492 38.307 1.00 14.69 212 PHE A CA 1
ATOM 1520 C C . PHE A 1 212 ? 24.615 28.037 38.643 1.00 14.33 212 PHE A C 1
ATOM 1521 O O . PHE A 1 212 ? 23.749 27.276 39.101 1.00 13.61 212 PHE A O 1
ATOM 1529 N N . ARG A 1 213 ? 25.866 27.632 38.421 1.00 13.65 213 ARG A N 1
ATOM 1530 C CA . ARG A 1 213 ? 26.238 26.243 38.667 1.00 13.51 213 ARG A CA 1
ATOM 1531 C C . ARG A 1 213 ? 26.318 25.937 40.164 1.00 13.66 213 ARG A C 1
ATOM 1532 O O . ARG A 1 213 ? 26.905 26.713 40.936 1.00 14.28 213 ARG A O 1
ATOM 1540 N N . PRO A 1 214 ? 25.718 24.810 40.593 1.00 13.62 214 PRO A N 1
ATOM 1541 C CA . PRO A 1 214 ? 25.780 24.414 41.990 1.00 14.07 214 PRO A CA 1
ATOM 1542 C C . PRO A 1 214 ? 27.109 23.760 42.336 1.00 14.29 214 PRO A C 1
ATOM 1543 O O . PRO A 1 214 ? 27.807 23.253 41.436 1.00 13.97 214 PRO A O 1
ATOM 1547 N N . ALA A 1 215 ? 27.437 23.753 43.629 1.00 14.73 215 ALA A N 1
ATOM 1548 C CA . ALA A 1 215 ? 28.651 23.067 44.105 1.00 15.37 215 ALA A CA 1
ATOM 1549 C C . ALA A 1 215 ? 28.524 21.552 43.983 1.00 15.74 215 ALA A C 1
ATOM 1550 O O . ALA A 1 215 ? 29.521 20.847 43.757 1.00 16.61 215 ALA A O 1
ATOM 1552 N N . ALA A 1 216 ? 27.300 21.052 44.135 1.00 14.87 216 ALA A N 1
ATOM 1553 C CA . ALA A 1 216 ? 27.031 19.629 44.095 1.00 14.95 216 ALA A CA 1
ATOM 1554 C C . ALA A 1 216 ? 25.874 19.393 43.128 1.00 14.48 216 ALA A C 1
ATOM 1555 O O . ALA A 1 216 ? 25.074 20.307 42.887 1.00 14.09 216 ALA A O 1
ATOM 1557 N N . VAL A 1 217 ? 25.801 18.190 42.563 1.00 14.63 217 VAL A N 1
ATOM 1558 C CA . VAL A 1 217 ? 24.744 17.849 41.587 1.00 13.90 217 VAL A CA 1
ATOM 1559 C C . VAL A 1 217 ? 23.335 18.005 42.181 1.00 13.77 217 VAL A C 1
ATOM 1560 O O . VAL A 1 217 ? 23.062 17.511 43.281 1.00 14.93 217 VAL A O 1
ATOM 1564 N N . GLN A 1 218 ? 22.445 18.700 41.470 1.00 11.84 218 GLN A N 1
ATOM 1565 C CA . GLN A 1 218 ? 21.104 18.985 42.008 1.00 11.09 218 GLN A CA 1
ATOM 1566 C C . GLN A 1 218 ? 20.047 18.321 41.135 1.00 10.63 218 GLN A C 1
ATOM 1567 O O . GLN A 1 218 ? 19.984 18.590 39.944 1.00 11.94 218 GLN A O 1
ATOM 1573 N N . SER A 1 219 ? 19.191 17.506 41.748 1.00 10.17 219 SER A N 1
ATOM 1574 C CA . SER A 1 219 ? 18.110 16.817 41.028 1.00 9.95 219 SER A CA 1
ATOM 1575 C C . SER A 1 219 ? 16.838 17.637 41.142 1.00 9.84 219 SER A C 1
ATOM 1576 O O . SER A 1 219 ? 16.343 17.872 42.255 1.00 9.93 219 SER A O 1
ATOM 1579 N N . LEU A 1 220 ? 16.307 18.061 39.998 1.00 9.07 220 LEU A N 1
ATOM 1580 C CA . LEU A 1 220 ? 15.119 18.902 39.969 1.00 9.35 220 LEU A CA 1
ATOM 1581 C C . LEU A 1 220 ? 13.990 18.168 39.275 1.00 10.26 220 LEU A C 1
ATOM 1582 O O . LEU A 1 220 ? 14.110 17.766 38.105 1.00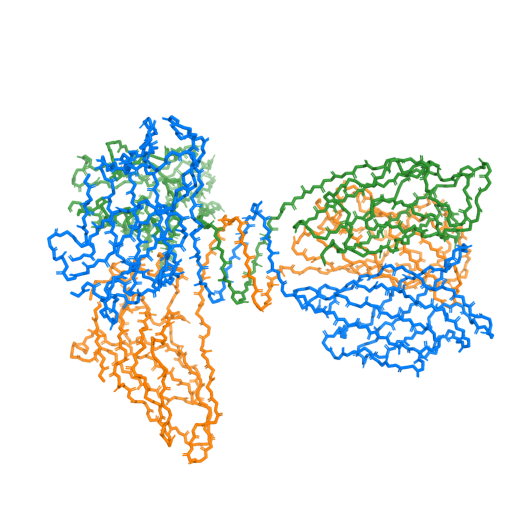 10.20 220 LEU A O 1
ATOM 1587 N N . VAL A 1 221 ? 12.899 17.987 40.014 1.00 10.09 221 VAL A N 1
ATOM 1588 C CA . VAL A 1 221 ? 11.727 17.274 39.523 1.00 9.93 221 VAL A CA 1
ATOM 1589 C C . VAL A 1 221 ? 10.861 18.177 38.635 1.00 11.19 221 VAL A C 1
ATOM 1590 O O . VAL A 1 221 ? 10.583 19.329 38.984 1.00 11.19 221 VAL A O 1
ATOM 1594 N N . GLY A 1 222 ? 10.397 17.642 37.514 1.00 10.55 222 GLY A N 1
ATOM 1595 C CA . GLY A 1 222 ? 9.425 18.359 36.699 1.00 11.13 222 GLY A CA 1
ATOM 1596 C C . GLY A 1 222 ? 8.236 17.483 36.340 1.00 10.19 222 GLY A C 1
ATOM 1597 O O . GLY A 1 222 ? 8.190 16.291 36.680 1.00 10.34 222 GLY A O 1
ATOM 1598 N N . HIS A 1 223 ? 7.270 18.096 35.670 1.00 10.53 223 HIS A N 1
ATOM 1599 C CA . HIS A 1 223 ? 5.990 17.423 35.367 1.00 10.19 223 HIS A CA 1
ATOM 1600 C C . HIS A 1 223 ? 5.670 17.573 33.887 1.00 10.34 223 HIS A C 1
ATOM 1601 O O . HIS A 1 223 ? 5.955 18.609 33.287 1.00 10.91 223 HIS A O 1
ATOM 1608 N N . PHE A 1 224 ? 5.074 16.535 33.301 1.00 10.27 224 PHE A N 1
ATOM 1609 C CA . PHE A 1 224 ? 4.625 16.610 31.926 1.00 10.38 224 PHE A CA 1
ATOM 1610 C C . PHE A 1 224 ? 3.204 17.153 31.886 1.00 9.96 224 PHE A C 1
ATOM 1611 O O . PHE A 1 224 ? 2.287 16.539 32.437 1.00 10.61 224 PHE A O 1
ATOM 1619 N N . ALA A 1 225 ? 3.022 18.296 31.240 1.00 10.41 225 ALA A N 1
ATOM 1620 C CA . ALA A 1 225 ? 1.715 18.992 31.233 1.00 10.83 225 ALA A CA 1
ATOM 1621 C C . ALA A 1 225 ? 0.613 18.110 30.650 1.00 11.70 225 ALA A C 1
ATOM 1622 O O . ALA A 1 225 ? 0.797 17.458 29.614 1.00 11.31 225 ALA A O 1
ATOM 1624 N N . GLY A 1 226 ? -0.519 18.084 31.345 1.00 11.49 226 GLY A N 1
ATOM 1625 C CA . GLY A 1 226 ? -1.672 17.289 30.915 1.00 12.78 226 GLY A CA 1
ATOM 1626 C C . GLY A 1 226 ? -1.576 15.785 31.125 1.00 13.60 226 GLY A C 1
ATOM 1627 O O . GLY A 1 226 ? -2.476 15.051 30.680 1.00 14.06 226 GLY A O 1
ATOM 1628 N N . ARG A 1 227 ? -0.511 15.325 31.801 1.00 12.78 227 ARG A N 1
ATOM 1629 C CA . ARG A 1 227 ? -0.264 13.914 32.077 1.00 13.62 227 ARG A CA 1
ATOM 1630 C C . ARG A 1 227 ? -0.112 13.597 33.570 1.00 13.01 227 ARG A C 1
ATOM 1631 O O . ARG A 1 227 ? -0.014 14.509 34.406 1.00 12.69 227 ARG A O 1
ATOM 1639 N N . ASP A 1 228 ? -0.086 12.297 33.888 1.00 13.07 228 ASP A N 1
ATOM 1640 C CA . ASP A 1 228 ? 0.184 11.806 35.255 1.00 13.83 228 ASP A CA 1
ATOM 1641 C C . ASP A 1 228 ? 1.671 11.606 35.535 1.00 13.55 228 ASP A C 1
ATOM 1642 O O . ASP A 1 228 ? 2.034 11.154 36.619 1.00 13.37 228 ASP A O 1
ATOM 1647 N N . THR A 1 229 ? 2.516 11.874 34.544 1.00 12.78 229 THR A N 1
ATOM 1648 C CA . THR A 1 229 ? 3.902 11.423 34.589 1.00 11.92 229 THR A CA 1
ATOM 1649 C C . THR A 1 229 ? 4.857 12.586 34.878 1.00 12.04 229 THR A C 1
ATOM 1650 O O . THR A 1 229 ? 4.505 13.751 34.676 1.00 11.53 229 THR A O 1
ATOM 1654 N N . SER A 1 230 ? 6.061 12.238 35.329 1.00 11.64 230 SER A N 1
ATOM 1655 C CA . SER A 1 230 ? 7.048 13.216 35.769 1.00 11.50 230 SER A CA 1
ATOM 1656 C C . SER A 1 230 ? 8.444 12.821 35.304 1.00 11.62 230 SER A C 1
ATOM 1657 O O . SER A 1 230 ? 8.659 11.707 34.802 1.00 11.62 230 SER A O 1
ATOM 1660 N N . PHE A 1 231 ? 9.395 13.728 35.495 1.00 10.96 231 PHE A N 1
ATOM 1661 C CA . PHE A 1 231 ? 10.794 13.465 35.149 1.00 10.40 231 PHE A CA 1
ATOM 1662 C C . PHE A 1 231 ? 11.654 14.172 36.180 1.00 10.37 231 PHE A C 1
ATOM 1663 O O . PHE A 1 231 ? 11.136 14.936 36.991 1.00 9.67 231 PHE A O 1
ATOM 1671 N N . HIS A 1 232 ? 12.963 13.935 36.153 1.00 10.60 232 HIS A N 1
ATOM 1672 C CA . HIS A 1 232 ? 13.870 14.878 36.794 1.00 10.37 232 HIS A CA 1
ATOM 1673 C C . HIS A 1 232 ? 15.106 15.066 35.931 1.00 10.27 232 HIS A C 1
ATOM 1674 O O . HIS A 1 232 ? 15.417 14.221 35.084 1.00 10.33 232 HIS A O 1
ATOM 1681 N N . ILE A 1 233 ? 15.764 16.195 36.131 1.00 10.08 233 ILE A N 1
ATOM 1682 C CA . ILE A 1 233 ? 17.063 16.446 35.502 1.00 10.48 233 ILE A CA 1
ATOM 1683 C C . ILE A 1 233 ? 18.070 16.675 36.621 1.00 10.60 233 ILE A C 1
ATOM 1684 O O . ILE A 1 233 ? 17.692 17.082 37.723 1.00 10.01 233 ILE A O 1
ATOM 1689 N N . ASP A 1 234 ? 19.339 16.397 36.336 1.00 10.89 234 ASP A N 1
ATOM 1690 C CA . ASP A 1 234 ? 20.422 16.778 37.256 1.00 10.93 234 ASP A CA 1
ATOM 1691 C C . ASP A 1 234 ? 21.170 17.950 36.640 1.00 11.59 234 ASP A C 1
ATOM 1692 O O . ASP A 1 234 ? 21.615 17.872 35.491 1.00 11.84 234 ASP A O 1
ATOM 1697 N N . ILE A 1 235 ? 21.282 19.041 37.389 1.00 11.15 235 ILE A N 1
ATOM 1698 C CA . ILE A 1 235 ? 22.195 20.107 37.005 1.00 11.89 235 ILE A CA 1
ATOM 1699 C C . ILE A 1 235 ? 23.528 19.792 37.662 1.00 11.76 235 ILE A C 1
ATOM 1700 O O . ILE A 1 235 ? 23.644 19.747 38.888 1.00 11.66 235 ILE A O 1
ATOM 1705 N N . ASN A 1 236 ? 24.524 19.525 36.827 1.00 11.82 236 ASN A N 1
ATOM 1706 C CA . ASN A 1 236 ? 25.820 19.103 37.307 1.00 12.58 236 ASN A CA 1
ATOM 1707 C C . ASN A 1 236 ? 26.705 20.308 37.632 1.00 12.94 236 ASN A C 1
ATOM 1708 O O . ASN A 1 236 ? 26.507 21.392 37.086 1.00 13.40 236 ASN A O 1
ATOM 1713 N N . PRO A 1 237 ? 27.670 20.137 38.557 1.00 14.71 237 PRO A N 1
ATOM 1714 C CA . PRO A 1 237 ? 28.595 21.245 38.831 1.00 14.85 237 PRO A CA 1
ATOM 1715 C C . PRO A 1 237 ? 29.345 21.802 37.609 1.00 15.28 237 PRO A C 1
ATOM 1716 O O . PRO A 1 237 ? 29.677 22.994 37.595 1.00 15.48 237 PRO A O 1
ATOM 1720 N N . ASN A 1 238 ? 29.572 20.976 36.584 1.00 16.01 238 ASN A N 1
ATOM 1721 C CA . ASN A 1 238 ? 30.196 21.484 35.350 1.00 16.59 238 ASN A CA 1
ATOM 1722 C C . ASN A 1 238 ? 29.267 22.345 34.463 1.00 16.27 238 ASN A C 1
ATOM 1723 O O . ASN A 1 238 ? 29.734 23.026 33.545 1.00 16.93 238 ASN A O 1
ATOM 1728 N N . GLY A 1 239 ? 27.963 22.336 34.762 1.00 15.41 239 GLY A N 1
ATOM 1729 C CA . GLY A 1 239 ? 27.006 23.136 33.998 1.00 14.37 239 GLY A CA 1
ATOM 1730 C C . GLY A 1 239 ? 26.141 22.309 33.052 1.00 14.23 239 GLY A C 1
ATOM 1731 O O . GLY A 1 239 ? 25.121 22.790 32.552 1.00 13.90 239 GLY A O 1
ATOM 1732 N N . SER A 1 240 ? 26.571 21.081 32.778 1.00 13.83 240 SER A N 1
ATOM 1733 C CA . SER A 1 240 ? 25.784 20.145 31.960 1.00 13.09 240 SER A CA 1
ATOM 1734 C C . SER A 1 240 ? 24.521 19.710 32.701 1.00 13.04 240 SER A C 1
ATOM 1735 O O . SER A 1 240 ? 24.426 19.819 33.938 1.00 12.25 240 SER A O 1
ATOM 1738 N N . ILE A 1 241 ? 23.554 19.233 31.923 1.00 12.59 241 ILE A N 1
ATOM 1739 C CA . ILE A 1 241 ? 22.271 18.825 32.460 1.00 12.27 241 ILE A CA 1
ATOM 1740 C C . ILE A 1 241 ? 21.990 17.394 32.017 1.00 12.41 241 ILE A C 1
ATOM 1741 O O . ILE A 1 241 ? 22.003 17.104 30.813 1.00 13.02 241 ILE A O 1
ATOM 1746 N N . THR A 1 242 ? 21.767 16.507 32.982 1.00 11.99 242 THR A N 1
ATOM 1747 C CA . THR A 1 242 ? 21.539 15.095 32.677 1.00 11.71 242 THR A CA 1
ATOM 1748 C C . THR A 1 242 ? 20.061 14.750 32.806 1.00 11.89 242 THR A C 1
ATOM 1749 O O . THR A 1 242 ? 19.425 15.061 33.830 1.00 11.34 242 THR A O 1
ATOM 1753 N N . TRP A 1 243 ? 19.524 14.109 31.769 1.00 11.30 243 TRP A N 1
ATOM 1754 C CA . TRP A 1 243 ? 18.131 13.642 31.794 1.00 11.71 243 TRP A CA 1
ATOM 1755 C C . TRP A 1 243 ? 17.969 12.404 32.683 1.00 12.02 243 TRP A C 1
ATOM 1756 O O . TRP A 1 243 ? 18.689 11.405 32.523 1.00 12.80 243 TRP A O 1
ATOM 1767 N N . TRP A 1 244 ? 17.020 12.454 33.616 1.00 11.58 244 TRP A N 1
ATOM 1768 C CA . TRP A 1 244 ? 16.702 11.262 34.391 1.00 11.27 244 TRP A CA 1
ATOM 1769 C C . TRP A 1 244 ? 15.205 10.914 34.423 1.00 11.71 244 TRP A C 1
ATOM 1770 O O . TRP A 1 244 ? 14.753 10.233 35.340 1.00 12.01 244 TRP A O 1
ATOM 1781 N N . GLY A 1 245 ? 14.463 11.375 33.415 1.00 11.35 245 GLY A N 1
ATOM 1782 C CA . GLY A 1 245 ? 13.133 10.821 33.151 1.00 12.73 245 GLY A CA 1
ATOM 1783 C C . GLY A 1 245 ? 13.289 9.490 32.416 1.00 13.42 245 GLY A C 1
ATOM 1784 O O . GLY A 1 245 ? 14.419 9.037 32.165 1.00 14.14 245 GLY A O 1
ATOM 1785 N N . ALA A 1 246 ? 12.167 8.839 32.101 1.00 13.33 246 ALA A N 1
ATOM 1786 C CA . ALA A 1 246 ? 12.193 7.715 31.152 1.00 13.29 246 ALA A CA 1
ATOM 1787 C C . ALA A 1 246 ? 12.623 8.198 29.765 1.00 13.60 246 ALA A C 1
ATOM 1788 O O . ALA A 1 246 ? 12.625 9.403 29.471 1.00 13.52 246 ALA A O 1
ATOM 1790 N N . ASN A 1 247 ? 12.987 7.260 28.888 1.00 13.30 247 ASN A N 1
ATOM 1791 C CA . ASN A 1 247 ? 13.344 7.619 27.520 1.00 13.84 247 ASN A CA 1
ATOM 1792 C C . ASN A 1 247 ? 12.164 8.237 26.785 1.00 14.40 247 ASN A C 1
ATOM 1793 O O . ASN A 1 247 ? 11.006 7.808 26.973 1.00 15.02 247 ASN A O 1
ATOM 1798 N N . ILE A 1 248 ? 12.452 9.247 25.974 1.00 14.39 248 ILE A N 1
ATOM 1799 C CA . ILE A 1 248 ? 11.448 9.845 25.106 1.00 15.12 248 ILE A CA 1
ATOM 1800 C C . ILE A 1 248 ? 11.904 9.706 23.658 1.00 15.72 248 ILE A C 1
ATOM 1801 O O . ILE A 1 248 ? 13.043 10.037 23.306 1.00 14.38 248 ILE A O 1
ATOM 1806 N N . ASP A 1 249 ? 10.980 9.208 22.842 1.00 17.04 249 ASP A N 1
ATOM 1807 C CA . ASP A 1 249 ? 11.181 9.025 21.415 1.00 19.00 249 ASP A CA 1
ATOM 1808 C C . ASP A 1 249 ? 10.974 10.328 20.629 1.00 18.77 249 ASP A C 1
ATOM 1809 O O . ASP A 1 249 ? 11.187 11.433 21.133 1.00 18.04 249 ASP A O 1
ATOM 1814 N N . LYS A 1 250 ? 10.514 10.191 19.391 1.00 19.10 250 LYS A N 1
ATOM 1815 C CA . LYS A 1 250 ? 10.395 11.318 18.481 1.00 19.98 250 LYS A CA 1
ATOM 1816 C C . LYS A 1 250 ? 9.299 12.321 18.846 1.00 18.91 250 LYS A C 1
ATOM 1817 O O . LYS A 1 250 ? 9.362 13.472 18.415 1.00 18.95 250 LYS A O 1
ATOM 1823 N N . THR A 1 251 ? 8.304 11.893 19.620 1.00 18.38 251 THR A N 1
ATOM 1824 C CA . THR A 1 251 ? 7.162 12.769 19.913 1.00 18.41 251 THR A CA 1
ATOM 1825 C C . THR A 1 251 ? 7.447 13.598 21.179 1.00 17.27 251 THR A C 1
ATOM 1826 O O . THR A 1 251 ? 7.626 13.026 22.251 1.00 17.79 251 THR A O 1
ATOM 1830 N N . PRO A 1 252 ? 7.487 14.934 21.038 1.00 16.56 252 PRO A N 1
ATOM 1831 C CA . PRO A 1 252 ? 7.816 15.748 22.210 1.00 15.90 252 PRO A CA 1
ATOM 1832 C C . PRO A 1 252 ? 6.710 15.746 23.256 1.00 15.56 252 PRO A C 1
ATOM 1833 O O . PRO A 1 252 ? 5.519 15.546 22.937 1.00 15.26 252 PRO A O 1
ATOM 1837 N N . ILE A 1 253 ? 7.114 15.977 24.503 1.00 14.77 253 ILE A N 1
ATOM 1838 C CA . ILE A 1 253 ? 6.187 16.033 25.630 1.00 14.30 253 ILE A CA 1
ATOM 1839 C C . ILE A 1 253 ? 6.513 17.333 26.382 1.00 13.82 253 ILE A C 1
ATOM 1840 O O . ILE A 1 253 ? 7.682 17.593 26.698 1.00 13.15 253 ILE A O 1
ATOM 1845 N N . ALA A 1 254 ? 5.491 18.133 26.657 1.00 12.69 254 ALA A N 1
ATOM 1846 C CA . ALA A 1 254 ? 5.678 19.431 27.308 1.00 12.85 254 ALA A CA 1
ATOM 1847 C C . ALA A 1 254 ? 6.140 19.267 28.748 1.00 12.60 254 ALA A C 1
ATOM 1848 O O . ALA A 1 254 ? 5.544 18.528 29.521 1.00 12.68 254 ALA A O 1
ATOM 1850 N N . THR A 1 255 ? 7.203 19.997 29.093 1.00 12.05 255 THR A N 1
ATOM 1851 C CA . THR A 1 255 ? 7.864 19.877 30.399 1.00 11.38 255 THR A CA 1
ATOM 1852 C C . THR A 1 255 ? 7.664 21.170 31.191 1.00 11.15 255 THR A C 1
ATOM 1853 O O . THR A 1 255 ? 7.949 22.254 30.682 1.00 10.76 255 THR A O 1
ATOM 1857 N N . ARG A 1 256 ? 7.224 21.055 32.446 1.00 10.62 256 ARG A N 1
ATOM 1858 C CA . ARG A 1 256 ? 6.913 22.241 33.257 1.00 10.30 256 ARG A CA 1
ATOM 1859 C C . ARG A 1 256 ? 7.315 21.983 34.709 1.00 9.69 256 ARG A C 1
ATOM 1860 O O . ARG A 1 256 ? 7.587 20.854 35.098 1.00 10.60 256 ARG A O 1
ATOM 1868 N N . GLY A 1 257 ? 7.344 23.049 35.502 1.00 9.54 257 GLY A N 1
ATOM 1869 C CA . GLY A 1 257 ? 7.455 22.911 36.951 1.00 9.70 257 GLY A CA 1
ATOM 1870 C C . GLY A 1 257 ? 8.582 23.762 37.516 1.00 10.21 257 GLY A C 1
ATOM 1871 O O . GLY A 1 257 ? 9.512 24.148 36.793 1.00 10.69 257 GLY A O 1
ATOM 1872 N N . ASN A 1 258 ? 8.496 24.021 38.814 1.00 9.33 258 ASN A N 1
ATOM 1873 C CA . ASN A 1 258 ? 9.527 24.764 39.556 1.00 9.47 258 ASN A CA 1
ATOM 1874 C C . ASN A 1 258 ? 10.336 23.819 40.436 1.00 10.05 258 ASN A C 1
ATOM 1875 O O . ASN A 1 258 ? 9.758 22.980 41.140 1.00 9.52 258 ASN A O 1
ATOM 1880 N N . GLY A 1 259 ? 11.662 23.970 40.419 1.00 10.09 259 GLY A N 1
ATOM 1881 C CA . GLY A 1 259 ? 12.535 23.241 41.344 1.00 10.58 259 GLY A CA 1
ATOM 1882 C C . GLY A 1 259 ? 13.541 24.227 41.940 1.00 10.74 259 GLY A C 1
ATOM 1883 O O . GLY A 1 259 ? 13.909 25.198 41.262 1.00 11.91 259 GLY A O 1
ATOM 1884 N N . SER A 1 260 ? 13.980 23.993 43.175 1.00 10.88 260 SER A N 1
ATOM 1885 C CA . SER A 1 260 ? 14.865 24.961 43.850 1.00 10.91 260 SER A CA 1
ATOM 1886 C C . SER A 1 260 ? 16.115 24.262 44.297 1.00 9.92 260 SER A C 1
ATOM 1887 O O . SER A 1 260 ? 16.085 23.078 44.616 1.00 9.83 260 SER A O 1
ATOM 1890 N N . TYR A 1 261 ? 17.216 25.007 44.328 1.00 9.47 261 TYR A N 1
ATOM 1891 C CA . TYR A 1 261 ? 18.469 24.489 44.879 1.00 9.07 261 TYR A CA 1
ATOM 1892 C C . TYR A 1 261 ? 19.300 25.625 45.450 1.00 9.27 261 TYR A C 1
ATOM 1893 O O . TYR A 1 261 ? 19.070 26.800 45.103 1.00 9.23 261 TYR A O 1
ATOM 1902 N N . PHE A 1 262 ? 20.221 25.251 46.341 1.00 10.24 262 PHE A N 1
ATOM 1903 C CA . PHE A 1 262 ? 21.255 26.167 46.852 1.00 11.43 262 PHE A CA 1
ATOM 1904 C C . PHE A 1 262 ? 22.534 25.999 46.052 1.00 12.99 262 PHE A C 1
ATOM 1905 O O . PHE A 1 262 ? 22.973 24.870 45.813 1.00 12.39 262 PHE A O 1
ATOM 1913 N N . ILE A 1 263 ? 23.140 27.123 45.671 1.00 13.41 263 ILE A N 1
ATOM 1914 C CA . ILE A 1 263 ? 24.440 27.095 44.996 1.00 16.24 263 ILE A CA 1
ATOM 1915 C C . ILE A 1 263 ? 25.573 26.802 45.990 1.00 17.70 263 ILE A C 1
ATOM 1916 O O . ILE A 1 263 ? 26.498 26.024 45.675 1.00 18.35 263 ILE A O 1
ATOM 1921 N N . LYS A 1 264 ? 25.482 27.422 47.168 1.00 18.98 264 LYS A N 1
ATOM 1922 C CA . LYS A 1 264 ? 26.480 27.308 48.234 1.00 21.89 264 LYS A CA 1
ATOM 1923 C C . LYS A 1 264 ? 26.085 26.163 49.184 1.00 21.92 264 LYS A C 1
ATOM 1924 O O . LYS A 1 264 ? 25.025 26.181 49.847 1.00 21.12 264 LYS A O 1
ATOM 1930 N N . THR B 1 2 ? 49.679 66.432 53.700 1.00 77.04 2 THR B N 1
ATOM 1931 C CA . THR B 1 2 ? 49.534 66.760 55.152 1.00 77.18 2 THR B CA 1
ATOM 1932 C C . THR B 1 2 ? 48.380 65.999 55.823 1.00 77.13 2 THR B C 1
ATOM 1933 O O . THR B 1 2 ? 47.490 65.471 55.150 1.00 76.93 2 THR B O 1
ATOM 1937 N N . ILE B 1 3 ? 48.417 65.939 57.153 1.00 77.19 3 ILE B N 1
ATOM 1938 C CA . ILE B 1 3 ? 47.395 65.239 57.932 1.00 77.16 3 ILE B CA 1
ATOM 1939 C C . ILE B 1 3 ? 46.895 66.112 59.084 1.00 77.33 3 ILE B C 1
ATOM 1940 O O . ILE B 1 3 ? 47.688 66.601 59.892 1.00 77.31 3 ILE B O 1
ATOM 1945 N N . LYS B 1 4 ? 45.579 66.316 59.135 1.00 77.54 4 LYS B N 1
ATOM 1946 C CA . LYS B 1 4 ? 44.932 67.016 60.247 1.00 77.87 4 LYS B CA 1
ATOM 1947 C C . LYS B 1 4 ? 44.345 66.013 61.243 1.00 78.08 4 LYS B C 1
ATOM 1948 O O . LYS B 1 4 ? 43.815 64.977 60.841 1.00 77.80 4 LYS B O 1
ATOM 1954 N N . ASN B 1 5 ? 44.431 66.336 62.534 1.00 78.44 5 ASN B N 1
ATOM 1955 C CA . ASN B 1 5 ? 44.066 65.399 63.604 1.00 78.84 5 ASN B CA 1
ATOM 1956 C C . ASN B 1 5 ? 43.032 65.904 64.617 1.00 79.08 5 ASN B C 1
ATOM 1957 O O . ASN B 1 5 ? 43.304 65.964 65.821 1.00 79.13 5 ASN B O 1
ATOM 1962 N N . PHE B 1 6 ? 41.843 66.247 64.128 1.00 79.41 6 PHE B N 1
ATOM 1963 C CA . PHE B 1 6 ? 40.756 66.704 64.993 1.00 79.68 6 PHE B CA 1
ATOM 1964 C C . PHE B 1 6 ? 39.981 65.525 65.564 1.00 79.70 6 PHE B C 1
ATOM 1965 O O . PHE B 1 6 ? 39.908 65.351 66.780 1.00 79.82 6 PHE B O 1
ATOM 1973 N N . GLY B 1 19 ? 42.225 64.386 71.026 1.00 26.13 19 GLY B N 1
ATOM 1974 C CA . GLY B 1 19 ? 41.035 64.175 71.825 1.00 24.44 19 GLY B CA 1
ATOM 1975 C C . GLY B 1 19 ? 41.340 63.295 73.025 1.00 23.87 19 GLY B C 1
ATOM 1976 O O . GLY B 1 19 ? 42.497 62.989 73.311 1.00 23.40 19 GLY B O 1
ATOM 1977 N N . SER B 1 20 ? 40.287 62.874 73.712 1.00 22.95 20 SER B N 1
ATOM 1978 C CA . SER B 1 20 ? 40.422 62.048 74.913 1.00 21.81 20 SER B CA 1
ATOM 1979 C C . SER B 1 20 ? 40.269 60.556 74.624 1.00 21.17 20 SER B C 1
ATOM 1980 O O . SER B 1 20 ? 39.674 60.170 73.610 1.00 20.13 20 SER B O 1
ATOM 1983 N N . ASN B 1 21 ? 40.801 59.720 75.519 1.00 19.86 21 ASN B N 1
ATOM 1984 C CA . ASN B 1 21 ? 40.585 58.279 75.464 1.00 19.01 21 ASN B CA 1
ATOM 1985 C C . ASN B 1 21 ? 39.113 57.923 75.578 1.00 17.42 21 ASN B C 1
ATOM 1986 O O . ASN B 1 21 ? 38.643 56.990 74.922 1.00 16.58 21 ASN B O 1
ATOM 1991 N N . ASN B 1 22 ? 38.400 58.650 76.428 1.00 16.83 22 ASN B N 1
ATOM 1992 C CA . ASN B 1 22 ? 36.973 58.361 76.619 1.00 15.99 22 ASN B CA 1
ATOM 1993 C C . ASN B 1 22 ? 36.163 58.674 75.373 1.00 15.52 22 ASN B C 1
ATOM 1994 O O . ASN B 1 22 ? 35.241 57.929 75.042 1.00 14.19 22 ASN B O 1
ATOM 1999 N N . ASP B 1 23 ? 36.526 59.746 74.666 1.00 14.64 23 ASP B N 1
ATOM 2000 C CA . ASP B 1 23 ? 35.852 60.045 73.390 1.00 14.45 23 ASP B CA 1
ATOM 2001 C C . ASP B 1 23 ? 36.154 58.994 72.314 1.00 13.24 23 ASP B C 1
ATOM 2002 O O . ASP B 1 23 ? 35.254 58.620 71.537 1.00 12.26 23 ASP B O 1
ATOM 2007 N N . GLY B 1 24 ? 37.403 58.510 72.274 1.00 12.45 24 GLY B N 1
ATOM 2008 C CA . GLY B 1 24 ? 37.800 57.437 71.357 1.00 11.89 24 GLY B CA 1
ATOM 2009 C C . GLY B 1 24 ? 36.887 56.241 71.589 1.00 11.22 24 GLY B C 1
ATOM 2010 O O . GLY B 1 24 ? 36.284 55.710 70.641 1.00 11.23 24 GLY B O 1
ATOM 2011 N N . LYS B 1 25 ? 36.780 55.819 72.849 1.00 10.11 25 LYS B N 1
ATOM 2012 C CA . LYS B 1 25 ? 35.932 54.655 73.169 1.00 10.64 25 LYS B CA 1
ATOM 2013 C C . LYS B 1 25 ? 34.468 54.922 72.844 1.00 9.63 25 LYS B C 1
ATOM 2014 O O . LYS B 1 25 ? 33.796 54.055 72.248 1.00 9.57 25 LYS B O 1
ATOM 2020 N N . LEU B 1 26 ? 33.990 56.101 73.225 1.00 9.55 26 LEU B N 1
ATOM 2021 C CA . LEU B 1 26 ? 32.607 56.506 72.943 1.00 10.69 26 LEU B CA 1
ATOM 2022 C C . LEU B 1 26 ? 32.307 56.353 71.443 1.00 9.53 26 LEU B C 1
ATOM 2023 O O . LEU B 1 26 ? 31.321 55.692 71.049 1.00 9.44 26 LEU B O 1
ATOM 2028 N N . TYR B 1 27 ? 33.164 56.934 70.602 1.00 9.17 27 TYR B N 1
ATOM 2029 C CA . TYR B 1 27 ? 32.915 56.920 69.172 1.00 9.52 27 TYR B CA 1
ATOM 2030 C C . TYR B 1 27 ? 32.990 55.491 68.611 1.00 9.62 27 TYR B C 1
ATOM 2031 O O . TYR B 1 27 ? 32.172 55.110 67.775 1.00 9.00 27 TYR B O 1
ATOM 2040 N N . MET B 1 28 ? 33.943 54.694 69.091 1.00 9.11 28 MET B N 1
ATOM 2041 C CA . MET B 1 28 ? 34.011 53.294 68.661 1.00 9.01 28 MET B CA 1
ATOM 2042 C C . MET B 1 28 ? 32.705 52.550 68.965 1.00 8.78 28 MET B C 1
ATOM 2043 O O . MET B 1 28 ? 32.217 51.767 68.140 1.00 9.20 28 MET B O 1
ATOM 2048 N N . MET B 1 29 ? 32.142 52.823 70.130 1.00 7.81 29 MET B N 1
ATOM 2049 C CA . MET B 1 29 ? 30.895 52.142 70.550 1.00 9.13 29 MET B CA 1
ATOM 2050 C C . MET B 1 29 ? 29.687 52.628 69.751 1.00 9.18 29 MET B C 1
ATOM 2051 O O . MET B 1 29 ? 28.781 51.830 69.424 1.00 10.32 29 MET B O 1
ATOM 2056 N N . LEU B 1 30 ? 29.655 53.928 69.452 1.00 8.56 30 LEU B N 1
ATOM 2057 C CA . LEU B 1 30 ? 28.529 54.488 68.666 1.00 9.35 30 LEU B CA 1
ATOM 2058 C C . LEU B 1 30 ? 28.481 53.877 67.275 1.00 8.98 30 LEU B C 1
ATOM 2059 O O . LEU B 1 30 ? 27.397 53.548 66.785 1.00 9.48 30 LEU B O 1
ATOM 2064 N N . THR B 1 31 ? 29.650 53.704 66.644 1.00 8.24 31 THR B N 1
ATOM 2065 C CA . THR B 1 31 ? 29.689 53.247 65.239 1.00 8.81 31 THR B CA 1
ATOM 2066 C C . THR B 1 31 ? 29.861 51.715 65.100 1.00 9.18 31 THR B C 1
ATOM 2067 O O . THR B 1 31 ? 29.691 51.163 64.000 1.00 9.26 31 THR B O 1
ATOM 2071 N N . GLY B 1 32 ? 30.178 51.053 66.213 1.00 9.22 32 GLY B N 1
ATOM 2072 C CA . GLY B 1 32 ? 30.373 49.589 66.214 1.00 9.70 32 GLY B CA 1
ATOM 2073 C C . GLY B 1 32 ? 31.656 49.215 65.482 1.00 9.45 32 GLY B C 1
ATOM 2074 O O . GLY B 1 32 ? 31.650 48.419 64.524 1.00 9.85 32 GLY B O 1
ATOM 2075 N N . MET B 1 33 ? 32.770 49.810 65.907 1.00 9.85 33 MET B N 1
ATOM 2076 C CA . MET B 1 33 ? 34.078 49.390 65.366 1.00 10.37 33 MET B CA 1
ATOM 2077 C C . MET B 1 33 ? 35.009 48.894 66.479 1.00 10.94 33 MET B C 1
ATOM 2078 O O . MET B 1 33 ? 34.923 49.355 67.608 1.00 10.49 33 MET B O 1
ATOM 2083 N N . ASP B 1 34 ? 35.894 47.959 66.139 1.00 12.24 34 ASP B N 1
ATOM 2084 C CA . ASP B 1 34 ? 36.957 47.551 67.061 1.00 12.91 34 ASP B CA 1
ATOM 2085 C C . ASP B 1 34 ? 38.273 48.164 66.583 1.00 13.18 34 ASP B C 1
ATOM 2086 O O . ASP B 1 34 ? 38.265 49.030 65.705 1.00 13.93 34 ASP B O 1
ATOM 2091 N N . TYR B 1 35 ? 39.402 47.701 67.130 1.00 13.07 35 TYR B N 1
ATOM 2092 C CA . TYR B 1 35 ? 40.704 48.243 66.710 1.00 13.75 35 TYR B CA 1
ATOM 2093 C C . TYR B 1 35 ? 41.273 47.629 65.419 1.00 14.13 35 TYR B C 1
ATOM 2094 O O . TYR B 1 35 ? 42.424 47.905 65.061 1.00 15.01 35 TYR B O 1
ATOM 2103 N N . ARG B 1 36 ? 40.500 46.783 64.744 1.00 13.66 36 ARG B N 1
ATOM 2104 C CA . ARG B 1 36 ? 40.973 46.099 63.534 1.00 14.12 36 ARG B CA 1
ATOM 2105 C C . ARG B 1 36 ? 40.221 46.514 62.272 1.00 13.86 36 ARG B C 1
ATOM 2106 O O . ARG B 1 36 ? 40.249 45.813 61.253 1.00 15.79 36 ARG B O 1
ATOM 2114 N N . THR B 1 37 ? 39.512 47.630 62.340 1.00 12.37 37 THR B N 1
ATOM 2115 C CA . THR B 1 37 ? 38.868 48.154 61.137 1.00 11.73 37 THR B CA 1
ATOM 2116 C C . THR B 1 37 ? 38.943 49.689 61.124 1.00 10.39 37 THR B C 1
ATOM 2117 O O . THR B 1 37 ? 39.568 50.292 61.995 1.00 10.65 37 THR B O 1
ATOM 2121 N N . ILE B 1 38 ? 38.313 50.309 60.129 1.00 9.45 38 ILE B N 1
ATOM 2122 C CA . ILE B 1 38 ? 38.320 51.757 60.002 1.00 10.17 38 ILE B CA 1
ATOM 2123 C C . ILE B 1 38 ? 36.937 52.233 59.557 1.00 9.63 38 ILE B C 1
ATOM 2124 O O . ILE B 1 38 ? 36.100 51.424 59.123 1.00 9.94 38 ILE B O 1
ATOM 2129 N N . ARG B 1 39 ? 36.702 53.535 59.666 1.00 9.10 39 ARG B N 1
ATOM 2130 C CA . ARG B 1 39 ? 35.740 54.206 58.814 1.00 9.43 39 ARG B CA 1
ATOM 2131 C C . ARG B 1 39 ? 36.585 55.057 57.860 1.00 9.93 39 ARG B C 1
ATOM 2132 O O . ARG B 1 39 ? 37.656 55.556 58.253 1.00 9.79 39 ARG B O 1
ATOM 2140 N N . ARG B 1 40 ? 36.153 55.165 56.606 1.00 10.28 40 ARG B N 1
ATOM 2141 C CA . ARG B 1 40 ? 36.979 55.824 55.586 1.00 10.61 40 ARG B CA 1
ATOM 2142 C C . ARG B 1 40 ? 36.062 56.421 54.518 1.00 11.04 40 ARG B C 1
ATOM 2143 O O . ARG B 1 40 ? 35.051 55.806 54.122 1.00 11.09 40 ARG B O 1
ATOM 2151 N N . LYS B 1 41 ? 36.395 57.627 54.077 1.00 10.61 41 LYS B N 1
ATOM 2152 C CA . LYS B 1 41 ? 35.615 58.296 53.042 1.00 11.01 41 LYS B CA 1
ATOM 2153 C C . LYS B 1 41 ? 36.560 59.105 52.183 1.00 11.16 41 LYS B C 1
ATOM 2154 O O . LYS B 1 41 ? 37.233 59.970 52.700 1.00 11.14 41 LYS B O 1
ATOM 2160 N N . ASP B 1 42 ? 36.618 58.785 50.894 1.00 11.67 42 ASP B N 1
ATOM 2161 C CA . ASP B 1 42 ? 37.374 59.602 49.942 1.00 12.17 42 ASP B CA 1
ATOM 2162 C C . ASP B 1 42 ? 36.414 60.694 49.476 1.00 12.78 42 ASP B C 1
ATOM 2163 O O . ASP B 1 42 ? 35.511 60.422 48.664 1.00 12.79 42 ASP B O 1
ATOM 2168 N N . TRP B 1 43 ? 36.583 61.912 49.986 1.00 12.55 43 TRP B N 1
ATOM 2169 C CA . TRP B 1 43 ? 35.757 63.041 49.533 1.00 13.98 43 TRP B CA 1
ATOM 2170 C C . TRP B 1 43 ? 36.120 63.434 48.109 1.00 14.66 43 TRP B C 1
ATOM 2171 O O . TRP B 1 43 ? 35.253 63.846 47.335 1.00 15.70 43 TRP B O 1
ATOM 2182 N N . SER B 1 44 ? 37.403 63.309 47.777 1.00 14.81 44 SER B N 1
ATOM 2183 C CA . SER B 1 44 ? 37.881 63.371 46.391 1.00 14.25 44 SER B CA 1
ATOM 2184 C C . SER B 1 44 ? 38.733 62.140 46.123 1.00 14.30 44 SER B C 1
ATOM 2185 O O . SER B 1 44 ? 39.204 61.476 47.058 1.00 13.69 44 SER B O 1
ATOM 2188 N N . SER B 1 45 ? 38.917 61.820 44.849 1.00 14.51 45 SER B N 1
ATOM 2189 C CA . SER B 1 45 ? 39.624 60.605 44.488 1.00 15.19 45 SER B CA 1
ATOM 2190 C C . SER B 1 45 ? 41.125 60.682 44.818 1.00 13.79 45 SER B C 1
ATOM 2191 O O . SER B 1 45 ? 41.763 61.701 44.521 1.00 14.69 45 SER B O 1
ATOM 2194 N N . PRO B 1 46 ? 41.694 59.609 45.404 1.00 13.89 46 PRO B N 1
ATOM 2195 C CA . PRO B 1 46 ? 43.167 59.520 45.431 1.00 13.76 46 PRO B CA 1
ATOM 2196 C C . PRO B 1 46 ? 43.732 59.489 44.010 1.00 14.21 46 PRO B C 1
ATOM 2197 O O . PRO B 1 46 ? 43.045 59.055 43.060 1.00 14.29 46 PRO B O 1
ATOM 2201 N N . LEU B 1 47 ? 44.969 59.963 43.866 1.00 13.92 47 LEU B N 1
ATOM 2202 C CA . LEU B 1 47 ? 45.578 60.077 42.541 1.00 14.59 47 LEU B CA 1
ATOM 2203 C C . LEU B 1 47 ? 46.895 59.304 42.506 1.00 14.56 47 LEU B C 1
ATOM 2204 O O . LEU B 1 47 ? 47.731 59.471 43.395 1.00 14.11 47 LEU B O 1
ATOM 2209 N N . ASN B 1 48 ? 47.041 58.449 41.492 1.00 14.75 48 ASN B N 1
ATOM 2210 C CA . ASN B 1 48 ? 48.242 57.617 41.318 1.00 14.64 48 ASN B CA 1
ATOM 2211 C C . ASN B 1 48 ? 49.234 58.310 40.394 1.00 14.97 48 ASN B C 1
ATOM 2212 O O . ASN B 1 48 ? 48.856 58.774 39.310 1.00 14.92 48 ASN B O 1
ATOM 2217 N N . THR B 1 49 ? 50.491 58.374 40.822 1.00 14.24 49 THR B N 1
ATOM 2218 C CA . THR B 1 49 ? 51.589 58.844 39.977 1.00 14.35 49 THR B CA 1
ATOM 2219 C C . THR B 1 49 ? 52.773 57.922 40.217 1.00 13.51 49 THR B C 1
ATOM 2220 O O . THR B 1 49 ? 53.253 57.841 41.341 1.00 13.11 49 THR B O 1
ATOM 2224 N N . ALA B 1 50 ? 53.234 57.230 39.168 1.00 12.50 50 ALA B N 1
ATOM 2225 C CA . ALA B 1 50 ? 54.336 56.268 39.297 1.00 12.27 50 ALA B CA 1
ATOM 2226 C C . ALA B 1 50 ? 54.084 55.339 40.501 1.00 12.01 50 ALA B C 1
ATOM 2227 O O . ALA B 1 50 ? 52.948 54.870 40.670 1.00 12.01 50 ALA B O 1
ATOM 2229 N N . LEU B 1 51 ? 55.096 55.106 41.343 1.00 11.54 51 LEU B N 1
ATOM 2230 C CA . LEU B 1 51 ? 54.942 54.200 42.494 1.00 11.11 51 LEU B CA 1
ATOM 2231 C C . LEU B 1 51 ? 54.501 54.981 43.741 1.00 10.51 51 LEU B C 1
ATOM 2232 O O . LEU B 1 51 ? 55.180 54.983 44.768 1.00 10.23 51 LEU B O 1
ATOM 2237 N N . ASN B 1 52 ? 53.369 55.682 43.608 1.00 10.75 52 ASN B N 1
ATOM 2238 C CA . ASN B 1 52 ? 52.875 56.567 44.672 1.00 11.69 52 ASN B CA 1
ATOM 2239 C C . ASN B 1 52 ? 51.372 56.673 44.557 1.00 12.54 52 ASN B C 1
ATOM 2240 O O . ASN B 1 52 ? 50.831 56.689 43.442 1.00 12.88 52 ASN B O 1
ATOM 2245 N N . VAL B 1 53 ? 50.721 56.800 45.712 1.00 12.71 53 VAL B N 1
ATOM 2246 C CA . VAL B 1 53 ? 49.326 57.209 45.772 1.00 12.61 53 VAL B CA 1
ATOM 2247 C C . VAL B 1 53 ? 49.236 58.484 46.599 1.00 12.53 53 VAL B C 1
ATOM 2248 O O . VAL B 1 53 ? 49.770 58.554 47.710 1.00 12.78 53 VAL B O 1
ATOM 2252 N N . GLN B 1 54 ? 48.564 59.490 46.052 1.00 12.39 54 GLN B N 1
ATOM 2253 C CA . GLN B 1 54 ? 48.294 60.699 46.809 1.00 12.57 54 GLN B CA 1
ATOM 2254 C C . GLN B 1 54 ? 46.834 60.673 47.249 1.00 12.25 54 GLN B C 1
ATOM 2255 O O . GLN B 1 54 ? 45.927 60.697 46.414 1.00 12.50 54 GLN B O 1
ATOM 2261 N N . TYR B 1 55 ? 46.623 60.625 48.555 1.00 12.02 55 TYR B N 1
ATOM 2262 C CA . TYR B 1 55 ? 45.282 60.805 49.110 1.00 12.09 55 TYR B CA 1
ATOM 2263 C C . TYR B 1 55 ? 45.004 62.295 49.116 1.00 12.43 55 TYR B C 1
ATOM 2264 O O . TYR B 1 55 ? 45.659 63.050 49.839 1.00 13.07 55 TYR B O 1
ATOM 2273 N N . THR B 1 56 ? 44.085 62.717 48.255 1.00 12.70 56 THR B N 1
ATOM 2274 C CA . THR B 1 56 ? 43.799 64.150 48.081 1.00 12.83 56 THR B CA 1
ATOM 2275 C C . THR B 1 56 ? 42.934 64.732 49.197 1.00 12.36 56 THR B C 1
ATOM 2276 O O . THR B 1 56 ? 43.226 65.804 49.753 1.00 12.38 56 THR B O 1
ATOM 2280 N N . ASN B 1 57 ? 41.861 64.021 49.536 1.00 11.72 57 ASN B N 1
ATOM 2281 C CA . ASN B 1 57 ? 41.031 64.390 50.687 1.00 12.04 57 ASN B CA 1
ATOM 2282 C C . ASN B 1 57 ? 40.268 63.155 51.145 1.00 11.84 57 ASN B C 1
ATOM 2283 O O . ASN B 1 57 ? 39.178 62.876 50.645 1.00 12.51 57 ASN B O 1
ATOM 2288 N N . THR B 1 58 ? 40.876 62.417 52.069 1.00 11.48 58 THR B N 1
ATOM 2289 C CA . THR B 1 58 ? 40.290 61.205 52.635 1.00 11.97 58 THR B CA 1
ATOM 2290 C C . THR B 1 58 ? 40.215 61.368 54.143 1.00 11.48 58 THR B C 1
ATOM 2291 O O . THR B 1 58 ? 41.221 61.689 54.788 1.00 11.86 58 THR B O 1
ATOM 2295 N N . SER B 1 59 ? 39.028 61.135 54.713 1.00 11.01 59 SER B N 1
ATOM 2296 C CA . SER B 1 59 ? 38.894 61.100 56.168 1.00 10.89 59 SER B CA 1
ATOM 2297 C C . SER B 1 59 ? 38.951 59.642 56.622 1.00 10.64 59 SER B C 1
ATOM 2298 O O . SER B 1 59 ? 38.428 58.742 55.940 1.00 9.64 59 SER B O 1
ATOM 2301 N N . ILE B 1 60 ? 39.613 59.418 57.750 1.00 10.56 60 ILE B N 1
ATOM 2302 C CA . ILE B 1 60 ? 39.662 58.101 58.364 1.00 11.20 60 ILE B CA 1
ATOM 2303 C C . ILE B 1 60 ? 39.339 58.187 59.850 1.00 11.06 60 ILE B C 1
ATOM 2304 O O . ILE B 1 60 ? 39.714 59.156 60.532 1.00 11.70 60 ILE B O 1
ATOM 2309 N N . ILE B 1 61 ? 38.638 57.168 60.353 1.00 10.37 61 ILE B N 1
ATOM 2310 C CA . ILE B 1 61 ? 38.502 56.996 61.800 1.00 9.97 61 ILE B CA 1
ATOM 2311 C C . ILE B 1 61 ? 39.139 55.663 62.119 1.00 10.17 61 ILE B C 1
ATOM 2312 O O . ILE B 1 61 ? 38.783 54.638 61.527 1.00 9.28 61 ILE B O 1
ATOM 2317 N N . ALA B 1 62 ? 40.100 55.690 63.036 1.00 10.45 62 ALA B N 1
ATOM 2318 C CA . ALA B 1 62 ? 40.780 54.470 63.480 1.00 11.39 62 ALA B CA 1
ATOM 2319 C C . ALA B 1 62 ? 40.895 54.539 64.997 1.00 12.08 62 ALA B C 1
ATOM 2320 O O . ALA B 1 62 ? 41.325 55.564 65.536 1.00 12.29 62 ALA B O 1
ATOM 2322 N N . GLY B 1 63 ? 40.439 53.490 65.680 1.00 11.80 63 GLY B N 1
ATOM 2323 C CA . GLY B 1 63 ? 40.441 53.457 67.155 1.00 12.32 63 GLY B CA 1
ATOM 2324 C C . GLY B 1 63 ? 39.607 54.603 67.716 1.00 12.17 63 GLY B C 1
ATOM 2325 O O . GLY B 1 63 ? 39.948 55.186 68.735 1.00 13.17 63 GLY B O 1
ATOM 2326 N N . GLY B 1 64 ? 38.531 54.966 67.022 1.00 11.62 64 GLY B N 1
ATOM 2327 C CA . GLY B 1 64 ? 37.704 56.101 67.456 1.00 12.04 64 GLY B CA 1
ATOM 2328 C C . GLY B 1 64 ? 38.342 57.478 67.268 1.00 12.96 64 GLY B C 1
ATOM 2329 O O . GLY B 1 64 ? 37.773 58.475 67.705 1.00 14.01 64 GLY B O 1
ATOM 2330 N N . ARG B 1 65 ? 39.500 57.526 66.618 1.00 12.63 65 ARG B N 1
ATOM 2331 C CA . ARG B 1 65 ? 40.224 58.781 66.413 1.00 12.86 65 ARG B CA 1
ATOM 2332 C C . ARG B 1 65 ? 40.063 59.218 64.967 1.00 12.71 65 ARG B C 1
ATOM 2333 O O . ARG B 1 65 ? 40.333 58.438 64.060 1.00 13.10 65 ARG B O 1
ATOM 2341 N N . TYR B 1 66 ? 39.630 60.462 64.782 1.00 12.64 66 TYR B N 1
ATOM 2342 C CA . TYR B 1 66 ? 39.364 61.029 63.450 1.00 12.29 66 TYR B CA 1
ATOM 2343 C C . TYR B 1 66 ? 40.590 61.769 62.902 1.00 12.81 66 TYR B C 1
ATOM 2344 O O . TYR B 1 66 ? 41.205 62.567 63.617 1.00 12.57 66 TYR B O 1
ATOM 2353 N N . PHE B 1 67 ? 40.920 61.529 61.638 1.00 12.38 67 PHE B N 1
ATOM 2354 C CA . PHE B 1 67 ? 41.979 62.315 60.983 1.00 13.26 67 PHE B CA 1
ATOM 2355 C C . PHE B 1 67 ? 41.742 62.462 59.500 1.00 13.07 67 PHE B C 1
ATOM 2356 O O . PHE B 1 67 ? 40.945 61.734 58.923 1.00 12.48 67 PHE B O 1
ATOM 2364 N N . GLU B 1 68 ? 42.449 63.410 58.890 1.00 13.21 68 GLU B N 1
ATOM 2365 C CA . GLU B 1 68 ? 42.267 63.686 57.470 1.00 13.67 68 GLU B CA 1
ATOM 2366 C C . GLU B 1 68 ? 43.589 63.566 56.734 1.00 13.88 68 GLU B C 1
ATOM 2367 O O . GLU B 1 68 ? 44.628 64.040 57.228 1.00 14.49 68 GLU B O 1
ATOM 2373 N N . LEU B 1 69 ? 43.545 62.906 55.583 1.00 13.35 69 LEU B N 1
ATOM 2374 C CA . LEU B 1 69 ? 44.683 62.841 54.679 1.00 13.48 69 LEU B CA 1
ATOM 2375 C C . LEU B 1 69 ? 44.451 63.885 53.592 1.00 13.45 69 LEU B C 1
ATOM 2376 O O . LEU B 1 69 ? 43.564 63.719 52.741 1.00 12.61 69 LEU B O 1
ATOM 2381 N N . LEU B 1 70 ? 45.242 64.964 53.640 1.00 13.25 70 LEU B N 1
ATOM 2382 C CA . LEU B 1 70 ? 45.059 66.086 52.710 1.00 14.76 70 LEU B CA 1
ATOM 2383 C C . LEU B 1 70 ? 46.316 66.215 51.857 1.00 14.77 70 LEU B C 1
ATOM 2384 O O . LEU B 1 70 ? 47.360 66.629 52.368 1.00 15.67 70 LEU B O 1
ATOM 2389 N N . ASN B 1 71 ? 46.215 65.817 50.587 1.00 14.80 71 ASN B N 1
ATOM 2390 C CA . ASN B 1 71 ? 47.377 65.707 49.693 1.00 15.27 71 ASN B CA 1
ATOM 2391 C C . ASN B 1 71 ? 48.556 64.996 50.350 1.00 15.31 71 ASN B C 1
ATOM 2392 O O . ASN B 1 71 ? 49.694 65.521 50.418 1.00 15.43 71 ASN B O 1
ATOM 2397 N N . GLU B 1 72 ? 48.258 63.816 50.889 1.00 14.14 72 GLU B N 1
ATOM 2398 C CA . GLU B 1 72 ? 49.233 62.991 51.584 1.00 14.10 72 GLU B CA 1
ATOM 2399 C C . GLU B 1 72 ? 49.634 61.842 50.670 1.00 13.83 72 GLU B C 1
ATOM 2400 O O . GLU B 1 72 ? 48.798 61.023 50.287 1.00 13.43 72 GLU B O 1
ATOM 2406 N N . THR B 1 73 ? 50.918 61.785 50.330 1.00 13.63 73 THR B N 1
ATOM 2407 C CA . THR B 1 73 ? 51.410 60.758 49.410 1.00 13.54 73 THR B CA 1
ATOM 2408 C C . THR B 1 73 ? 52.108 59.626 50.166 1.00 13.71 73 THR B C 1
ATOM 2409 O O . THR B 1 73 ? 52.930 59.870 51.064 1.00 14.51 73 THR B O 1
ATOM 2413 N N . VAL B 1 74 ? 51.784 58.393 49.782 1.00 13.11 74 VAL B N 1
ATOM 2414 C CA . VAL B 1 74 ? 52.534 57.217 50.217 1.00 13.19 74 VAL B CA 1
ATOM 2415 C C . VAL B 1 74 ? 53.286 56.585 49.030 1.00 12.16 74 VAL B C 1
ATOM 2416 O O . VAL B 1 74 ? 52.735 56.414 47.929 1.00 12.66 74 VAL B O 1
ATOM 2420 N N . ALA B 1 75 ? 54.555 56.262 49.264 1.00 12.19 75 ALA B N 1
ATOM 2421 C CA . ALA B 1 75 ? 55.406 55.663 48.238 1.00 12.44 75 ALA B CA 1
ATOM 2422 C C . ALA B 1 75 ? 55.325 54.142 48.306 1.00 13.25 75 ALA B C 1
ATOM 2423 O O . ALA B 1 75 ? 55.222 53.577 49.400 1.00 13.78 75 ALA B O 1
ATOM 2425 N N . LEU B 1 76 ? 55.407 53.499 47.138 1.00 13.00 76 LEU B N 1
ATOM 2426 C CA . LEU B 1 76 ? 55.098 52.072 46.991 1.00 12.78 76 LEU B CA 1
ATOM 2427 C C . LEU B 1 76 ? 56.287 51.229 46.544 1.00 13.60 76 LEU B C 1
ATOM 2428 O O . LEU B 1 76 ? 57.251 51.732 45.967 1.00 14.06 76 LEU B O 1
ATOM 2433 N N . LYS B 1 77 ? 56.173 49.933 46.792 1.00 14.48 77 LYS B N 1
ATOM 2434 C CA . LYS B 1 77 ? 57.120 48.960 46.256 1.00 15.78 77 LYS B CA 1
ATOM 2435 C C . LYS B 1 77 ? 56.632 48.531 44.864 1.00 16.09 77 LYS B C 1
ATOM 2436 O O . LYS B 1 77 ? 55.432 48.326 44.649 1.00 16.67 77 LYS B O 1
ATOM 2442 N N . GLY B 1 78 ? 57.562 48.397 43.919 1.00 15.98 78 GLY B N 1
ATOM 2443 C CA . GLY B 1 78 ? 57.204 47.991 42.557 1.00 17.19 78 GLY B CA 1
ATOM 2444 C C . GLY B 1 78 ? 56.911 46.501 42.451 1.00 17.96 78 GLY B C 1
ATOM 2445 O O . GLY B 1 78 ? 57.416 45.698 43.262 1.00 17.70 78 GLY B O 1
ATOM 2446 N N . ASP B 1 79 ? 56.089 46.159 41.460 1.00 18.82 79 ASP B N 1
ATOM 2447 C CA . ASP B 1 79 ? 55.720 44.770 41.127 1.00 20.17 79 ASP B CA 1
ATOM 2448 C C . ASP B 1 79 ? 55.197 44.008 42.333 1.00 20.07 79 ASP B C 1
ATOM 2449 O O . ASP B 1 79 ? 55.592 42.868 42.579 1.00 19.93 79 ASP B O 1
ATOM 2454 N N . SER B 1 80 ?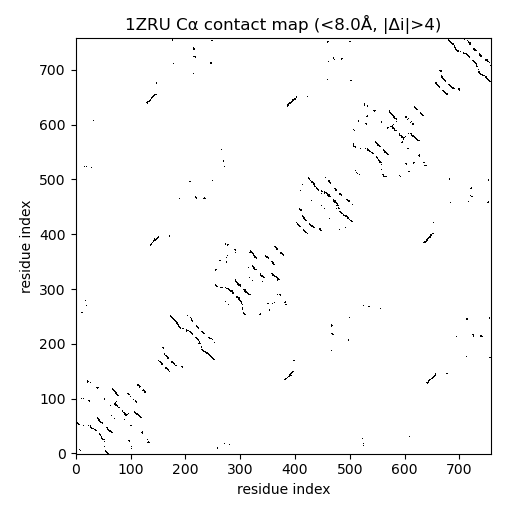 54.325 44.649 43.106 1.00 19.66 80 SER B N 1
ATOM 2455 C CA . SER B 1 80 ? 53.950 44.090 44.397 1.00 20.53 80 SER B CA 1
ATOM 2456 C C . SER B 1 80 ? 52.539 44.474 44.791 1.00 19.44 80 SER B C 1
ATOM 2457 O O . SER B 1 80 ? 51.971 45.435 44.271 1.00 19.30 80 SER B O 1
ATOM 2460 N N . VAL B 1 81 ? 51.996 43.701 45.724 1.00 18.60 81 VAL B N 1
ATOM 2461 C CA . VAL B 1 81 ? 50.771 44.067 46.409 1.00 18.08 81 VAL B CA 1
ATOM 2462 C C . VAL B 1 81 ? 51.173 44.860 47.657 1.00 16.95 81 VAL B C 1
ATOM 2463 O O . VAL B 1 81 ? 51.831 44.327 48.565 1.00 17.69 81 VAL B O 1
ATOM 2467 N N . ASN B 1 82 ? 50.802 46.143 47.677 1.00 16.08 82 ASN B N 1
ATOM 2468 C CA . ASN B 1 82 ? 51.120 47.038 48.786 1.00 15.21 82 ASN B CA 1
ATOM 2469 C C . ASN B 1 82 ? 49.926 47.183 49.714 1.00 14.69 82 ASN B C 1
ATOM 2470 O O . ASN B 1 82 ? 48.840 47.543 49.268 1.00 14.80 82 ASN B O 1
ATOM 2475 N N . TYR B 1 83 ? 50.155 46.933 50.995 1.00 14.13 83 TYR B N 1
ATOM 2476 C CA . TYR B 1 83 ? 49.117 47.089 52.011 1.00 13.61 83 TYR B CA 1
ATOM 2477 C C . TYR B 1 83 ? 49.351 48.442 52.664 1.00 12.75 83 TYR B C 1
ATOM 2478 O O . TYR B 1 83 ? 50.364 48.644 53.323 1.00 13.10 83 TYR B O 1
ATOM 2487 N N . ILE B 1 84 ? 48.421 49.366 52.437 1.00 12.66 84 ILE B N 1
ATOM 2488 C CA . ILE B 1 84 ? 48.559 50.750 52.906 1.00 12.04 84 ILE B CA 1
ATOM 2489 C C . ILE B 1 84 ? 47.966 50.842 54.306 1.00 12.14 84 ILE B C 1
ATOM 2490 O O . ILE B 1 84 ? 46.792 50.530 54.488 1.00 12.33 84 ILE B O 1
ATOM 2495 N N . HIS B 1 85 ? 48.777 51.287 55.267 1.00 11.86 85 HIS B N 1
ATOM 2496 C CA . HIS B 1 85 ? 48.395 51.337 56.679 1.00 11.50 85 HIS B CA 1
ATOM 2497 C C . HIS B 1 85 ? 48.402 52.757 57.186 1.00 11.91 85 HIS B C 1
ATOM 2498 O O . HIS B 1 85 ? 49.277 53.550 56.817 1.00 12.09 85 HIS B O 1
ATOM 2505 N N . ALA B 1 86 ? 47.434 53.065 58.039 1.00 11.37 86 ALA B N 1
ATOM 2506 C CA . ALA B 1 86 ? 47.499 54.245 58.888 1.00 12.35 86 ALA B CA 1
ATOM 2507 C C . ALA B 1 86 ? 48.148 53.785 60.183 1.00 13.49 86 ALA B C 1
ATOM 2508 O O . ALA B 1 86 ? 47.739 52.769 60.772 1.00 13.32 86 ALA B O 1
ATOM 2510 N N . ASN B 1 87 ? 49.145 54.544 60.635 1.00 13.83 87 ASN B N 1
ATOM 2511 C CA . ASN B 1 87 ? 49.850 54.252 61.878 1.00 14.28 87 ASN B CA 1
ATOM 2512 C C . ASN B 1 87 ? 49.626 55.433 62.817 1.00 15.45 87 ASN B C 1
ATOM 2513 O O . ASN B 1 87 ? 49.972 56.563 62.476 1.00 15.47 87 ASN B O 1
ATOM 2518 N N . ILE B 1 88 ? 49.021 55.173 63.971 1.00 15.36 88 ILE B N 1
ATOM 2519 C CA . ILE B 1 88 ? 48.646 56.243 64.887 1.00 17.49 88 ILE B CA 1
ATOM 2520 C C . ILE B 1 88 ? 49.485 56.161 66.157 1.00 18.86 88 ILE B C 1
ATOM 2521 O O . ILE B 1 88 ? 49.416 55.166 66.887 1.00 18.33 88 ILE B O 1
ATOM 2526 N N . ASP B 1 89 ? 50.268 57.211 66.396 1.00 20.73 89 ASP B N 1
ATOM 2527 C CA . ASP B 1 89 ? 51.104 57.333 67.595 1.00 23.56 89 ASP B CA 1
ATOM 2528 C C . ASP B 1 89 ? 50.748 58.649 68.306 1.00 24.56 89 ASP B C 1
ATOM 2529 O O . ASP B 1 89 ? 51.111 59.731 67.847 1.00 24.16 89 ASP B O 1
ATOM 2534 N N . LEU B 1 90 ? 50.029 58.557 69.426 1.00 26.24 90 LEU B N 1
ATOM 2535 C CA . LEU B 1 90 ? 49.381 59.747 70.013 1.00 27.65 90 LEU B CA 1
ATOM 2536 C C . LEU B 1 90 ? 50.325 60.724 70.737 1.00 28.92 90 LEU B C 1
ATOM 2537 O O . LEU B 1 90 ? 49.948 61.878 71.029 1.00 29.32 90 LEU B O 1
ATOM 2542 N N . THR B 1 91 ? 51.531 60.238 71.024 1.00 29.54 91 THR B N 1
ATOM 2543 C CA . THR B 1 91 ? 52.597 61.024 71.656 1.00 31.00 91 THR B CA 1
ATOM 2544 C C . THR B 1 91 ? 53.346 61.873 70.642 1.00 32.13 91 THR B C 1
ATOM 2545 O O . THR B 1 91 ? 53.814 62.988 70.968 1.00 32.20 91 THR B O 1
ATOM 2549 N N . GLN B 1 92 ? 53.499 61.341 69.425 1.00 32.44 92 GLN B N 1
ATOM 2550 C CA . GLN B 1 92 ? 53.978 62.147 68.298 1.00 33.67 92 GLN B CA 1
ATOM 2551 C C . GLN B 1 92 ? 52.968 63.262 68.072 1.00 34.46 92 GLN B C 1
ATOM 2552 O O . GLN B 1 92 ? 52.212 63.247 67.089 1.00 34.89 92 GLN B O 1
ATOM 2558 N N . THR B 1 93 ? 52.981 64.244 68.971 1.00 36.24 93 THR B N 1
ATOM 2559 C CA . THR B 1 93 ? 51.985 65.324 69.022 1.00 37.06 93 THR B CA 1
ATOM 2560 C C . THR B 1 93 ? 51.976 66.212 67.759 1.00 37.11 93 THR B C 1
ATOM 2561 O O . THR B 1 93 ? 50.922 66.763 67.391 1.00 38.06 93 THR B O 1
ATOM 2565 N N . ALA B 1 94 ? 53.123 66.332 67.082 1.00 36.73 94 ALA B N 1
ATOM 2566 C CA . ALA B 1 94 ? 53.154 67.012 65.775 1.00 36.00 94 ALA B CA 1
ATOM 2567 C C . ALA B 1 94 ? 52.412 66.215 64.687 1.00 35.59 94 ALA B C 1
ATOM 2568 O O . ALA B 1 94 ? 51.453 66.708 64.084 1.00 35.36 94 ALA B O 1
ATOM 2570 N N . ASN B 1 95 ? 52.861 64.983 64.447 1.00 34.45 95 ASN B N 1
ATOM 2571 C CA . ASN B 1 95 ? 52.290 64.147 63.390 1.00 33.75 95 ASN B CA 1
ATOM 2572 C C . ASN B 1 95 ? 51.868 62.787 63.932 1.00 31.45 95 ASN B C 1
ATOM 2573 O O . ASN B 1 95 ? 52.622 61.815 63.801 1.00 31.99 95 ASN B O 1
ATOM 2578 N N . PRO B 1 96 ? 50.669 62.707 64.551 1.00 30.18 96 PRO B N 1
ATOM 2579 C CA . PRO B 1 96 ? 50.273 61.442 65.169 1.00 27.98 96 PRO B CA 1
ATOM 2580 C C . PRO B 1 96 ? 50.036 60.343 64.128 1.00 25.57 96 PRO B C 1
ATOM 2581 O O . PRO B 1 96 ? 50.297 59.178 64.404 1.00 25.00 96 PRO B O 1
ATOM 2585 N N . VAL B 1 97 ? 49.581 60.730 62.943 1.00 23.01 97 VAL B N 1
ATOM 2586 C CA . VAL B 1 97 ? 49.295 59.759 61.886 1.00 21.36 97 VAL B CA 1
ATOM 2587 C C . VAL B 1 97 ? 50.359 59.773 60.813 1.00 19.69 97 VAL B C 1
ATOM 2588 O O . VAL B 1 97 ? 50.764 60.840 60.331 1.00 19.14 97 VAL B O 1
ATOM 2592 N N . SER B 1 98 ? 50.802 58.580 60.425 1.00 17.76 98 SER B N 1
ATOM 2593 C CA . SER B 1 98 ? 51.671 58.440 59.276 1.00 16.79 98 SER B CA 1
ATOM 2594 C C . SER B 1 98 ? 51.183 57.259 58.440 1.00 16.02 98 SER B C 1
ATOM 2595 O O . SER B 1 98 ? 50.529 56.359 58.970 1.00 15.46 98 SER B O 1
ATOM 2598 N N . LEU B 1 99 ? 51.468 57.301 57.143 1.00 14.62 99 LEU B N 1
ATOM 2599 C CA . LEU B 1 99 ? 51.098 56.230 56.209 1.00 14.05 99 LEU B CA 1
ATOM 2600 C C . LEU B 1 99 ? 52.304 55.367 55.888 1.00 14.11 99 LEU B C 1
ATOM 2601 O O . LEU B 1 99 ? 53.429 55.879 55.725 1.00 13.67 99 LEU B O 1
ATOM 2606 N N . SER B 1 100 ? 52.067 54.070 55.765 1.00 13.54 100 SER B N 1
ATOM 2607 C CA . SER B 1 100 ? 53.121 53.161 55.302 1.00 13.96 100 SER B CA 1
ATOM 2608 C C . SER B 1 100 ? 52.573 52.207 54.246 1.00 14.06 100 SER B C 1
ATOM 2609 O O . SER B 1 100 ? 51.382 51.921 54.225 1.00 14.28 100 SER B O 1
ATOM 2612 N N . ALA B 1 101 ? 53.441 51.732 53.356 1.00 14.22 101 ALA B N 1
ATOM 2613 C CA . ALA B 1 101 ? 53.055 50.711 52.380 1.00 14.41 101 ALA B CA 1
ATOM 2614 C C . ALA B 1 101 ? 53.899 49.486 52.716 1.00 15.17 101 ALA B C 1
ATOM 2615 O O . ALA B 1 101 ? 55.134 49.572 52.813 1.00 16.42 101 ALA B O 1
ATOM 2617 N N . GLU B 1 102 ? 53.233 48.363 52.946 1.00 15.15 102 GLU B N 1
ATOM 2618 C CA . GLU B 1 102 ? 53.886 47.191 53.531 1.00 15.70 102 GLU B CA 1
ATOM 2619 C C . GLU B 1 102 ? 53.550 45.939 52.724 1.00 15.56 102 GLU B C 1
ATOM 2620 O O . GLU B 1 102 ? 52.605 45.929 51.949 1.00 15.05 102 GLU B O 1
ATOM 2626 N N . THR B 1 103 ? 54.349 44.885 52.901 1.00 16.67 103 THR B N 1
ATOM 2627 C CA . THR B 1 103 ? 54.236 43.695 52.059 1.00 17.96 103 THR B CA 1
ATOM 2628 C C . THR B 1 103 ? 53.139 42.723 52.507 1.00 18.20 103 THR B C 1
ATOM 2629 O O . THR B 1 103 ? 52.847 41.729 51.823 1.00 19.01 103 THR B O 1
ATOM 2633 N N . ALA B 1 104 ? 52.532 43.009 53.652 1.00 17.82 104 ALA B N 1
ATOM 2634 C CA . ALA B 1 104 ? 51.476 42.169 54.204 1.00 17.50 104 ALA B CA 1
ATOM 2635 C C . ALA B 1 104 ? 50.513 43.064 54.975 1.00 17.24 104 ALA B C 1
ATOM 2636 O O . ALA B 1 104 ? 50.875 44.190 55.349 1.00 16.84 104 ALA B O 1
ATOM 2638 N N . ASN B 1 105 ? 49.306 42.562 55.227 1.00 16.41 105 ASN B N 1
ATOM 2639 C CA . ASN B 1 105 ? 48.408 43.244 56.171 1.00 16.08 105 ASN B CA 1
ATOM 2640 C C . ASN B 1 105 ? 48.926 43.042 57.604 1.00 16.24 105 ASN B C 1
ATOM 2641 O O . ASN B 1 105 ? 48.823 41.944 58.181 1.00 17.18 105 ASN B O 1
ATOM 2646 N N . ASN B 1 106 ? 49.503 44.109 58.160 1.00 15.55 106 ASN B N 1
ATOM 2647 C CA . ASN B 1 106 ? 50.142 44.099 59.467 1.00 15.87 106 ASN B CA 1
ATOM 2648 C C . ASN B 1 106 ? 49.357 44.843 60.552 1.00 15.73 106 ASN B C 1
ATOM 2649 O O . ASN B 1 106 ? 49.929 45.282 61.563 1.00 15.70 106 ASN B O 1
ATOM 2654 N N . SER B 1 107 ? 48.048 44.955 60.332 1.00 15.15 107 SER B N 1
ATOM 2655 C CA . SER B 1 107 ? 47.141 45.536 61.317 1.00 15.29 107 SER B CA 1
ATOM 2656 C C . SER B 1 107 ? 47.367 44.830 62.662 1.00 15.57 107 SER B C 1
ATOM 2657 O O . SER B 1 107 ? 47.391 43.590 62.722 1.00 16.01 107 SER B O 1
ATOM 2660 N N . ASN B 1 108 ? 47.527 45.609 63.723 1.00 15.00 108 ASN B N 1
ATOM 2661 C CA . ASN B 1 108 ? 47.939 45.028 65.005 1.00 15.25 108 ASN B CA 1
ATOM 2662 C C . ASN B 1 108 ? 46.918 45.044 66.139 1.00 15.01 108 ASN B C 1
ATOM 2663 O O . ASN B 1 108 ? 47.217 44.574 67.255 1.00 15.25 108 ASN B O 1
ATOM 2668 N N . GLY B 1 109 ? 45.745 45.624 65.886 1.00 14.25 109 GLY B N 1
ATOM 2669 C CA . GLY B 1 109 ? 44.690 45.710 66.895 1.00 14.35 109 GLY B CA 1
ATOM 2670 C C . GLY B 1 109 ? 45.073 46.347 68.224 1.00 14.24 109 GLY B C 1
ATOM 2671 O O . GLY B 1 109 ? 44.423 46.085 69.239 1.00 15.24 109 GLY B O 1
ATOM 2672 N N . VAL B 1 110 ? 46.113 47.186 68.234 1.00 13.92 110 VAL B N 1
ATOM 2673 C CA . VAL B 1 110 ? 46.578 47.822 69.475 1.00 14.92 110 VAL B CA 1
ATOM 2674 C C . VAL B 1 110 ? 45.555 48.815 70.044 1.00 15.72 110 VAL B C 1
ATOM 2675 O O . VAL B 1 110 ? 45.115 49.740 69.355 1.00 15.77 110 VAL B O 1
ATOM 2679 N N . ASP B 1 111 ? 45.209 48.616 71.315 1.00 16.31 111 ASP B N 1
ATOM 2680 C CA . ASP B 1 111 ? 44.200 49.437 71.984 1.00 18.40 111 ASP B CA 1
ATOM 2681 C C . ASP B 1 111 ? 44.822 50.744 72.461 1.00 19.33 111 ASP B C 1
ATOM 2682 O O . ASP B 1 111 ? 45.403 50.805 73.558 1.00 21.39 111 ASP B O 1
ATOM 2687 N N . ILE B 1 112 ? 44.690 51.788 71.650 1.00 18.80 112 ILE B N 1
ATOM 2688 C CA . ILE B 1 112 ? 45.289 53.098 71.941 1.00 19.18 112 ILE B CA 1
ATOM 2689 C C . ILE B 1 112 ? 44.467 54.017 72.865 1.00 19.92 112 ILE B C 1
ATOM 2690 O O . ILE B 1 112 ? 44.909 55.134 73.186 1.00 20.87 112 ILE B O 1
ATOM 2695 N N . ASN B 1 113 ? 43.273 53.562 73.255 1.00 19.64 113 ASN B N 1
ATOM 2696 C CA . ASN B 1 113 ? 42.454 54.269 74.236 1.00 20.19 113 ASN B CA 1
ATOM 2697 C C . ASN B 1 113 ? 42.513 53.668 75.655 1.00 21.94 113 ASN B C 1
ATOM 2698 O O . ASN B 1 113 ? 42.135 54.361 76.606 1.00 22.81 113 ASN B O 1
ATOM 2703 N N . ASN B 1 114 ? 42.948 52.404 75.781 1.00 23.74 114 ASN B N 1
ATOM 2704 C CA . ASN B 1 114 ? 43.130 51.722 77.094 1.00 25.30 114 ASN B CA 1
ATOM 2705 C C . ASN B 1 114 ? 44.614 51.517 77.459 1.00 26.57 114 ASN B C 1
ATOM 2706 O O . ASN B 1 114 ? 44.951 51.204 78.613 1.00 27.04 114 ASN B O 1
ATOM 2711 N N . GLY B 1 115 ? 45.497 51.616 76.477 1.00 27.32 115 GLY B N 1
ATOM 2712 C CA . GLY B 1 115 ? 46.907 51.359 76.733 1.00 28.29 115 GLY B CA 1
ATOM 2713 C C . GLY B 1 115 ? 47.827 52.144 75.831 1.00 28.91 115 GLY B C 1
ATOM 2714 O O . GLY B 1 115 ? 47.369 52.941 74.999 1.00 29.20 115 GLY B O 1
ATOM 2715 N N . SER B 1 116 ? 49.125 51.906 76.011 1.00 28.82 116 SER B N 1
ATOM 2716 C CA . SER B 1 116 ? 50.154 52.523 75.201 1.00 29.26 116 SER B CA 1
ATOM 2717 C C . SER B 1 116 ? 50.378 51.688 73.946 1.00 28.26 116 SER B C 1
ATOM 2718 O O . SER B 1 116 ? 50.005 50.508 73.877 1.00 28.96 116 SER B O 1
ATOM 2721 N N . GLY B 1 117 ? 51.009 52.295 72.950 1.00 26.88 117 GLY B N 1
ATOM 2722 C CA . GLY B 1 117 ? 51.297 51.571 71.737 1.00 25.30 117 GLY B CA 1
ATOM 2723 C C . GLY B 1 117 ? 50.905 52.379 70.526 1.00 23.63 117 GLY B C 1
ATOM 2724 O O . GLY B 1 117 ? 50.308 53.451 70.640 1.00 25.01 117 GLY B O 1
ATOM 2725 N N . VAL B 1 118 ? 51.303 51.867 69.376 1.00 22.26 118 VAL B N 1
ATOM 2726 C CA . VAL B 1 118 ? 51.033 52.498 68.100 1.00 20.14 118 VAL B CA 1
ATOM 2727 C C . VAL B 1 118 ? 50.005 51.596 67.447 1.00 18.28 118 VAL B C 1
ATOM 2728 O O . VAL B 1 118 ? 50.214 50.379 67.325 1.00 18.23 118 VAL B O 1
ATOM 2732 N N . LEU B 1 119 ? 48.877 52.183 67.067 1.00 16.14 119 LEU B N 1
ATOM 2733 C CA . LEU B 1 119 ? 47.883 51.435 66.306 1.00 14.32 119 LEU B CA 1
ATOM 2734 C C . LEU B 1 119 ? 48.279 51.411 64.827 1.00 13.66 119 LEU B C 1
ATOM 2735 O O . LEU B 1 119 ? 48.533 52.458 64.235 1.00 13.51 119 LEU B O 1
ATOM 2740 N N . LYS B 1 120 ? 48.335 50.218 64.241 1.00 12.42 120 LYS B N 1
ATOM 2741 C CA . LYS B 1 120 ? 48.540 50.078 62.808 1.00 12.75 120 LYS B CA 1
ATOM 2742 C C . LYS B 1 120 ? 47.265 49.462 62.248 1.00 12.25 120 LYS B C 1
ATOM 2743 O O . LYS B 1 120 ? 46.813 48.429 62.743 1.00 12.04 120 LYS B O 1
ATOM 2749 N N . VAL B 1 121 ? 46.672 50.096 61.239 1.00 12.20 121 VAL B N 1
ATOM 2750 C CA . VAL B 1 121 ? 45.481 49.509 60.606 1.00 12.55 121 VAL B CA 1
ATOM 2751 C C . VAL B 1 121 ? 45.534 49.691 59.091 1.00 12.61 121 VAL B C 1
ATOM 2752 O O . VAL B 1 121 ? 45.761 50.794 58.596 1.00 12.40 121 VAL B O 1
ATOM 2756 N N . CYS B 1 122 ? 45.361 48.589 58.366 1.00 12.38 122 CYS B N 1
ATOM 2757 C CA . CYS B 1 122 ? 45.411 48.611 56.913 1.00 12.81 122 CYS B CA 1
ATOM 2758 C C . CYS B 1 122 ? 44.067 49.080 56.382 1.00 13.01 122 CYS B C 1
ATOM 2759 O O . CYS B 1 122 ? 43.018 48.626 56.869 1.00 13.74 122 CYS B O 1
ATOM 2762 N N . PHE B 1 123 ? 44.080 50.001 55.416 1.00 11.89 123 PHE B N 1
ATOM 2763 C CA . PHE B 1 123 ? 42.812 50.502 54.848 1.00 12.09 123 PHE B CA 1
ATOM 2764 C C . PHE B 1 123 ? 42.706 50.432 53.316 1.00 11.71 123 PHE B C 1
ATOM 2765 O O . PHE B 1 123 ? 41.624 50.634 52.752 1.00 11.47 123 PHE B O 1
ATOM 2773 N N . ASP B 1 124 ? 43.823 50.164 52.641 1.00 11.48 124 ASP B N 1
ATOM 2774 C CA . ASP B 1 124 ? 43.842 50.109 51.172 1.00 11.89 124 ASP B CA 1
ATOM 2775 C C . ASP B 1 124 ? 44.838 49.050 50.712 1.00 12.24 124 ASP B C 1
ATOM 2776 O O . ASP B 1 124 ? 45.840 48.800 51.389 1.00 11.83 124 ASP B O 1
ATOM 2781 N N . ILE B 1 125 ? 44.556 48.442 49.559 1.00 12.62 125 ILE B N 1
ATOM 2782 C CA . ILE B 1 125 ? 45.488 47.490 48.934 1.00 14.06 125 ILE B CA 1
ATOM 2783 C C . ILE B 1 125 ? 45.771 47.962 47.505 1.00 13.84 125 ILE B C 1
ATOM 2784 O O . ILE B 1 125 ? 44.864 48.027 46.662 1.00 14.07 125 ILE B O 1
ATOM 2789 N N . VAL B 1 126 ? 47.032 48.299 47.250 1.00 13.57 126 VAL B N 1
ATOM 2790 C CA . VAL B 1 126 ? 47.439 48.898 45.994 1.00 13.97 126 VAL B CA 1
ATOM 2791 C C . VAL B 1 126 ? 48.459 47.988 45.316 1.00 14.45 126 VAL B C 1
ATOM 2792 O O . VAL B 1 126 ? 49.524 47.712 45.874 1.00 13.89 126 VAL B O 1
ATOM 2796 N N . THR B 1 127 ? 48.103 47.528 44.124 1.00 14.55 127 THR B N 1
ATOM 2797 C CA . THR B 1 127 ? 48.940 46.623 43.342 1.00 15.37 127 THR B CA 1
ATOM 2798 C C . THR B 1 127 ? 49.684 47.429 42.281 1.00 14.91 127 THR B C 1
ATOM 2799 O O . THR B 1 127 ? 49.110 48.312 41.640 1.00 15.39 127 THR B O 1
ATOM 2803 N N . THR B 1 128 ? 50.961 47.120 42.103 1.00 15.65 128 THR B N 1
ATOM 2804 C CA . THR B 1 128 ? 51.805 47.894 41.203 1.00 15.83 128 THR B CA 1
ATOM 2805 C C . THR B 1 128 ? 52.488 47.007 40.159 1.00 16.42 128 THR B C 1
ATOM 2806 O O . THR B 1 128 ? 52.793 45.839 40.431 1.00 17.00 128 THR B O 1
ATOM 2810 N N . SER B 1 129 ? 52.743 47.595 38.990 1.00 17.07 129 SER B N 1
ATOM 2811 C CA . SER B 1 129 ? 53.746 47.068 38.052 1.00 17.51 129 SER B CA 1
ATOM 2812 C C . SER B 1 129 ? 55.120 47.612 38.489 1.00 18.03 129 SER B C 1
ATOM 2813 O O . SER B 1 129 ? 55.282 48.102 39.612 1.00 17.46 129 SER B O 1
ATOM 2816 N N . GLY B 1 130 ? 56.110 47.552 37.599 1.00 18.15 130 GLY B N 1
ATOM 2817 C CA . GLY B 1 130 ? 57.402 48.142 37.913 1.00 18.10 130 GLY B CA 1
ATOM 2818 C C . GLY B 1 130 ? 57.389 49.662 37.839 1.00 18.48 130 GLY B C 1
ATOM 2819 O O . GLY B 1 130 ? 58.325 50.321 38.316 1.00 19.31 130 GLY B O 1
ATOM 2820 N N . THR B 1 131 ? 56.353 50.235 37.233 1.00 18.01 131 THR B N 1
ATOM 2821 C CA . THR B 1 131 ? 56.353 51.674 36.972 1.00 18.55 131 THR B CA 1
ATOM 2822 C C . THR B 1 131 ? 55.131 52.439 37.483 1.00 18.02 131 THR B C 1
ATOM 2823 O O . THR B 1 131 ? 55.135 53.668 37.480 1.00 18.10 131 THR B O 1
ATOM 2827 N N . GLY B 1 132 ? 54.083 51.733 37.906 1.00 16.59 132 GLY B N 1
ATOM 2828 C CA . GLY B 1 132 ? 52.877 52.445 38.319 1.00 16.59 132 GLY B CA 1
ATOM 2829 C C . GLY B 1 132 ? 51.868 51.549 38.992 1.00 16.01 132 GLY B C 1
ATOM 2830 O O . GLY B 1 132 ? 52.095 50.349 39.133 1.00 15.06 132 GLY B O 1
ATOM 2831 N N . VAL B 1 133 ? 50.767 52.162 39.412 1.00 15.60 133 VAL B N 1
ATOM 2832 C CA . VAL B 1 133 ? 49.677 51.460 40.069 1.00 16.35 133 VAL B CA 1
ATOM 2833 C C . VAL B 1 133 ? 48.809 50.809 38.989 1.00 16.79 133 VAL B C 1
ATOM 2834 O O . VAL B 1 133 ? 48.417 51.475 38.010 1.00 17.38 133 VAL B O 1
ATOM 2838 N N . THR B 1 134 ? 48.515 49.524 39.179 1.00 17.35 134 THR B N 1
ATOM 2839 C CA . THR B 1 134 ? 47.658 48.783 38.251 1.00 18.76 134 THR B CA 1
ATOM 2840 C C . THR B 1 134 ? 46.243 48.538 38.780 1.00 19.03 134 THR B C 1
ATOM 2841 O O . THR B 1 134 ? 45.297 48.415 37.987 1.00 19.70 134 THR B O 1
ATOM 2845 N N . SER B 1 135 ? 46.092 48.468 40.099 1.00 18.62 135 SER B N 1
ATOM 2846 C CA . SER B 1 135 ? 44.752 48.407 40.691 1.00 18.66 135 SER B CA 1
ATOM 2847 C C . SER B 1 135 ? 44.775 48.808 42.163 1.00 18.18 135 SER B C 1
ATOM 2848 O O . SER B 1 135 ? 45.827 48.773 42.807 1.00 17.43 135 SER B O 1
ATOM 2851 N N . THR B 1 136 ? 43.601 49.163 42.677 1.00 17.97 136 THR B N 1
ATOM 2852 C CA . THR B 1 136 ? 43.427 49.483 44.089 1.00 18.31 136 THR B CA 1
ATOM 2853 C C . THR B 1 136 ? 42.131 48.854 44.582 1.00 18.70 136 THR B C 1
ATOM 2854 O O . THR B 1 136 ? 41.113 48.870 43.875 1.00 19.13 136 THR B O 1
ATOM 2858 N N . LYS B 1 137 ? 42.182 48.307 45.784 1.00 18.59 137 LYS B N 1
ATOM 2859 C CA . LYS B 1 137 ? 41.002 47.732 46.427 1.00 19.20 137 LYS B CA 1
ATOM 2860 C C . LYS B 1 137 ? 40.980 48.206 47.870 1.00 17.67 137 LYS B C 1
ATOM 2861 O O . LYS B 1 137 ? 41.979 48.081 48.563 1.00 17.25 137 LYS B O 1
ATOM 2867 N N . PRO B 1 138 ? 39.834 48.742 48.330 1.00 17.28 138 PRO B N 1
ATOM 2868 C CA . PRO B 1 138 ? 39.777 49.173 49.727 1.00 16.18 138 PRO B CA 1
ATOM 2869 C C . PRO B 1 138 ? 39.610 47.994 50.673 1.00 16.03 138 PRO B C 1
ATOM 2870 O O . PRO B 1 138 ? 39.077 46.934 50.281 1.00 15.63 138 PRO B O 1
ATOM 2874 N N . ILE B 1 139 ? 40.062 48.180 51.909 1.00 14.84 139 ILE B N 1
ATOM 2875 C CA . ILE B 1 139 ? 39.754 47.264 53.006 1.00 14.76 139 ILE B CA 1
ATOM 2876 C C . ILE B 1 139 ? 38.318 47.565 53.446 1.00 14.38 139 ILE B C 1
ATOM 2877 O O . ILE B 1 139 ? 37.921 48.724 53.538 1.00 14.21 139 ILE B O 1
ATOM 2882 N N . VAL B 1 140 ? 37.547 46.515 53.708 1.00 14.46 140 VAL B N 1
ATOM 2883 C CA . VAL B 1 140 ? 36.167 46.695 54.160 1.00 14.84 140 VAL B CA 1
ATOM 2884 C C . VAL B 1 140 ? 36.083 47.459 55.499 1.00 13.66 140 VAL B C 1
ATOM 2885 O O . VAL B 1 140 ? 36.951 47.331 56.356 1.00 13.97 140 VAL B O 1
ATOM 2889 N N . GLN B 1 141 ? 35.019 48.239 55.661 1.00 12.30 141 GLN B N 1
ATOM 2890 C CA . GLN B 1 141 ? 34.764 48.951 56.920 1.00 12.01 141 GLN B CA 1
ATOM 2891 C C . GLN B 1 141 ? 33.692 48.143 57.640 1.00 11.91 141 GLN B C 1
ATOM 2892 O O . GLN B 1 141 ? 32.556 48.074 57.169 1.00 12.34 141 GLN B O 1
ATOM 2898 N N . THR B 1 142 ? 34.059 47.526 58.752 1.00 11.01 142 THR B N 1
ATOM 2899 C CA . THR B 1 142 ? 33.139 46.591 59.413 1.00 11.31 142 THR B CA 1
ATOM 2900 C C . THR B 1 142 ? 32.352 47.287 60.517 1.00 11.20 142 THR B C 1
ATOM 2901 O O . THR B 1 142 ? 32.942 47.882 61.425 1.00 10.30 142 THR B O 1
ATOM 2905 N N . SER B 1 143 ? 31.025 47.160 60.445 1.00 11.53 143 SER B N 1
ATOM 2906 C CA . SER B 1 143 ? 30.149 47.623 61.518 1.00 11.29 143 SER B CA 1
ATOM 2907 C C . SER B 1 143 ? 29.714 46.390 62.299 1.00 11.97 143 SER B C 1
ATOM 2908 O O . SER B 1 143 ? 29.013 45.526 61.765 1.00 11.96 143 SER B O 1
ATOM 2911 N N . THR B 1 144 ? 30.169 46.287 63.537 1.00 11.80 144 THR B N 1
ATOM 2912 C CA . THR B 1 144 ? 29.842 45.138 64.372 1.00 12.35 144 THR B CA 1
ATOM 2913 C C . THR B 1 144 ? 28.705 45.540 65.290 1.00 12.55 144 THR B C 1
ATOM 2914 O O . THR B 1 144 ? 28.866 46.385 66.194 1.00 12.86 144 THR B O 1
ATOM 2918 N N . LEU B 1 145 ? 27.546 44.943 65.040 1.00 12.32 145 LEU B N 1
ATOM 2919 C CA . LEU B 1 145 ? 26.332 45.287 65.750 1.00 12.44 145 LEU B CA 1
ATOM 2920 C C . LEU B 1 145 ? 25.731 44.047 66.419 1.00 12.49 145 LEU B C 1
ATOM 2921 O O . LEU B 1 145 ? 26.103 42.905 66.096 1.00 13.34 145 LEU B O 1
ATOM 2926 N N . ASP B 1 146 ? 24.825 44.267 67.363 1.00 12.09 146 ASP B N 1
ATOM 2927 C CA . ASP B 1 146 ? 24.285 43.155 68.141 1.00 12.21 146 ASP B CA 1
ATOM 2928 C C . ASP B 1 146 ? 22.939 42.744 67.563 1.00 12.50 146 ASP B C 1
ATOM 2929 O O . ASP B 1 146 ? 22.861 41.781 66.795 1.00 12.76 146 ASP B O 1
ATOM 2934 N N . SER B 1 147 ? 21.887 43.465 67.950 1.00 12.92 147 SER B N 1
ATOM 2935 C CA . SER B 1 147 ? 20.559 43.276 67.383 1.00 13.75 147 SER B CA 1
ATOM 2936 C C . SER B 1 147 ? 20.164 44.521 66.585 1.00 14.18 147 SER B C 1
ATOM 2937 O O . SER B 1 147 ? 20.287 45.647 67.086 1.00 14.17 147 SER B O 1
ATOM 2940 N N . ILE B 1 148 ? 19.679 44.324 65.358 1.00 12.45 148 ILE B N 1
ATOM 2941 C CA . ILE B 1 148 ? 19.236 45.451 64.512 1.00 12.93 148 ILE B CA 1
ATOM 2942 C C . ILE B 1 148 ? 17.725 45.349 64.298 1.00 13.10 148 ILE B C 1
ATOM 2943 O O . ILE B 1 148 ? 17.241 44.276 63.935 1.00 12.98 148 ILE B O 1
ATOM 2948 N N . SER B 1 149 ? 16.998 46.443 64.530 1.00 12.97 149 SER B N 1
ATOM 2949 C CA . SER B 1 149 ? 15.611 46.565 64.060 1.00 14.71 149 SER B CA 1
ATOM 2950 C C . SER B 1 149 ? 15.655 47.519 62.883 1.00 14.45 149 SER B C 1
ATOM 2951 O O . SER B 1 149 ? 16.140 48.642 63.018 1.00 14.86 149 SER B O 1
ATOM 2954 N N . VAL B 1 150 ? 15.172 47.077 61.727 1.00 13.14 150 VAL B N 1
ATOM 2955 C CA . VAL B 1 150 ? 15.233 47.911 60.529 1.00 13.28 150 VAL B CA 1
ATOM 2956 C C . VAL B 1 150 ? 13.890 47.841 59.797 1.00 13.00 150 VAL B C 1
ATOM 2957 O O . VAL B 1 150 ? 13.164 46.865 59.953 1.00 12.26 150 VAL B O 1
ATOM 2961 N N . ASN B 1 151 ? 13.550 48.885 59.045 1.00 13.21 151 ASN B N 1
ATOM 2962 C CA . ASN B 1 151 ? 12.368 48.825 58.190 1.00 14.63 151 ASN B CA 1
ATOM 2963 C C . ASN B 1 151 ? 12.719 48.204 56.843 1.00 15.27 151 ASN B C 1
ATOM 2964 O O . ASN B 1 151 ? 12.176 47.164 56.485 1.00 16.27 151 ASN B O 1
ATOM 2969 N N . ASP B 1 152 ? 13.655 48.809 56.114 1.00 14.93 152 ASP B N 1
ATOM 2970 C CA . ASP B 1 152 ? 14.067 48.261 54.822 1.00 15.51 152 ASP B CA 1
ATOM 2971 C C . ASP B 1 152 ? 15.576 48.169 54.683 1.00 15.70 152 ASP B C 1
ATOM 2972 O O . ASP B 1 152 ? 16.313 48.979 55.258 1.00 14.21 152 ASP B O 1
ATOM 2977 N N . MET B 1 153 ? 16.031 47.167 53.933 1.00 14.74 153 MET B N 1
ATOM 2978 C CA . MET B 1 153 ? 17.451 46.994 53.699 1.00 16.14 153 MET B CA 1
ATOM 2979 C C . MET B 1 153 ? 17.683 46.652 52.240 1.00 15.77 153 MET B C 1
ATOM 2980 O O . MET B 1 153 ? 16.922 45.879 51.650 1.00 14.23 153 MET B O 1
ATOM 2985 N N . THR B 1 154 ? 18.726 47.243 51.663 1.00 15.02 154 THR B N 1
ATOM 2986 C CA . THR B 1 154 ? 19.160 46.883 50.326 1.00 16.32 154 THR B CA 1
ATOM 2987 C C . THR B 1 154 ? 20.602 46.413 50.435 1.00 16.19 154 THR B C 1
ATOM 2988 O O . THR B 1 154 ? 21.455 47.095 51.045 1.00 16.03 154 THR B O 1
ATOM 2992 N N . VAL B 1 155 ? 20.864 45.252 49.847 1.00 15.13 155 VAL B N 1
ATOM 2993 C CA . VAL B 1 155 ? 22.175 44.609 49.898 1.00 15.89 155 VAL B CA 1
ATOM 2994 C C . VAL B 1 155 ? 22.732 44.540 48.479 1.00 16.46 155 VAL B C 1
ATOM 2995 O O . VAL B 1 155 ? 22.062 44.019 47.582 1.00 16.66 155 VAL B O 1
ATOM 2999 N N . SER B 1 156 ? 23.941 45.061 48.266 1.00 15.61 156 SER B N 1
ATOM 3000 C CA . SER B 1 156 ? 24.524 45.048 46.925 1.00 16.48 156 SER B CA 1
ATOM 3001 C C . SER B 1 156 ? 25.378 43.802 46.675 1.00 16.26 156 SER B C 1
ATOM 3002 O O . SER B 1 156 ? 25.530 43.371 45.515 1.00 16.68 156 SER B O 1
ATOM 3005 N N . GLY B 1 157 ? 25.907 43.224 47.761 1.00 16.59 157 GLY B N 1
ATOM 3006 C CA . GLY B 1 157 ? 26.714 41.994 47.713 1.00 17.06 157 GLY B CA 1
ATOM 3007 C C . GLY B 1 157 ? 25.874 40.810 48.131 1.00 17.20 157 GLY B C 1
ATOM 3008 O O . GLY B 1 157 ? 24.899 40.475 47.462 1.00 18.35 157 GLY B O 1
ATOM 3009 N N . SER B 1 158 ? 26.223 40.185 49.248 1.00 16.86 158 SER B N 1
ATOM 3010 C CA . SER B 1 158 ? 25.487 39.010 49.724 1.00 17.37 158 SER B CA 1
ATOM 3011 C C . SER B 1 158 ? 25.250 39.071 51.226 1.00 16.47 158 SER B C 1
ATOM 3012 O O . SER B 1 158 ? 26.031 39.681 51.969 1.00 15.79 158 SER B O 1
ATOM 3015 N N . ILE B 1 159 ? 24.164 38.442 51.666 1.00 15.54 159 ILE B N 1
ATOM 3016 C CA . ILE B 1 159 ? 23.967 38.188 53.083 1.00 15.94 159 ILE B CA 1
ATOM 3017 C C . ILE B 1 159 ? 24.386 36.756 53.410 1.00 16.85 159 ILE B C 1
ATOM 3018 O O . ILE B 1 159 ? 23.911 35.796 52.783 1.00 17.37 159 ILE B O 1
ATOM 3023 N N . ASP B 1 160 ? 25.248 36.618 54.414 1.00 16.67 160 ASP B N 1
ATOM 3024 C CA . ASP B 1 160 ? 25.689 35.320 54.909 1.00 17.60 160 ASP B CA 1
ATOM 3025 C C . ASP B 1 160 ? 24.889 34.944 56.158 1.00 16.77 160 ASP B C 1
ATOM 3026 O O . ASP B 1 160 ? 24.994 35.614 57.189 1.00 16.57 160 ASP B O 1
ATOM 3031 N N . VAL B 1 161 ? 24.070 33.895 56.074 1.00 16.10 161 VAL B N 1
ATOM 3032 C CA . VAL B 1 161 ? 23.283 33.436 57.241 1.00 15.48 161 VAL B CA 1
ATOM 3033 C C . VAL B 1 161 ? 23.766 32.044 57.684 1.00 14.67 161 VAL B C 1
ATOM 3034 O O . VAL B 1 161 ? 24.446 31.367 56.901 1.00 15.07 161 VAL B O 1
ATOM 3038 N N . PRO B 1 162 ? 23.453 31.636 58.930 1.00 14.10 162 PRO B N 1
ATOM 3039 C CA . PRO B 1 162 ? 23.928 30.325 59.376 1.00 13.91 162 PRO B CA 1
ATOM 3040 C C . PRO B 1 162 ? 23.363 29.190 58.507 1.00 13.63 162 PRO B C 1
ATOM 3041 O O . PRO B 1 162 ? 22.236 29.285 58.007 1.00 11.98 162 PRO B O 1
ATOM 3045 N N . VAL B 1 163 ? 24.167 28.146 58.338 1.00 13.77 163 VAL B N 1
ATOM 3046 C CA . VAL B 1 163 ? 23.772 26.981 57.544 1.00 13.68 163 VAL B CA 1
ATOM 3047 C C . VAL B 1 163 ? 24.065 25.747 58.387 1.00 14.39 163 VAL B C 1
ATOM 3048 O O . VAL B 1 163 ? 25.144 25.644 58.973 1.00 14.39 163 VAL B O 1
ATOM 3052 N N . GLN B 1 164 ? 23.094 24.839 58.461 1.00 14.03 164 GLN B N 1
ATOM 3053 C CA . GLN B 1 164 ? 23.311 23.538 59.097 1.00 15.75 164 GLN B CA 1
ATOM 3054 C C . GLN B 1 164 ? 22.928 22.460 58.091 1.00 14.78 164 GLN B C 1
ATOM 3055 O O . GLN B 1 164 ? 22.031 22.667 57.253 1.00 13.80 164 GLN B O 1
ATOM 3061 N N . THR B 1 165 ? 23.622 21.330 58.163 1.00 14.65 165 THR B N 1
ATOM 3062 C CA . THR B 1 165 ? 23.324 20.195 57.295 1.00 15.16 165 THR B CA 1
ATOM 3063 C C . THR B 1 165 ? 23.094 18.938 58.130 1.00 15.61 165 THR B C 1
ATOM 3064 O O . THR B 1 165 ? 23.578 18.822 59.281 1.00 15.33 165 THR B O 1
ATOM 3068 N N . LEU B 1 166 ? 22.352 18.002 57.544 1.00 14.53 166 LEU B N 1
ATOM 3069 C CA . LEU B 1 166 ? 21.995 16.758 58.207 1.00 14.92 166 LEU B CA 1
ATOM 3070 C C . LEU B 1 166 ? 21.738 15.706 57.137 1.00 14.99 166 LEU B C 1
ATOM 3071 O O . LEU B 1 166 ? 21.001 15.952 56.191 1.00 14.86 166 LEU B O 1
ATOM 3076 N N . THR B 1 167 ? 22.363 14.538 57.289 1.00 15.60 167 THR B N 1
ATOM 3077 C CA . THR B 1 167 ? 22.043 13.402 56.440 1.00 16.13 167 THR B CA 1
ATOM 3078 C C . THR B 1 167 ? 21.229 12.423 57.281 1.00 16.28 167 THR B C 1
ATOM 3079 O O . THR B 1 167 ? 21.615 12.095 58.410 1.00 16.50 167 THR B O 1
ATOM 3083 N N . VAL B 1 168 ? 20.096 11.980 56.742 1.00 16.30 168 VAL B N 1
ATOM 3084 C CA . VAL B 1 168 ? 19.202 11.071 57.452 1.00 16.72 168 VAL B CA 1
ATOM 3085 C C . VAL B 1 168 ? 19.092 9.764 56.660 1.00 17.42 168 VAL B C 1
ATOM 3086 O O . VAL B 1 168 ? 18.705 9.769 55.489 1.00 16.18 168 VAL B O 1
ATOM 3090 N N . GLU B 1 169 ? 19.470 8.650 57.292 1.00 17.85 169 GLU B N 1
ATOM 3091 C CA . GLU B 1 169 ? 19.172 7.330 56.727 1.00 19.10 169 GLU B CA 1
ATOM 3092 C C . GLU B 1 169 ? 17.777 6.966 57.209 1.00 19.21 169 GLU B C 1
ATOM 3093 O O . GLU B 1 169 ? 17.607 6.425 58.308 1.00 19.08 169 GLU B O 1
ATOM 3099 N N . ALA B 1 170 ? 16.784 7.307 56.389 1.00 18.52 170 ALA B N 1
ATOM 3100 C CA . ALA B 1 170 ? 15.380 7.332 56.796 1.00 18.83 170 ALA B CA 1
ATOM 3101 C C . ALA B 1 170 ? 14.777 5.941 56.988 1.00 18.60 170 ALA B C 1
ATOM 3102 O O . ALA B 1 170 ? 13.753 5.793 57.646 1.00 19.08 170 ALA B O 1
ATOM 3104 N N . GLY B 1 171 ? 15.429 4.944 56.409 1.00 19.03 171 GLY B N 1
ATOM 3105 C CA . GLY B 1 171 ? 14.907 3.585 56.387 1.00 19.09 171 GLY B CA 1
ATOM 3106 C C . GLY B 1 171 ? 14.569 3.144 54.982 1.00 19.03 171 GLY B C 1
ATOM 3107 O O . GLY B 1 171 ? 14.340 3.979 54.081 1.00 18.55 171 GLY B O 1
ATOM 3108 N N . ASN B 1 172 ? 14.531 1.827 54.788 1.00 18.48 172 ASN B N 1
ATOM 3109 C CA . ASN B 1 172 ? 14.086 1.232 53.525 1.00 18.25 172 ASN B CA 1
ATOM 3110 C C . ASN B 1 172 ? 14.967 1.609 52.330 1.00 17.90 172 ASN B C 1
ATOM 3111 O O . ASN B 1 172 ? 14.566 1.453 51.182 1.00 18.14 172 ASN B O 1
ATOM 3116 N N . GLY B 1 173 ? 16.174 2.094 52.615 1.00 17.78 173 GLY B N 1
ATOM 3117 C CA . GLY B 1 173 ? 17.122 2.519 51.588 1.00 17.11 173 GLY B CA 1
ATOM 3118 C C . GLY B 1 173 ? 17.101 4.016 51.273 1.00 16.64 173 GLY B 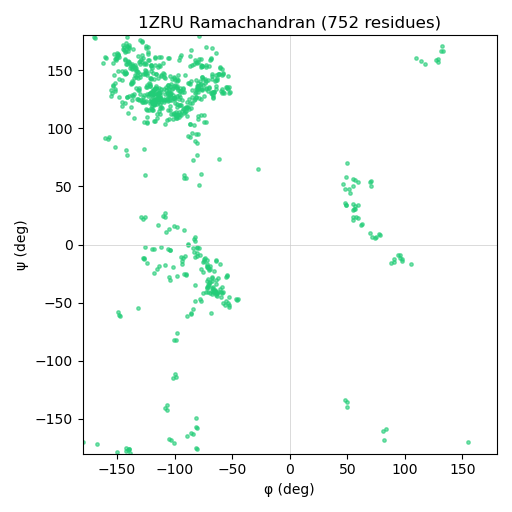C 1
ATOM 3119 O O . GLY B 1 173 ? 17.994 4.504 50.580 1.00 16.27 173 GLY B O 1
ATOM 3120 N N . LEU B 1 174 ? 16.088 4.735 51.764 1.00 16.26 174 LEU B N 1
ATOM 3121 C CA . LEU B 1 174 ? 15.947 6.173 51.458 1.00 16.14 174 LEU B CA 1
ATOM 3122 C C . LEU B 1 174 ? 16.945 7.007 52.262 1.00 16.12 174 LEU B C 1
ATOM 3123 O O . LEU B 1 174 ? 17.082 6.807 53.472 1.00 15.81 174 LEU B O 1
ATOM 3128 N N . GLN B 1 175 ? 17.627 7.949 51.601 1.00 15.83 175 GLN B N 1
ATOM 3129 C CA . GLN B 1 175 ? 18.507 8.885 52.285 1.00 16.52 175 GLN B CA 1
ATOM 3130 C C . GLN B 1 175 ? 18.026 10.311 51.990 1.00 15.91 175 GLN B C 1
ATOM 3131 O O . GLN B 1 175 ? 17.631 10.610 50.859 1.00 15.55 175 GLN B O 1
ATOM 3137 N N . LEU B 1 176 ? 18.024 11.162 53.018 1.00 15.80 176 LEU B N 1
ATOM 3138 C CA . LEU B 1 176 ? 17.731 12.592 52.840 1.00 15.64 176 LEU B CA 1
ATOM 3139 C C . LEU B 1 176 ? 18.991 13.366 53.204 1.00 14.96 176 LEU B C 1
ATOM 3140 O O . LEU B 1 176 ? 19.615 13.086 54.232 1.00 15.57 176 LEU B O 1
ATOM 3145 N N . GLN B 1 177 ? 19.367 14.337 52.372 1.00 13.73 177 GLN B N 1
ATOM 3146 C CA . GLN B 1 177 ? 20.416 15.270 52.747 1.00 13.53 177 GLN B CA 1
ATOM 3147 C C . GLN B 1 177 ? 19.728 16.631 52.889 1.00 12.74 177 GLN B C 1
ATOM 3148 O O . GLN B 1 177 ? 19.261 17.187 51.895 1.00 12.28 177 GLN B O 1
ATOM 3154 N N . LEU B 1 178 ? 19.663 17.136 54.114 1.00 11.97 178 LEU B N 1
ATOM 3155 C CA . LEU B 1 178 ? 18.906 18.356 54.422 1.00 11.53 178 LEU B CA 1
ATOM 3156 C C . LEU B 1 178 ? 19.867 19.521 54.641 1.00 11.85 178 LEU B C 1
ATOM 3157 O O . LEU B 1 178 ? 20.888 19.376 55.309 1.00 12.27 178 LEU B O 1
ATOM 3162 N N . THR B 1 179 ? 19.533 20.681 54.085 1.00 11.00 179 THR B N 1
ATOM 3163 C CA . THR B 1 179 ? 20.349 21.876 54.301 1.00 11.42 179 THR B CA 1
ATOM 3164 C C . THR B 1 179 ? 19.391 22.965 54.768 1.00 11.42 179 THR B C 1
ATOM 3165 O O . THR B 1 179 ? 18.416 23.274 54.071 1.00 11.13 179 THR B O 1
ATOM 3169 N N . LYS B 1 180 ? 19.674 23.526 55.944 1.00 10.57 180 LYS B N 1
ATOM 3170 C CA . LYS B 1 180 ? 18.800 24.516 56.575 1.00 11.95 180 LYS B CA 1
ATOM 3171 C C . LYS B 1 180 ? 19.547 25.835 56.632 1.00 11.78 180 LYS B C 1
ATOM 3172 O O . LYS B 1 180 ? 20.689 25.875 57.090 1.00 11.84 180 LYS B O 1
ATOM 3178 N N . LYS B 1 181 ? 18.912 26.899 56.156 1.00 11.31 181 LYS B N 1
ATOM 3179 C CA . LYS B 1 181 ? 19.532 28.225 56.201 1.00 11.57 181 LYS B CA 1
ATOM 3180 C C . LYS B 1 181 ? 18.685 29.220 57.005 1.00 12.60 181 LYS B C 1
ATOM 3181 O O . LYS B 1 181 ? 17.461 29.187 56.946 1.00 12.00 181 LYS B O 1
ATOM 3187 N N . ASN B 1 182 ? 19.346 30.099 57.766 1.00 13.04 182 ASN B N 1
ATOM 3188 C CA . ASN B 1 182 ? 18.622 31.052 58.636 1.00 14.07 182 ASN B CA 1
ATOM 3189 C C . ASN B 1 182 ? 17.649 30.369 59.632 1.00 14.50 182 ASN B C 1
ATOM 3190 O O . ASN B 1 182 ? 16.597 30.919 59.999 1.00 14.17 182 ASN B O 1
ATOM 3195 N N . ASN B 1 183 ? 17.996 29.149 60.042 1.00 14.72 183 ASN B N 1
ATOM 3196 C CA . ASN B 1 183 ? 17.170 28.322 60.913 1.00 16.44 183 ASN B CA 1
ATOM 3197 C C . ASN B 1 183 ? 15.702 28.223 60.454 1.00 15.84 183 ASN B C 1
ATOM 3198 O O . ASN B 1 183 ? 14.796 28.139 61.274 1.00 16.13 183 ASN B O 1
ATOM 3203 N N . ASP B 1 184 ? 15.472 28.234 59.138 1.00 15.28 184 ASP B N 1
ATOM 3204 C CA . ASP B 1 184 ? 14.102 28.297 58.636 1.00 15.61 184 ASP B CA 1
ATOM 3205 C C . ASP B 1 184 ? 13.892 27.573 57.303 1.00 14.27 184 ASP B C 1
ATOM 3206 O O . ASP B 1 184 ? 13.096 26.631 57.239 1.00 15.37 184 ASP B O 1
ATOM 3211 N N . LEU B 1 185 ? 14.597 28.012 56.257 1.00 12.06 185 LEU B N 1
ATOM 3212 C CA . LEU B 1 185 ? 14.377 27.432 54.929 1.00 10.49 185 LEU B CA 1
ATOM 3213 C C . LEU B 1 185 ? 15.189 26.157 54.796 1.00 10.19 185 LEU B C 1
ATOM 3214 O O . LEU B 1 185 ? 16.399 26.184 54.965 1.00 10.07 185 LEU B O 1
ATOM 3219 N N . VAL B 1 186 ? 14.518 25.051 54.477 1.00 9.51 186 VAL B N 1
ATOM 3220 C CA . VAL B 1 186 ? 15.214 23.772 54.311 1.00 9.01 186 VAL B CA 1
ATOM 3221 C C . VAL B 1 186 ? 15.048 23.291 52.874 1.00 9.36 186 VAL B C 1
ATOM 3222 O O . VAL B 1 186 ? 13.939 23.332 52.342 1.00 9.18 186 VAL B O 1
ATOM 3226 N N . ILE B 1 187 ? 16.147 22.855 52.258 1.00 9.03 187 ILE B N 1
ATOM 3227 C CA . ILE B 1 187 ? 16.050 22.098 50.995 1.00 10.08 187 ILE B CA 1
ATOM 3228 C C . ILE B 1 187 ? 16.513 20.669 51.272 1.00 11.23 187 ILE B C 1
ATOM 3229 O O . ILE B 1 187 ? 17.600 20.449 51.822 1.00 11.62 187 ILE B O 1
ATOM 3234 N N . VAL B 1 188 ? 15.655 19.715 50.922 1.00 10.93 188 VAL B N 1
ATOM 3235 C CA . VAL B 1 188 ? 15.930 18.296 51.111 1.00 11.31 188 VAL B CA 1
ATOM 3236 C C . VAL B 1 188 ? 16.346 17.734 49.753 1.00 11.64 188 VAL B C 1
ATOM 3237 O O . VAL B 1 188 ? 15.663 17.951 48.765 1.00 11.49 188 VAL B O 1
ATOM 3241 N N . ARG B 1 189 ? 17.478 17.038 49.707 1.00 11.01 189 ARG B N 1
ATOM 3242 C CA . ARG B 1 189 ? 17.875 16.323 48.494 1.00 11.39 189 ARG B CA 1
ATOM 3243 C C . ARG B 1 189 ? 17.729 14.807 48.737 1.00 11.87 189 ARG B C 1
ATOM 3244 O O . ARG B 1 189 ? 18.288 14.279 49.717 1.00 11.99 189 ARG B O 1
ATOM 3252 N N . PHE B 1 190 ? 16.973 14.123 47.883 1.00 11.66 190 PHE B N 1
ATOM 3253 C CA . PHE B 1 190 ? 16.742 12.683 48.066 1.00 11.71 190 PHE B CA 1
ATOM 3254 C C . PHE B 1 190 ? 17.852 11.884 47.410 1.00 11.54 190 PHE B C 1
ATOM 3255 O O . PHE B 1 190 ? 18.271 12.192 46.289 1.00 10.93 190 PHE B O 1
ATOM 3263 N N . PHE B 1 191 ? 18.304 10.848 48.108 1.00 12.09 191 PHE B N 1
ATOM 3264 C CA . PHE B 1 191 ? 19.241 9.897 47.535 1.00 13.31 191 PHE B CA 1
ATOM 3265 C C . PHE B 1 191 ? 18.878 8.487 47.982 1.00 14.05 191 PHE B C 1
ATOM 3266 O O . PHE B 1 191 ? 17.871 8.280 48.667 1.00 13.96 191 PHE B O 1
ATOM 3274 N N . GLY B 1 192 ? 19.699 7.521 47.588 1.00 14.81 192 GLY B N 1
ATOM 3275 C CA . GLY B 1 192 ? 19.399 6.130 47.913 1.00 16.42 192 GLY B CA 1
ATOM 3276 C C . GLY B 1 192 ? 18.391 5.487 46.974 1.00 17.25 192 GLY B C 1
ATOM 3277 O O . GLY B 1 192 ? 18.178 5.938 45.845 1.00 16.55 192 GLY B O 1
ATOM 3278 N N . SER B 1 193 ? 17.787 4.399 47.446 1.00 18.59 193 SER B N 1
ATOM 3279 C CA . SER B 1 193 ? 16.877 3.571 46.643 1.00 20.26 193 SER B CA 1
ATOM 3280 C C . SER B 1 193 ? 15.968 2.859 47.615 1.00 20.97 193 SER B C 1
ATOM 3281 O O . SER B 1 193 ? 16.467 2.192 48.551 1.00 22.57 193 SER B O 1
ATOM 3284 N N . VAL B 1 194 ? 14.660 2.969 47.389 1.00 19.78 194 VAL B N 1
ATOM 3285 C CA . VAL B 1 194 ? 13.654 2.490 48.327 1.00 19.59 194 VAL B CA 1
ATOM 3286 C C . VAL B 1 194 ? 13.079 1.140 47.909 1.00 19.42 194 VAL B C 1
ATOM 3287 O O . VAL B 1 194 ? 12.905 0.857 46.717 1.00 19.16 194 VAL B O 1
ATOM 3291 N N . SER B 1 195 ? 12.810 0.310 48.913 1.00 19.27 195 SER B N 1
ATOM 3292 C CA . SER B 1 195 ? 12.155 -0.971 48.711 1.00 19.86 195 SER B CA 1
ATOM 3293 C C . SER B 1 195 ? 11.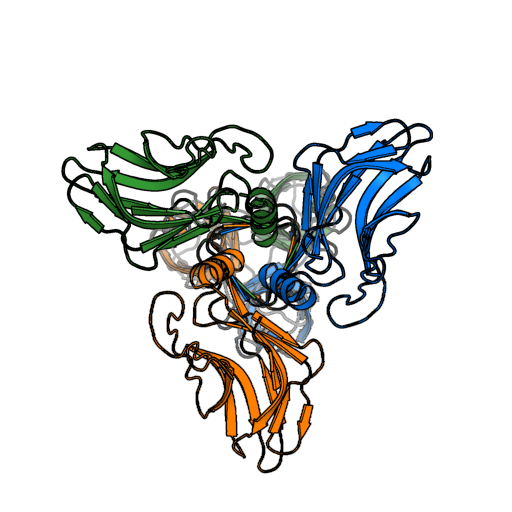400 -1.367 49.984 1.00 19.82 195 SER B C 1
ATOM 3294 O O . SER B 1 195 ? 11.631 -0.801 51.063 1.00 19.53 195 SER B O 1
ATOM 3297 N N . ASN B 1 196 ? 10.491 -2.330 49.842 1.00 20.80 196 ASN B N 1
ATOM 3298 C CA . ASN B 1 196 ? 9.753 -2.910 50.967 1.00 21.27 196 ASN B CA 1
ATOM 3299 C C . ASN B 1 196 ? 9.019 -1.877 51.814 1.00 20.93 196 ASN B C 1
ATOM 3300 O O . ASN B 1 196 ? 9.233 -1.793 53.024 1.00 20.54 196 ASN B O 1
ATOM 3305 N N . ILE B 1 197 ? 8.155 -1.088 51.185 1.00 20.85 197 ILE B N 1
ATOM 3306 C CA . ILE B 1 197 ? 7.413 -0.066 51.925 1.00 21.00 197 ILE B CA 1
ATOM 3307 C C . ILE B 1 197 ? 6.018 0.048 51.342 1.00 21.09 197 ILE B C 1
ATOM 3308 O O . ILE B 1 197 ? 5.823 -0.181 50.149 1.00 21.56 197 ILE B O 1
ATOM 3313 N N . GLN B 1 198 ? 5.048 0.361 52.193 1.00 21.27 198 GLN B N 1
ATOM 3314 C CA . GLN B 1 198 ? 3.685 0.572 51.728 1.00 21.75 198 GLN B CA 1
ATOM 3315 C C . GLN B 1 198 ? 3.242 1.991 51.996 1.00 20.58 198 GLN B C 1
ATOM 3316 O O . GLN B 1 198 ? 3.712 2.632 52.934 1.00 20.07 198 GLN B O 1
ATOM 3322 N N . LYS B 1 199 ? 2.292 2.441 51.195 1.00 20.70 199 LYS B N 1
ATOM 3323 C CA . LYS B 1 199 ? 1.657 3.738 51.410 1.00 20.98 199 LYS B CA 1
ATOM 3324 C C . LYS B 1 199 ? 1.135 3.833 52.839 1.00 20.70 199 LYS B C 1
ATOM 3325 O O . LYS B 1 199 ? 0.454 2.905 53.346 1.00 20.22 199 LYS B O 1
ATOM 3331 N N . GLY B 1 200 ? 1.479 4.930 53.505 1.00 20.10 200 GLY B N 1
ATOM 3332 C CA . GLY B 1 200 ? 1.010 5.166 54.862 1.00 20.67 200 GLY B CA 1
ATOM 3333 C C . GLY B 1 200 ? 1.920 4.631 55.947 1.00 20.90 200 GLY B C 1
ATOM 3334 O O . GLY B 1 200 ? 1.742 4.962 57.112 1.00 21.65 200 GLY B O 1
ATOM 3335 N N . TRP B 1 201 ? 2.891 3.800 55.567 1.00 21.10 201 TRP B N 1
ATOM 3336 C CA . TRP B 1 201 ? 3.855 3.269 56.519 1.00 22.02 201 TRP B CA 1
ATOM 3337 C C . TRP B 1 201 ? 4.872 4.335 56.881 1.00 22.09 201 TRP B C 1
ATOM 3338 O O . TRP B 1 201 ? 5.301 5.120 56.021 1.00 21.53 201 TRP B O 1
ATOM 3349 N N . ASN B 1 202 ? 5.278 4.360 58.141 1.00 22.30 202 ASN B N 1
ATOM 3350 C CA . ASN B 1 202 ? 6.437 5.167 58.506 1.00 22.83 202 ASN B CA 1
ATOM 3351 C C . ASN B 1 202 ? 7.688 4.453 58.054 1.00 22.89 202 ASN B C 1
ATOM 3352 O O . ASN B 1 202 ? 7.750 3.221 58.076 1.00 22.28 202 ASN B O 1
ATOM 3357 N N . MET B 1 203 ? 8.688 5.211 57.619 1.00 21.78 203 MET B N 1
ATOM 3358 C CA . MET B 1 203 ? 9.923 4.581 57.163 1.00 23.02 203 MET B CA 1
ATOM 3359 C C . MET B 1 203 ? 10.666 4.047 58.379 1.00 21.94 203 MET B C 1
ATOM 3360 O O . MET B 1 203 ? 10.504 4.562 59.485 1.00 21.17 203 MET B O 1
ATOM 3365 N N . SER B 1 204 ? 11.466 3.011 58.161 1.00 21.96 204 SER B N 1
ATOM 3366 C CA . SER B 1 204 ? 11.908 2.140 59.249 1.00 22.62 204 SER B CA 1
ATOM 3367 C C . SER B 1 204 ? 13.186 2.593 59.956 1.00 22.74 204 SER B C 1
ATOM 3368 O O . SER B 1 204 ? 13.652 1.922 60.893 1.00 23.27 204 SER B O 1
ATOM 3371 N N . GLY B 1 205 ? 13.763 3.716 59.524 1.00 21.94 205 GLY B N 1
ATOM 3372 C CA . GLY B 1 205 ? 15.059 4.141 60.043 1.00 21.11 205 GLY B CA 1
ATOM 3373 C C . GLY B 1 205 ? 15.033 5.321 60.992 1.00 20.39 205 GLY B C 1
ATOM 3374 O O . GLY B 1 205 ? 14.157 5.435 61.859 1.00 20.12 205 GLY B O 1
ATOM 3375 N N . THR B 1 206 ? 16.007 6.208 60.806 1.00 20.05 206 THR B N 1
ATOM 3376 C CA . THR B 1 206 ? 16.271 7.306 61.720 1.00 20.09 206 THR B CA 1
ATOM 3377 C C . THR B 1 206 ? 15.304 8.456 61.488 1.00 19.97 206 THR B C 1
ATOM 3378 O O . THR B 1 206 ? 15.045 8.831 60.329 1.00 19.75 206 THR B O 1
ATOM 3382 N N . TRP B 1 207 ? 14.788 9.016 62.585 1.00 19.54 207 TRP B N 1
ATOM 3383 C CA . TRP B 1 207 ? 13.872 10.161 62.515 1.00 19.58 207 TRP B CA 1
ATOM 3384 C C . TRP B 1 207 ? 14.671 11.443 62.312 1.00 19.21 207 TRP B C 1
ATOM 3385 O O . TRP B 1 207 ? 15.862 11.503 62.628 1.00 19.06 207 TRP B O 1
ATOM 3396 N N . VAL B 1 208 ? 14.022 12.461 61.750 1.00 19.16 208 VAL B N 1
ATOM 3397 C CA . VAL B 1 208 ? 14.683 13.743 61.536 1.00 18.03 208 VAL B CA 1
ATOM 3398 C C . VAL B 1 208 ? 15.009 14.398 62.882 1.00 18.77 208 VAL B C 1
ATOM 3399 O O . VAL B 1 208 ? 14.129 14.501 63.749 1.00 18.50 208 VAL B O 1
ATOM 3403 N N . ASP B 1 209 ? 16.275 14.798 63.050 1.00 19.32 209 ASP B N 1
ATOM 3404 C CA . ASP B 1 209 ? 16.741 15.513 64.255 1.00 20.46 209 ASP B CA 1
ATOM 3405 C C . ASP B 1 209 ? 15.901 16.754 64.555 1.00 20.32 209 ASP B C 1
ATOM 3406 O O . ASP B 1 209 ? 15.458 17.464 63.638 1.00 18.91 209 ASP B O 1
ATOM 3411 N N . ARG B 1 210 ? 15.714 17.038 65.845 1.00 19.83 210 ARG B N 1
ATOM 3412 C CA . ARG B 1 210 ? 14.876 18.155 66.278 1.00 20.95 210 ARG B CA 1
ATOM 3413 C C . ARG B 1 210 ? 15.083 19.505 65.531 1.00 19.45 210 ARG B C 1
ATOM 3414 O O . ARG B 1 210 ? 14.096 20.116 65.120 1.00 19.37 210 ARG B O 1
ATOM 3422 N N . PRO B 1 211 ? 16.342 19.968 65.355 1.00 19.11 211 PRO B N 1
ATOM 3423 C CA . PRO B 1 211 ? 16.555 21.270 64.689 1.00 18.94 211 PRO B CA 1
ATOM 3424 C C . PRO B 1 211 ? 16.031 21.371 63.251 1.00 18.07 211 PRO B C 1
ATOM 3425 O O . PRO B 1 211 ? 15.897 22.489 62.744 1.00 18.75 211 PRO B O 1
ATOM 3429 N N . PHE B 1 212 ? 15.756 20.229 62.618 1.00 16.72 212 PHE B N 1
ATOM 3430 C CA . PHE B 1 212 ? 15.217 20.205 61.239 1.00 16.10 212 PHE B CA 1
ATOM 3431 C C . PHE B 1 212 ? 13.721 19.889 61.149 1.00 16.58 212 PHE B C 1
ATOM 3432 O O . PHE B 1 212 ? 13.129 19.914 60.062 1.00 15.40 212 PHE B O 1
ATOM 3440 N N . ARG B 1 213 ? 13.100 19.583 62.286 1.00 15.80 213 ARG B N 1
ATOM 3441 C CA . ARG B 1 213 ? 11.667 19.274 62.281 1.00 15.62 213 ARG B CA 1
ATOM 3442 C C . ARG B 1 213 ? 10.808 20.507 61.988 1.00 15.12 213 ARG B C 1
ATOM 3443 O O . ARG B 1 213 ? 11.024 21.571 62.566 1.00 15.52 213 ARG B O 1
ATOM 3451 N N . PRO B 1 214 ? 9.814 20.364 61.095 1.00 15.08 214 PRO B N 1
ATOM 3452 C CA . PRO B 1 214 ? 8.910 21.469 60.807 1.00 15.44 214 PRO B CA 1
ATOM 3453 C C . PRO B 1 214 ? 7.807 21.590 61.866 1.00 15.96 214 PRO B C 1
ATOM 3454 O O . PRO B 1 214 ? 7.501 20.611 62.539 1.00 16.41 214 PRO B O 1
ATOM 3458 N N . ALA B 1 215 ? 7.222 22.778 61.996 1.00 16.61 215 ALA B N 1
ATOM 3459 C CA . ALA B 1 215 ? 6.043 22.997 62.865 1.00 17.16 215 ALA B CA 1
ATOM 3460 C C . ALA B 1 215 ? 4.800 22.207 62.404 1.00 17.60 215 ALA B C 1
ATOM 3461 O O . ALA B 1 215 ? 3.981 21.762 63.224 1.00 18.16 215 ALA B O 1
ATOM 3463 N N . ALA B 1 216 ? 4.665 22.042 61.091 1.00 16.30 216 ALA B N 1
ATOM 3464 C CA . ALA B 1 216 ? 3.526 21.327 60.502 1.00 15.20 216 ALA B CA 1
ATOM 3465 C C . ALA B 1 216 ? 4.026 20.303 59.488 1.00 14.69 216 ALA B C 1
ATOM 3466 O O . ALA B 1 216 ? 5.133 20.439 58.964 1.00 14.15 216 ALA B O 1
ATOM 3468 N N . VAL B 1 217 ? 3.212 19.285 59.218 1.00 13.58 217 VAL B N 1
ATOM 3469 C CA . VAL B 1 217 ? 3.605 18.199 58.303 1.00 13.45 217 VAL B CA 1
ATOM 3470 C C . VAL B 1 217 ? 3.956 18.750 56.916 1.00 12.62 217 VAL B C 1
ATOM 3471 O O . VAL B 1 217 ? 3.216 19.571 56.360 1.00 13.67 217 VAL B O 1
ATOM 3475 N N . GLN B 1 218 ? 5.096 18.323 56.382 1.00 11.31 218 GLN B N 1
ATOM 3476 C CA . GLN B 1 218 ? 5.549 18.795 55.061 1.00 10.90 218 GLN B CA 1
ATOM 3477 C C . GLN B 1 218 ? 5.636 17.620 54.078 1.00 10.74 218 GLN B C 1
ATOM 3478 O O . GLN B 1 218 ? 6.396 16.663 54.303 1.00 11.88 218 GLN B O 1
ATOM 3484 N N . SER B 1 219 ? 4.886 17.726 52.989 1.00 11.14 219 SER B N 1
ATOM 3485 C CA . SER B 1 219 ? 4.884 16.725 51.916 1.00 10.51 219 SER B CA 1
ATOM 3486 C C . SER B 1 219 ? 5.921 17.124 50.867 1.00 10.42 219 SER B C 1
ATOM 3487 O O . SER B 1 219 ? 5.799 18.177 50.251 1.00 10.65 219 SER B O 1
ATOM 3490 N N . LEU B 1 220 ? 6.926 16.281 50.681 1.00 9.40 220 LEU B N 1
ATOM 3491 C CA . LEU B 1 220 ? 8.008 16.555 49.739 1.00 9.81 220 LEU B CA 1
ATOM 3492 C C . LEU B 1 220 ? 7.976 15.550 48.600 1.00 9.98 220 LEU B C 1
ATOM 3493 O O . LEU B 1 220 ? 8.077 14.340 48.832 1.00 10.77 220 LEU B O 1
ATOM 3498 N N . VAL B 1 221 ? 7.901 16.081 47.379 1.00 9.71 221 VAL B N 1
ATOM 3499 C CA . VAL B 1 221 ? 7.756 15.285 46.160 1.00 10.22 221 VAL B CA 1
ATOM 3500 C C . VAL B 1 221 ? 9.129 14.815 45.681 1.00 10.73 221 VAL B C 1
ATOM 3501 O O . VAL B 1 221 ? 10.077 15.604 45.627 1.00 10.01 221 VAL B O 1
ATOM 3505 N N . GLY B 1 222 ? 9.236 13.530 45.344 1.00 10.30 222 GLY B N 1
ATOM 3506 C CA . GLY B 1 222 ? 10.486 13.004 44.784 1.00 10.90 222 GLY B CA 1
ATOM 3507 C C . GLY B 1 222 ? 10.210 12.258 43.487 1.00 10.99 222 GLY B C 1
ATOM 3508 O O . GLY B 1 222 ? 9.051 12.038 43.108 1.00 12.07 222 GLY B O 1
ATOM 3509 N N . HIS B 1 223 ? 11.279 11.844 42.821 1.00 11.25 223 HIS B N 1
ATOM 3510 C CA . HIS B 1 223 ? 11.158 11.214 41.517 1.00 11.79 223 HIS B CA 1
ATOM 3511 C C . HIS B 1 223 ? 11.988 9.940 41.454 1.00 12.29 223 HIS B C 1
ATOM 3512 O O . HIS B 1 223 ? 13.065 9.861 42.051 1.00 12.08 223 HIS B O 1
ATOM 3519 N N . PHE B 1 224 ? 11.487 8.948 40.716 1.00 12.62 224 PHE B N 1
ATOM 3520 C CA . PHE B 1 224 ? 12.252 7.705 40.545 1.00 12.67 224 PHE B CA 1
ATOM 3521 C C . PHE B 1 224 ? 13.143 7.827 39.315 1.00 12.64 224 PHE B C 1
ATOM 3522 O O . PHE B 1 224 ? 12.641 8.004 38.204 1.00 12.75 224 PHE B O 1
ATOM 3530 N N . ALA B 1 225 ? 14.460 7.737 39.514 1.00 12.66 225 ALA B N 1
ATOM 3531 C CA . ALA B 1 225 ? 15.415 7.971 38.421 1.00 13.94 225 ALA B CA 1
ATOM 3532 C C . ALA B 1 225 ? 15.204 6.994 37.259 1.00 14.34 225 ALA B C 1
ATOM 3533 O O . ALA B 1 225 ? 15.079 5.772 37.462 1.00 14.36 225 ALA B O 1
ATOM 3535 N N . GLY B 1 226 ? 15.156 7.548 36.058 1.00 14.29 226 GLY B N 1
ATOM 3536 C CA . GLY B 1 226 ? 14.994 6.770 34.817 1.00 14.68 226 GLY B CA 1
ATOM 3537 C C . GLY B 1 226 ? 13.577 6.300 34.546 1.00 15.35 226 GLY B C 1
ATOM 3538 O O . GLY B 1 226 ? 13.338 5.532 33.604 1.00 15.89 226 GLY B O 1
ATOM 3539 N N . ARG B 1 227 ? 12.627 6.788 35.344 1.00 14.84 227 ARG B N 1
ATOM 3540 C CA . ARG B 1 227 ? 11.211 6.419 35.232 1.00 15.18 227 ARG B CA 1
ATOM 3541 C C . ARG B 1 227 ? 10.315 7.644 35.063 1.00 15.18 227 ARG B C 1
ATOM 3542 O O . ARG B 1 227 ? 10.765 8.780 35.223 1.00 14.33 227 ARG B O 1
ATOM 3550 N N . ASP B 1 228 ? 9.047 7.416 34.733 1.00 15.57 228 ASP B N 1
ATOM 3551 C CA . ASP B 1 228 ? 8.099 8.552 34.685 1.00 16.14 228 ASP B CA 1
ATOM 3552 C C . ASP B 1 228 ? 7.208 8.639 35.943 1.00 15.04 228 ASP B C 1
ATOM 3553 O O . ASP B 1 228 ? 6.211 9.368 35.971 1.00 14.61 228 ASP B O 1
ATOM 3558 N N . THR B 1 229 ? 7.625 7.927 36.984 1.00 14.87 229 THR B N 1
ATOM 3559 C CA . THR B 1 229 ? 6.882 7.809 38.234 1.00 13.90 229 THR B CA 1
ATOM 3560 C C . THR B 1 229 ? 7.498 8.644 39.371 1.00 13.53 229 THR B C 1
ATOM 3561 O O . THR B 1 229 ? 8.687 8.993 39.344 1.00 12.61 229 THR B O 1
ATOM 3565 N N . SER B 1 230 ? 6.679 8.916 40.383 1.00 12.90 230 SER B N 1
ATOM 3566 C CA . SER B 1 230 ? 7.056 9.816 41.458 1.00 12.86 230 SER B CA 1
ATOM 3567 C C . SER B 1 230 ? 6.533 9.282 42.786 1.00 12.87 230 SER B C 1
ATOM 3568 O O . SER B 1 230 ? 5.732 8.344 42.826 1.00 12.41 230 SER B O 1
ATOM 3571 N N . PHE B 1 231 ? 6.975 9.909 43.867 1.00 11.65 231 PHE B N 1
ATOM 3572 C CA . PHE B 1 231 ? 6.511 9.571 45.199 1.00 11.46 231 PHE B CA 1
ATOM 3573 C C . PHE B 1 231 ? 6.433 10.874 45.996 1.00 11.99 231 PHE B C 1
ATOM 3574 O O . PHE B 1 231 ? 6.902 11.919 45.527 1.00 11.24 231 PHE B O 1
ATOM 3582 N N . HIS B 1 232 ? 5.825 10.819 47.181 1.00 11.69 232 HIS B N 1
ATOM 3583 C CA . HIS B 1 232 ? 6.106 11.852 48.172 1.00 11.48 232 HIS B CA 1
ATOM 3584 C C . HIS B 1 232 ? 6.291 11.246 49.551 1.00 11.85 232 HIS B C 1
ATOM 3585 O O . HIS B 1 232 ? 5.808 10.132 49.823 1.00 12.12 232 HIS B O 1
ATOM 3592 N N . ILE B 1 233 ? 7.018 11.960 50.392 1.00 11.85 233 ILE B N 1
ATOM 3593 C CA . ILE B 1 233 ? 7.114 11.583 51.796 1.00 12.37 233 ILE B CA 1
ATOM 3594 C C . ILE B 1 233 ? 6.573 12.746 52.615 1.00 13.30 233 ILE B C 1
ATOM 3595 O O . ILE B 1 233 ? 6.607 13.910 52.163 1.00 12.25 233 ILE B O 1
ATOM 3600 N N . ASP B 1 234 ? 6.043 12.431 53.792 1.00 12.95 234 ASP B N 1
ATOM 3601 C CA . ASP B 1 234 ? 5.697 13.470 54.782 1.00 13.32 234 ASP B CA 1
ATOM 3602 C C . ASP B 1 234 ? 6.752 13.469 55.862 1.00 13.88 234 ASP B C 1
ATOM 3603 O O . ASP B 1 234 ? 7.013 12.431 56.462 1.00 13.24 234 ASP B O 1
ATOM 3608 N N . ILE B 1 235 ? 7.376 14.625 56.097 1.00 13.53 235 ILE B N 1
ATOM 3609 C CA . ILE B 1 235 ? 8.159 14.825 57.309 1.00 14.02 235 ILE B CA 1
ATOM 3610 C C . ILE B 1 235 ? 7.199 15.361 58.366 1.00 14.56 235 ILE B C 1
ATOM 3611 O O . ILE B 1 235 ? 6.656 16.465 58.249 1.00 13.88 235 ILE B O 1
ATOM 3616 N N . ASN B 1 236 ? 6.931 14.530 59.367 1.00 14.75 236 ASN B N 1
ATOM 3617 C CA . ASN B 1 236 ? 5.974 14.902 60.405 1.00 16.36 236 ASN B CA 1
ATOM 3618 C C . ASN B 1 236 ? 6.604 15.776 61.501 1.00 16.90 236 ASN B C 1
ATOM 3619 O O . ASN B 1 236 ? 7.813 15.737 61.697 1.00 16.85 236 ASN B O 1
ATOM 3624 N N . PRO B 1 237 ? 5.787 16.589 62.200 1.00 18.00 237 PRO B N 1
ATOM 3625 C CA . PRO B 1 237 ? 6.395 17.430 63.244 1.00 18.49 237 PRO B CA 1
ATOM 3626 C C . PRO B 1 237 ? 7.231 16.687 64.309 1.00 19.17 237 PRO B C 1
ATOM 3627 O O . PRO B 1 237 ? 8.170 17.265 64.859 1.00 19.68 237 PRO B O 1
ATOM 3631 N N . ASN B 1 238 ? 6.932 15.409 64.548 1.00 19.65 238 ASN B N 1
ATOM 3632 C CA . ASN B 1 238 ? 7.706 14.614 65.519 1.00 20.33 238 ASN B CA 1
ATOM 3633 C C . ASN B 1 238 ? 9.037 14.063 64.980 1.00 19.75 238 ASN B C 1
ATOM 3634 O O . ASN B 1 238 ? 9.809 13.428 65.710 1.00 20.14 238 ASN B O 1
ATOM 3639 N N . GLY B 1 239 ? 9.310 14.326 63.702 1.00 19.31 239 GLY B N 1
ATOM 3640 C CA . GLY B 1 239 ? 10.544 13.858 63.078 1.00 17.87 239 GLY B CA 1
ATOM 3641 C C . GLY B 1 239 ? 10.392 12.571 62.287 1.00 17.72 239 GLY B C 1
ATOM 3642 O O . GLY B 1 239 ? 11.284 12.212 61.515 1.00 17.46 239 GLY B O 1
ATOM 3643 N N . SER B 1 240 ? 9.275 11.861 62.476 1.00 16.85 240 SER B N 1
ATOM 3644 C CA . SER B 1 240 ? 9.033 10.643 61.702 1.00 16.17 240 SER B CA 1
ATOM 3645 C C . SER B 1 240 ? 8.773 10.981 60.230 1.00 15.80 240 SER B C 1
ATOM 3646 O O . SER B 1 240 ? 8.380 12.115 59.890 1.00 15.97 240 SER B O 1
ATOM 3649 N N . ILE B 1 241 ? 8.980 9.991 59.369 1.00 15.11 241 ILE B N 1
ATOM 3650 C CA . ILE B 1 241 ? 8.811 10.191 57.932 1.00 14.94 241 ILE B CA 1
ATOM 3651 C C . ILE B 1 241 ? 7.831 9.147 57.432 1.00 15.40 241 ILE B C 1
ATOM 3652 O O . ILE B 1 241 ? 8.044 7.951 57.633 1.00 16.23 241 ILE B O 1
ATOM 3657 N N . THR B 1 242 ? 6.752 9.604 56.808 1.00 15.18 242 THR B N 1
ATOM 3658 C CA . THR B 1 242 ? 5.725 8.699 56.290 1.00 15.17 242 THR B CA 1
ATOM 3659 C C . THR B 1 242 ? 5.824 8.584 54.775 1.00 15.02 242 THR B C 1
ATOM 3660 O O . THR B 1 242 ? 5.881 9.604 54.064 1.00 14.66 242 THR B O 1
ATOM 3664 N N . TRP B 1 243 ? 5.825 7.342 54.287 1.00 14.20 243 TRP B N 1
ATOM 3665 C CA . TRP B 1 243 ? 5.848 7.074 52.849 1.00 13.95 243 TRP B CA 1
ATOM 3666 C C . TRP B 1 243 ? 4.490 7.282 52.221 1.00 13.70 243 TRP B C 1
ATOM 3667 O O . TRP B 1 243 ? 3.512 6.644 52.634 1.00 13.59 243 TRP B O 1
ATOM 3678 N N . TRP B 1 244 ? 4.431 8.133 51.189 1.00 12.85 244 TRP B N 1
ATOM 3679 C CA . TRP B 1 244 ? 3.184 8.326 50.454 1.00 13.22 244 TRP B CA 1
ATOM 3680 C C . TRP B 1 244 ? 3.281 8.111 48.935 1.00 13.32 244 TRP B C 1
ATOM 3681 O O . TRP B 1 244 ? 2.470 8.621 48.166 1.00 13.33 244 TRP B O 1
ATOM 3692 N N . GLY B 1 245 ? 4.275 7.333 48.515 1.00 13.55 245 GLY B N 1
ATOM 3693 C CA . GLY B 1 245 ? 4.269 6.767 47.175 1.00 14.42 245 GLY B CA 1
ATOM 3694 C C . GLY B 1 245 ? 3.375 5.530 47.179 1.00 15.44 245 GLY B C 1
ATOM 3695 O O . GLY B 1 245 ? 2.713 5.222 48.182 1.00 15.73 245 GLY B O 1
ATOM 3696 N N . ALA B 1 246 ? 3.348 4.839 46.048 1.00 15.75 246 ALA B N 1
ATOM 3697 C CA . ALA B 1 246 ? 2.668 3.540 45.940 1.00 16.42 246 ALA B CA 1
ATOM 3698 C C . ALA B 1 246 ? 3.499 2.499 46.680 1.00 16.90 246 ALA B C 1
ATOM 3699 O O . ALA B 1 246 ? 4.637 2.750 47.069 1.00 15.66 246 ALA B O 1
ATOM 3701 N N . ASN B 1 247 ? 2.937 1.309 46.863 1.00 17.77 247 ASN B N 1
ATOM 3702 C CA . ASN B 1 247 ? 3.688 0.243 47.506 1.00 19.26 247 ASN B CA 1
ATOM 3703 C C . ASN B 1 247 ? 4.892 -0.155 46.681 1.00 19.44 247 ASN B C 1
ATOM 3704 O O . ASN B 1 247 ? 4.795 -0.294 45.457 1.00 19.98 247 ASN B O 1
ATOM 3709 N N . ILE B 1 248 ? 6.030 -0.345 47.345 1.00 20.06 248 ILE B N 1
ATOM 3710 C CA . ILE B 1 248 ? 7.227 -0.816 46.671 1.00 20.84 248 ILE B CA 1
ATOM 3711 C C . ILE B 1 248 ? 7.581 -2.201 47.197 1.00 21.61 248 ILE B C 1
ATOM 3712 O O . ILE B 1 248 ? 7.623 -2.417 48.412 1.00 21.13 248 ILE B O 1
ATOM 3717 N N . ASP B 1 249 ? 7.820 -3.122 46.266 1.00 23.16 249 ASP B N 1
ATOM 3718 C CA . ASP B 1 249 ? 8.237 -4.484 46.600 1.00 24.85 249 ASP B CA 1
ATOM 3719 C C . ASP B 1 249 ? 9.742 -4.575 46.904 1.00 25.06 249 ASP B C 1
ATOM 3720 O O . ASP B 1 249 ? 10.381 -3.574 47.258 1.00 24.11 249 ASP B O 1
ATOM 3725 N N . LYS B 1 250 ? 10.309 -5.774 46.771 1.00 25.31 250 LYS B N 1
ATOM 3726 C CA . LYS B 1 250 ? 11.685 -6.012 47.201 1.00 26.32 250 LYS B CA 1
ATOM 3727 C C . LYS B 1 250 ? 12.765 -5.422 46.287 1.00 25.45 250 LYS B C 1
ATOM 3728 O O . LYS B 1 250 ? 13.929 -5.374 46.672 1.00 25.61 250 LYS B O 1
ATOM 3734 N N . THR B 1 251 ? 12.403 -4.984 45.085 1.00 24.90 251 THR B N 1
ATOM 3735 C CA . THR B 1 251 ? 13.416 -4.430 44.179 1.00 24.76 251 THR B CA 1
ATOM 3736 C C . THR B 1 251 ? 13.610 -2.921 44.415 1.00 23.45 251 THR B C 1
ATOM 3737 O O . THR B 1 251 ? 12.679 -2.146 44.211 1.00 23.42 251 THR B O 1
ATOM 3741 N N . PRO B 1 252 ? 14.815 -2.515 44.852 1.00 22.59 252 PRO B N 1
ATOM 3742 C CA . PRO B 1 252 ? 15.020 -1.086 45.127 1.00 21.11 252 PRO B CA 1
ATOM 3743 C C . PRO B 1 252 ? 14.918 -0.215 43.881 1.00 20.27 252 PRO B C 1
ATOM 3744 O O . PRO B 1 252 ? 15.385 -0.601 42.791 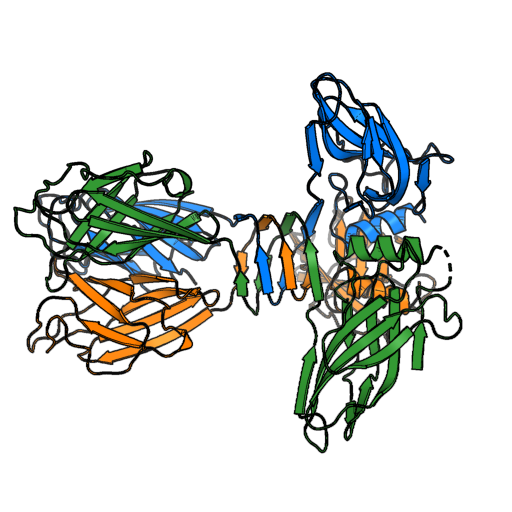1.00 19.59 252 PRO B O 1
ATOM 3748 N N . ILE B 1 253 ? 14.306 0.961 44.045 1.00 18.63 253 ILE B N 1
ATOM 3749 C CA . ILE B 1 253 ? 14.192 1.934 42.959 1.00 18.19 253 ILE B CA 1
ATOM 3750 C C . ILE B 1 253 ? 14.853 3.227 43.438 1.00 16.95 253 ILE B C 1
ATOM 3751 O O . ILE B 1 253 ? 14.535 3.701 44.532 1.00 16.11 253 ILE B O 1
ATOM 3756 N N . ALA B 1 254 ? 15.748 3.777 42.611 1.00 15.90 254 ALA B N 1
ATOM 3757 C CA . ALA B 1 254 ? 16.531 4.964 42.974 1.00 14.86 254 ALA B CA 1
ATOM 3758 C C . ALA B 1 254 ? 15.623 6.186 43.122 1.00 14.24 254 ALA B C 1
ATOM 3759 O O . ALA B 1 254 ? 14.806 6.475 42.251 1.00 14.09 254 ALA B O 1
ATOM 3761 N N . THR B 1 255 ? 15.804 6.890 44.231 1.00 13.55 255 THR B N 1
ATOM 3762 C CA . THR B 1 255 ? 14.948 8.026 44.623 1.00 13.15 255 THR B CA 1
ATOM 3763 C C . THR B 1 255 ? 15.751 9.331 44.612 1.00 12.55 255 THR B C 1
ATOM 3764 O O . THR B 1 255 ? 16.823 9.429 45.252 1.00 11.96 255 THR B O 1
ATOM 3768 N N . ARG B 1 256 ? 15.239 10.344 43.911 1.00 11.85 256 ARG B N 1
ATOM 3769 C CA . ARG B 1 256 ? 16.011 11.591 43.743 1.00 11.32 256 ARG B CA 1
ATOM 3770 C C . ARG B 1 256 ? 15.081 12.800 43.793 1.00 10.86 256 ARG B C 1
ATOM 3771 O O . ARG B 1 256 ? 13.872 12.653 43.696 1.00 12.25 256 ARG B O 1
ATOM 3779 N N . GLY B 1 257 ? 15.662 13.991 43.925 1.00 10.97 257 GLY B N 1
ATOM 3780 C CA . GLY B 1 257 ? 14.877 15.222 43.794 1.00 10.28 257 GLY B CA 1
ATOM 3781 C C . GLY B 1 257 ? 15.073 16.177 44.970 1.00 10.66 257 GLY B C 1
ATOM 3782 O O . GLY B 1 257 ? 15.433 15.773 46.089 1.00 10.92 257 GLY B O 1
ATOM 3783 N N . ASN B 1 258 ? 14.796 17.454 44.716 1.00 9.46 258 ASN B N 1
ATOM 3784 C CA . ASN B 1 258 ? 14.880 18.463 45.765 1.00 9.68 258 ASN B CA 1
ATOM 3785 C C . ASN B 1 258 ? 13.472 18.892 46.160 1.00 9.86 258 ASN B C 1
ATOM 3786 O O . ASN B 1 258 ? 12.637 19.122 45.286 1.00 10.25 258 ASN B O 1
ATOM 3791 N N . GLY B 1 259 ? 13.223 19.000 47.461 1.00 9.56 259 GLY B N 1
ATOM 3792 C CA . GLY B 1 259 ? 11.966 19.575 47.980 1.00 10.50 259 GLY B CA 1
ATOM 3793 C C . GLY B 1 259 ? 12.297 20.579 49.075 1.00 10.99 259 GLY B C 1
ATOM 3794 O O . GLY B 1 259 ? 13.292 20.423 49.781 1.00 12.10 259 GLY B O 1
ATOM 3795 N N . SER B 1 260 ? 11.462 21.605 49.215 1.00 10.97 260 SER B N 1
ATOM 3796 C CA . SER B 1 260 ? 11.760 22.698 50.154 1.00 11.77 260 SER B CA 1
ATOM 3797 C C . SER B 1 260 ? 10.606 22.914 51.121 1.00 10.61 260 SER B C 1
ATOM 3798 O O . SER B 1 260 ? 9.430 22.701 50.779 1.00 10.47 260 SER B O 1
ATOM 3801 N N . TYR B 1 261 ? 10.945 23.308 52.340 1.00 9.69 261 TYR B N 1
ATOM 3802 C CA . TYR B 1 261 ? 9.921 23.639 53.330 1.00 9.41 261 TYR B CA 1
ATOM 3803 C C . TYR B 1 261 ? 10.439 24.685 54.300 1.00 9.70 261 TYR B C 1
ATOM 3804 O O . TYR B 1 261 ? 11.668 24.897 54.399 1.00 9.96 261 TYR B O 1
ATOM 3813 N N . PHE B 1 262 ? 9.497 25.351 54.979 1.00 10.48 262 PHE B N 1
ATOM 3814 C CA . PHE B 1 262 ? 9.829 26.269 56.080 1.00 11.80 262 PHE B CA 1
ATOM 3815 C C . PHE B 1 262 ? 9.662 25.541 57.411 1.00 13.37 262 PHE B C 1
ATOM 3816 O O . PHE B 1 262 ? 8.648 24.867 57.646 1.00 13.58 262 PHE B O 1
ATOM 3824 N N . ILE B 1 263 ? 10.632 25.704 58.296 1.00 14.45 263 ILE B N 1
ATOM 3825 C CA . ILE B 1 263 ? 10.483 25.174 59.668 1.00 16.66 263 ILE B CA 1
ATOM 3826 C C . ILE B 1 263 ? 9.483 26.010 60.475 1.00 18.21 263 ILE B C 1
ATOM 3827 O O . ILE B 1 263 ? 8.664 25.464 61.222 1.00 18.88 263 ILE B O 1
ATOM 3832 N N . LYS B 1 264 ? 9.559 27.326 60.302 1.00 19.44 264 LYS B N 1
ATOM 3833 C CA . LYS B 1 264 ? 8.777 28.272 61.090 1.00 21.98 264 LYS B CA 1
ATOM 3834 C C . LYS B 1 264 ? 7.480 28.603 60.344 1.00 21.89 264 LYS B C 1
ATOM 3835 O O . LYS B 1 264 ? 7.490 29.110 59.195 1.00 22.14 264 LYS B O 1
ATOM 3841 N N . THR C 1 2 ? 34.714 51.707 91.165 1.00 20.94 2 THR C N 1
ATOM 3842 C CA . THR C 1 2 ? 34.552 53.159 90.854 1.00 21.25 2 THR C CA 1
ATOM 3843 C C . THR C 1 2 ? 33.789 53.359 89.543 1.00 20.32 2 THR C C 1
ATOM 3844 O O . THR C 1 2 ? 33.876 52.523 88.651 1.00 19.13 2 THR C O 1
ATOM 3848 N N . ILE C 1 3 ? 33.043 54.456 89.440 1.00 19.67 3 ILE C N 1
ATOM 3849 C CA . ILE C 1 3 ? 32.342 54.793 88.188 1.00 19.25 3 ILE C CA 1
ATOM 3850 C C . ILE C 1 3 ? 32.802 56.163 87.698 1.00 19.77 3 ILE C C 1
ATOM 3851 O O . ILE C 1 3 ? 32.675 57.166 88.433 1.00 19.88 3 ILE C O 1
ATOM 3856 N N . LYS C 1 4 ? 33.344 56.206 86.475 1.00 18.76 4 LYS C N 1
ATOM 3857 C CA . LYS C 1 4 ? 33.841 57.451 85.865 1.00 18.92 4 LYS C CA 1
ATOM 3858 C C . LYS C 1 4 ? 32.756 58.034 84.969 1.00 19.24 4 LYS C C 1
ATOM 3859 O O . LYS C 1 4 ? 32.341 57.379 84.016 1.00 18.31 4 LYS C O 1
ATOM 3865 N N . ASN C 1 5 ? 32.312 59.251 85.272 1.00 19.07 5 ASN C N 1
ATOM 3866 C CA . ASN C 1 5 ? 31.136 59.836 84.618 1.00 20.03 5 ASN C CA 1
ATOM 3867 C C . ASN C 1 5 ? 31.558 60.942 83.675 1.00 20.35 5 ASN C C 1
ATOM 3868 O O . ASN C 1 5 ? 31.878 62.049 84.125 1.00 19.73 5 ASN C O 1
ATOM 3873 N N . PHE C 1 6 ? 31.544 60.653 82.378 1.00 21.09 6 PHE C N 1
ATOM 3874 C CA . PHE C 1 6 ? 32.023 61.615 81.382 1.00 21.86 6 PHE C CA 1
ATOM 3875 C C . PHE C 1 6 ? 30.958 62.583 80.848 1.00 22.57 6 PHE C C 1
ATOM 3876 O O . PHE C 1 6 ? 31.097 63.794 81.029 1.00 23.33 6 PHE C O 1
ATOM 3884 N N . THR C 1 7 ? 29.908 62.058 80.202 1.00 23.00 7 THR C N 1
ATOM 3885 C CA . THR C 1 7 ? 28.856 62.896 79.585 1.00 22.71 7 THR C CA 1
ATOM 3886 C C . THR C 1 7 ? 27.888 63.453 80.635 1.00 23.44 7 THR C C 1
ATOM 3887 O O . THR C 1 7 ? 26.688 63.179 80.600 1.00 22.75 7 THR C O 1
ATOM 3891 N N . PHE C 1 8 ? 28.412 64.233 81.583 1.00 24.33 8 PHE C N 1
ATOM 3892 C CA . PHE C 1 8 ? 27.589 64.760 82.675 1.00 25.65 8 PHE C CA 1
ATOM 3893 C C . PHE C 1 8 ? 28.060 66.148 83.074 1.00 26.83 8 PHE C C 1
ATOM 3894 O O . PHE C 1 8 ? 29.265 66.402 83.096 1.00 27.11 8 PHE C O 1
ATOM 3902 N N . PHE C 1 9 ? 27.105 67.027 83.381 1.00 28.31 9 PHE C N 1
ATOM 3903 C CA . PHE C 1 9 ? 27.380 68.344 83.979 1.00 29.75 9 PHE C CA 1
ATOM 3904 C C . PHE C 1 9 ? 28.466 69.141 83.248 1.00 30.43 9 PHE C C 1
ATOM 3905 O O . PHE C 1 9 ? 28.443 69.248 82.015 1.00 31.91 9 PHE C O 1
ATOM 3913 N N . GLY C 1 19 ? 25.406 71.549 75.929 1.00 25.41 19 GLY C N 1
ATOM 3914 C CA . GLY C 1 19 ? 25.104 70.819 77.161 1.00 24.95 19 GLY C CA 1
ATOM 3915 C C . GLY C 1 19 ? 25.341 69.323 77.025 1.00 24.25 19 GLY C C 1
ATOM 3916 O O . GLY C 1 19 ? 25.427 68.789 75.910 1.00 24.38 19 GLY C O 1
ATOM 3917 N N . SER C 1 20 ? 25.458 68.646 78.167 1.00 23.92 20 SER C N 1
ATOM 3918 C CA . SER C 1 20 ? 25.571 67.201 78.180 1.00 22.91 20 SER C CA 1
ATOM 3919 C C . SER C 1 20 ? 24.284 66.573 77.637 1.00 22.44 20 SER C C 1
ATOM 3920 O O . SER C 1 20 ? 24.340 65.500 77.038 1.00 22.27 20 SER C O 1
ATOM 3923 N N . ASN C 1 21 ? 23.136 67.233 77.833 1.00 21.18 21 ASN C N 1
ATOM 3924 C CA . ASN C 1 21 ? 21.881 66.663 77.324 1.00 20.00 21 ASN C CA 1
ATOM 3925 C C . ASN C 1 21 ? 21.813 66.738 75.796 1.00 18.65 21 ASN C C 1
ATOM 3926 O O . ASN C 1 21 ? 21.298 65.822 75.137 1.00 17.13 21 ASN C O 1
ATOM 3931 N N . ASN C 1 22 ? 22.373 67.799 75.225 1.00 17.17 22 ASN C N 1
ATOM 3932 C CA . ASN C 1 22 ? 22.424 67.918 73.769 1.00 16.48 22 ASN C CA 1
ATOM 3933 C C . ASN C 1 22 ? 23.375 66.898 73.159 1.00 15.70 22 ASN C C 1
ATOM 3934 O O . ASN C 1 22 ? 23.061 66.293 72.140 1.00 14.49 22 ASN C O 1
ATOM 3939 N N . ASP C 1 23 ? 24.531 66.701 73.790 1.00 15.50 23 ASP C N 1
ATOM 3940 C CA . ASP C 1 23 ? 25.432 65.645 73.324 1.00 15.12 23 ASP C CA 1
ATOM 3941 C C . ASP C 1 23 ? 24.809 64.264 73.512 1.00 13.33 23 ASP C C 1
ATOM 3942 O O . ASP C 1 23 ? 24.942 63.417 72.624 1.00 12.50 23 ASP C O 1
ATOM 3947 N N . GLY C 1 24 ? 24.117 64.058 74.637 1.00 12.35 24 GLY C N 1
ATOM 3948 C CA . GLY C 1 24 ? 23.391 62.785 74.870 1.00 11.84 24 GLY C CA 1
ATOM 3949 C C . GLY C 1 24 ? 22.451 62.484 73.715 1.00 11.73 24 GLY C C 1
ATOM 3950 O O . GLY C 1 24 ? 22.458 61.387 73.155 1.00 10.87 24 GLY C O 1
ATOM 3951 N N . LYS C 1 25 ? 21.633 63.468 73.342 1.00 10.33 25 LYS C N 1
ATOM 3952 C CA . LYS C 1 25 ? 20.675 63.259 72.253 1.00 10.21 25 LYS C CA 1
ATOM 3953 C C . LYS C 1 25 ? 21.377 62.997 70.914 1.00 9.27 25 LYS C C 1
ATOM 3954 O O . LYS C 1 25 ? 20.990 62.086 70.173 1.00 9.20 25 LYS C O 1
ATOM 3960 N N . LEU C 1 26 ? 22.424 63.774 70.636 1.00 9.08 26 LEU C N 1
ATOM 3961 C CA . LEU C 1 26 ? 23.237 63.613 69.432 1.00 9.58 26 LEU C CA 1
ATOM 3962 C C . LEU C 1 26 ? 23.752 62.166 69.363 1.00 9.07 26 LEU C C 1
ATOM 3963 O O . LEU C 1 26 ? 23.596 61.495 68.332 1.00 7.72 26 LEU C O 1
ATOM 3968 N N . TYR C 1 27 ? 24.315 61.682 70.474 1.00 8.62 27 TYR C N 1
ATOM 3969 C CA . TYR C 1 27 ? 24.935 60.345 70.480 1.00 9.19 27 TYR C CA 1
ATOM 3970 C C . TYR C 1 27 ? 23.881 59.250 70.290 1.00 8.96 27 TYR C C 1
ATOM 3971 O O . TYR C 1 27 ? 24.084 58.297 69.513 1.00 8.37 27 TYR C O 1
ATOM 3980 N N . MET C 1 28 ? 22.738 59.421 70.947 1.00 8.78 28 MET C N 1
ATOM 3981 C CA . MET C 1 28 ? 21.636 58.452 70.779 1.00 9.36 28 MET C CA 1
ATOM 3982 C C . MET C 1 28 ? 21.208 58.372 69.319 1.00 9.30 28 MET C C 1
ATOM 3983 O O . MET C 1 28 ? 20.945 57.284 68.798 1.00 9.18 28 MET C O 1
ATOM 3988 N N . MET C 1 29 ? 21.132 59.532 68.664 1.00 8.29 29 MET C N 1
ATOM 3989 C CA . MET C 1 29 ? 20.732 59.594 67.258 1.00 9.46 29 MET C CA 1
ATOM 3990 C C . MET C 1 29 ? 21.755 58.972 66.321 1.00 9.39 29 MET C C 1
ATOM 3991 O O . MET C 1 29 ? 21.378 58.257 65.400 1.00 10.26 29 MET C O 1
ATOM 3996 N N . LEU C 1 30 ? 23.033 59.239 66.558 1.00 9.10 30 LEU C N 1
ATOM 3997 C CA . LEU C 1 30 ? 24.091 58.686 65.700 1.00 9.01 30 LEU C CA 1
ATOM 3998 C C . LEU C 1 30 ? 24.098 57.147 65.747 1.00 9.42 30 LEU C C 1
ATOM 3999 O O . LEU C 1 30 ? 24.269 56.476 64.709 1.00 10.37 30 LEU C O 1
ATOM 4004 N N . THR C 1 31 ? 23.895 56.582 66.943 1.00 8.63 31 THR C N 1
ATOM 4005 C CA . THR C 1 31 ? 24.015 55.112 67.093 1.00 8.40 31 THR C CA 1
ATOM 4006 C C . THR C 1 31 ? 22.673 54.369 66.921 1.00 9.18 31 THR C C 1
ATOM 4007 O O . THR C 1 31 ? 22.647 53.140 66.819 1.00 9.43 31 THR C O 1
ATOM 4011 N N . GLY C 1 32 ? 21.566 55.120 66.900 1.00 8.73 32 GLY C N 1
ATOM 4012 C CA . GLY C 1 32 ? 20.237 54.500 66.795 1.00 9.76 32 GLY C CA 1
ATOM 4013 C C . GLY C 1 32 ? 19.846 53.760 68.065 1.00 9.69 32 GLY C C 1
ATOM 4014 O O . GLY C 1 32 ? 19.472 52.580 68.025 1.00 10.04 32 GLY C O 1
ATOM 4015 N N . MET C 1 33 ? 19.968 54.432 69.213 1.00 9.08 33 MET C N 1
ATOM 4016 C CA . MET C 1 33 ? 19.475 53.854 70.462 1.00 9.83 33 MET C CA 1
ATOM 4017 C C . MET C 1 33 ? 18.345 54.696 71.049 1.00 10.26 33 MET C C 1
ATOM 4018 O O . MET C 1 33 ? 18.354 55.915 70.929 1.00 9.47 33 MET C O 1
ATOM 4023 N N . ASP C 1 34 ? 17.401 54.028 71.701 1.00 10.62 34 ASP C N 1
ATOM 4024 C CA . ASP C 1 34 ? 16.413 54.720 72.536 1.00 11.43 34 ASP C CA 1
ATOM 4025 C C . ASP C 1 34 ? 16.818 54.594 74.009 1.00 11.45 34 ASP C C 1
ATOM 4026 O O . ASP C 1 34 ? 17.936 54.135 74.316 1.00 11.51 34 ASP C O 1
ATOM 4031 N N . TYR C 1 35 ? 15.924 54.998 74.914 1.00 11.10 35 TYR C N 1
ATOM 4032 C CA . TYR C 1 35 ? 16.242 54.962 76.347 1.00 11.89 35 TYR C CA 1
ATOM 4033 C C . TYR C 1 35 ? 16.123 53.579 76.970 1.00 12.19 35 TYR C C 1
ATOM 4034 O O . TYR C 1 35 ? 16.422 53.401 78.161 1.00 14.45 35 TYR C O 1
ATOM 4043 N N . ARG C 1 36 ? 15.695 52.603 76.182 1.00 11.38 36 ARG C N 1
ATOM 4044 C CA . ARG C 1 36 ? 15.492 51.256 76.704 1.00 11.94 36 ARG C CA 1
ATOM 4045 C C . ARG C 1 36 ? 16.577 50.267 76.296 1.00 12.36 36 ARG C C 1
ATOM 4046 O O . ARG C 1 36 ? 16.432 49.053 76.496 1.00 14.02 36 ARG C O 1
ATOM 4054 N N . THR C 1 37 ? 17.681 50.777 75.777 1.00 10.53 37 THR C N 1
ATOM 4055 C CA . THR C 1 37 ? 18.810 49.892 75.468 1.00 10.05 37 THR C CA 1
ATOM 4056 C C . THR C 1 37 ? 20.123 50.564 75.877 1.00 9.74 37 THR C C 1
ATOM 4057 O O . THR C 1 37 ? 20.129 51.678 76.430 1.00 9.80 37 THR C O 1
ATOM 4061 N N . ILE C 1 38 ? 21.223 49.871 75.632 1.00 9.37 38 ILE C N 1
ATOM 4062 C CA . ILE C 1 38 ? 22.545 50.416 75.946 1.00 9.67 38 ILE C CA 1
ATOM 4063 C C . ILE C 1 38 ? 23.512 50.161 74.799 1.00 9.47 38 ILE C C 1
ATOM 4064 O O . ILE C 1 38 ? 23.220 49.407 73.862 1.00 8.70 38 ILE C O 1
ATOM 4069 N N . ARG C 1 39 ? 24.663 50.825 74.861 1.00 8.81 39 ARG C N 1
ATOM 4070 C CA . ARG C 1 39 ? 25.875 50.295 74.224 1.00 8.57 39 ARG C CA 1
ATOM 4071 C C . ARG C 1 39 ? 26.798 49.866 75.367 1.00 9.39 39 ARG C C 1
ATOM 4072 O O . ARG C 1 39 ? 26.795 50.498 76.430 1.00 8.97 39 ARG C O 1
ATOM 4080 N N . ARG C 1 40 ? 27.543 48.781 75.167 1.00 9.58 40 ARG C N 1
ATOM 4081 C CA . ARG C 1 40 ? 28.304 48.200 76.275 1.00 10.01 40 ARG C CA 1
ATOM 4082 C C . ARG C 1 40 ? 29.498 47.457 75.732 1.00 9.99 40 ARG C C 1
ATOM 4083 O O . ARG C 1 40 ? 29.389 46.703 74.752 1.00 10.70 40 ARG C O 1
ATOM 4091 N N . LYS C 1 41 ? 30.639 47.654 76.375 1.00 9.39 41 LYS C N 1
ATOM 4092 C CA . LYS C 1 41 ? 31.844 46.903 75.989 1.00 9.71 41 LYS C CA 1
ATOM 4093 C C . LYS C 1 41 ? 32.665 46.554 77.216 1.00 10.26 41 LYS C C 1
ATOM 4094 O O . LYS C 1 41 ? 33.059 47.439 77.976 1.00 10.66 41 LYS C O 1
ATOM 4100 N N . ASP C 1 42 ? 32.891 45.255 77.407 1.00 11.78 42 ASP C N 1
ATOM 4101 C CA . ASP C 1 42 ? 33.805 44.783 78.451 1.00 12.55 42 ASP C CA 1
ATOM 4102 C C . ASP C 1 42 ? 35.204 44.774 77.821 1.00 13.07 42 ASP C C 1
ATOM 4103 O O . ASP C 1 42 ? 35.522 43.873 77.032 1.00 13.76 42 ASP C O 1
ATOM 4108 N N . TRP C 1 43 ? 36.030 45.759 78.162 1.00 13.37 43 TRP C N 1
ATOM 4109 C CA . TRP C 1 43 ? 37.410 45.779 77.637 1.00 14.40 43 TRP C CA 1
ATOM 4110 C C . TRP C 1 43 ? 38.234 44.688 78.297 1.00 15.64 43 TRP C C 1
ATOM 4111 O O . TRP C 1 43 ? 39.151 44.119 77.677 1.00 16.12 43 TRP C O 1
ATOM 4122 N N . SER C 1 44 ? 37.896 44.398 79.549 1.00 15.87 44 SER C N 1
ATOM 4123 C CA . SER C 1 44 ? 38.358 43.180 80.221 1.00 16.57 44 SER C CA 1
ATOM 4124 C C . SER C 1 44 ? 37.160 42.462 80.855 1.00 16.97 44 SER C C 1
ATOM 4125 O O . SER C 1 44 ? 36.108 43.068 81.112 1.00 15.91 44 SER C O 1
ATOM 4128 N N . SER C 1 45 ? 37.318 41.167 81.101 1.00 17.10 45 SER C N 1
ATOM 4129 C CA . SER C 1 45 ? 36.232 40.365 81.645 1.00 17.84 45 SER C CA 1
ATOM 4130 C C . SER C 1 45 ? 35.818 40.821 83.054 1.00 16.73 45 SER C C 1
ATOM 4131 O O . SER C 1 45 ? 36.686 41.043 83.912 1.00 16.08 45 SER C O 1
ATOM 4134 N N . PRO C 1 46 ? 34.491 40.961 83.308 1.00 16.12 46 PRO C N 1
ATOM 4135 C CA . PRO C 1 46 ? 34.070 41.079 84.716 1.00 16.24 46 PRO C CA 1
ATOM 4136 C C . PRO C 1 46 ? 34.478 39.807 85.481 1.00 16.85 46 PRO C C 1
ATOM 4137 O O . PRO C 1 46 ? 34.590 38.737 84.881 1.00 17.29 46 PRO C O 1
ATOM 4141 N N . LEU C 1 47 ? 34.706 39.942 86.780 1.00 16.85 47 LEU C N 1
ATOM 4142 C CA . LEU C 1 47 ? 35.150 38.806 87.605 1.00 17.42 47 LEU C CA 1
ATOM 4143 C C . LEU C 1 47 ? 34.079 38.447 88.621 1.00 17.05 47 LEU C C 1
ATOM 4144 O O . LEU C 1 47 ? 33.631 39.316 89.379 1.00 17.19 47 LEU C O 1
ATOM 4149 N N . ASN C 1 48 ? 33.661 37.180 88.612 1.00 16.68 48 ASN C N 1
ATOM 4150 C CA . ASN C 1 48 ? 32.658 36.667 89.538 1.00 16.99 48 ASN C CA 1
ATOM 4151 C C . ASN C 1 48 ? 33.332 36.045 90.753 1.00 17.16 48 ASN C C 1
ATOM 4152 O O . ASN C 1 48 ? 34.176 35.153 90.601 1.00 17.12 48 ASN C O 1
ATOM 4157 N N . THR C 1 49 ? 32.965 36.528 91.939 1.00 16.64 49 THR C N 1
ATOM 4158 C CA . THR C 1 49 ? 33.536 36.022 93.192 1.00 16.59 49 THR C CA 1
ATOM 4159 C C . THR C 1 49 ? 32.441 35.941 94.243 1.00 16.10 49 THR C C 1
ATOM 4160 O O . THR C 1 49 ? 31.913 36.973 94.679 1.00 16.12 49 THR C O 1
ATOM 4164 N N . ALA C 1 50 ? 32.102 34.714 94.650 1.00 15.62 50 ALA C N 1
ATOM 4165 C CA . ALA C 1 50 ? 30.945 34.454 95.508 1.00 14.78 50 ALA C CA 1
ATOM 4166 C C . ALA C 1 50 ? 29.729 35.173 94.888 1.00 15.22 50 ALA C C 1
ATOM 4167 O O . ALA C 1 50 ? 29.592 35.179 93.670 1.00 15.15 50 ALA C O 1
ATOM 4169 N N . LEU C 1 51 ? 28.883 35.789 95.707 1.00 15.19 51 LEU C N 1
ATOM 4170 C CA . LEU C 1 51 ? 27.674 36.444 95.178 1.00 15.04 51 LEU C CA 1
ATOM 4171 C C . LEU C 1 51 ? 27.963 37.913 94.835 1.00 14.77 51 LEU C C 1
ATOM 4172 O O . LEU C 1 51 ? 27.339 38.850 95.373 1.00 14.39 51 LEU C O 1
ATOM 4177 N N . ASN C 1 52 ? 28.949 38.095 93.962 1.00 14.81 52 ASN C N 1
ATOM 4178 C CA . ASN C 1 52 ? 29.391 39.422 93.526 1.00 15.15 52 ASN C CA 1
ATOM 4179 C C . ASN C 1 52 ? 29.896 39.374 92.096 1.00 15.51 52 ASN C C 1
ATOM 4180 O O . ASN C 1 52 ? 30.538 38.391 91.691 1.00 15.16 52 ASN C O 1
ATOM 4185 N N . VAL C 1 53 ? 29.610 40.433 91.333 1.00 14.90 53 VAL C N 1
ATOM 4186 C CA . VAL C 1 53 ? 30.256 40.619 90.042 1.00 15.96 53 VAL C CA 1
ATOM 4187 C C . VAL C 1 53 ? 31.079 41.884 90.108 1.00 15.53 53 VAL C C 1
ATOM 4188 O O . VAL C 1 53 ? 30.594 42.924 90.528 1.00 15.83 53 VAL C O 1
ATOM 4192 N N . GLN C 1 54 ? 32.338 41.771 89.710 1.00 15.86 54 GLN C N 1
ATOM 4193 C CA . GLN C 1 54 ? 33.267 42.883 89.701 1.00 16.71 54 GLN C CA 1
ATOM 4194 C C . GLN C 1 54 ? 33.485 43.293 88.251 1.00 15.93 54 GLN C C 1
ATOM 4195 O O . GLN C 1 54 ? 34.149 42.573 87.505 1.00 15.33 54 GLN C O 1
ATOM 4201 N N . TYR C 1 55 ? 32.917 44.432 87.854 1.00 14.37 55 TYR C N 1
ATOM 4202 C CA . TYR C 1 55 ? 33.195 45.010 86.533 1.00 13.76 55 TYR C CA 1
ATOM 4203 C C . TYR C 1 55 ? 34.593 45.630 86.562 1.00 13.95 55 TYR C C 1
ATOM 4204 O O . TYR C 1 55 ? 34.829 46.593 87.281 1.00 14.63 55 TYR C O 1
ATOM 4213 N N . THR C 1 56 ? 35.515 45.027 85.819 1.00 13.82 56 THR C N 1
ATOM 4214 C CA . THR C 1 56 ? 36.934 45.420 85.860 1.00 14.35 56 THR C CA 1
ATOM 4215 C C . THR C 1 56 ? 37.218 46.619 84.975 1.00 14.16 56 THR C C 1
ATOM 4216 O O . THR C 1 56 ? 37.856 47.579 85.403 1.00 14.39 56 THR C O 1
ATOM 4220 N N . ASN C 1 57 ? 36.732 46.562 83.736 1.00 13.82 57 ASN C N 1
ATOM 4221 C CA . ASN C 1 57 ? 36.802 47.693 82.841 1.00 13.38 57 ASN C CA 1
ATOM 4222 C C . ASN C 1 57 ? 35.714 47.549 81.784 1.00 12.49 57 ASN C C 1
ATOM 4223 O O . ASN C 1 57 ? 35.925 46.928 80.740 1.00 12.19 57 ASN C O 1
ATOM 4228 N N . THR C 1 58 ? 34.561 48.141 82.073 1.00 12.60 58 THR C N 1
ATOM 4229 C CA . THR C 1 58 ? 33.413 48.088 81.169 1.00 12.12 58 THR C CA 1
ATOM 4230 C C . THR C 1 58 ? 32.926 49.507 80.882 1.00 11.23 58 THR C C 1
ATOM 4231 O O . THR C 1 58 ? 32.715 50.300 81.824 1.00 12.49 58 THR C O 1
ATOM 4235 N N . SER C 1 59 ? 32.769 49.831 79.595 1.00 10.99 59 SER C N 1
ATOM 4236 C CA . SER C 1 59 ? 32.182 51.101 79.183 1.00 10.39 59 SER C CA 1
ATOM 4237 C C . SER C 1 59 ? 30.704 50.858 78.865 1.00 9.65 59 SER C C 1
ATOM 4238 O O . SER C 1 59 ? 30.360 49.827 78.281 1.00 9.49 59 SER C O 1
ATOM 4241 N N . ILE C 1 60 ? 29.860 51.809 79.251 1.00 9.49 60 ILE C N 1
ATOM 4242 C CA . ILE C 1 60 ? 28.432 51.765 78.943 1.00 10.02 60 ILE C CA 1
ATOM 4243 C C . ILE C 1 60 ? 28.006 53.143 78.424 1.00 10.17 60 ILE C C 1
ATOM 4244 O O . ILE C 1 60 ? 28.491 54.180 78.909 1.00 10.77 60 ILE C O 1
ATOM 4249 N N . ILE C 1 61 ? 27.087 53.135 77.458 1.00 9.15 61 ILE C N 1
ATOM 4250 C CA . ILE C 1 61 ? 26.363 54.337 77.040 1.00 9.33 61 ILE C CA 1
ATOM 4251 C C . ILE C 1 61 ? 24.896 54.053 77.340 1.00 9.30 61 ILE C C 1
ATOM 4252 O O . ILE C 1 61 ? 24.325 53.065 76.862 1.00 9.45 61 ILE C O 1
ATOM 4257 N N . ALA C 1 62 ? 24.300 54.898 78.166 1.00 9.34 62 ALA C N 1
ATOM 4258 C CA . ALA C 1 62 ? 22.884 54.776 78.540 1.00 10.32 62 ALA C CA 1
ATOM 4259 C C . ALA C 1 62 ? 22.278 56.173 78.388 1.00 10.84 62 ALA C C 1
ATOM 4260 O O . ALA C 1 62 ? 22.821 57.150 78.945 1.00 10.73 62 ALA C O 1
ATOM 4262 N N . GLY C 1 63 ? 21.200 56.284 77.602 1.00 11.01 63 GLY C N 1
ATOM 4263 C CA . GLY C 1 63 ? 20.619 57.605 77.311 1.00 11.71 63 GLY C CA 1
ATOM 4264 C C . GLY C 1 63 ? 21.612 58.573 76.689 1.00 11.76 63 GLY C C 1
ATOM 4265 O O . GLY C 1 63 ? 21.566 59.784 76.946 1.00 12.27 63 GLY C O 1
ATOM 4266 N N . GLY C 1 64 ? 22.531 58.034 75.891 1.00 11.41 64 GLY C N 1
ATOM 4267 C CA . GLY C 1 64 ? 23.560 58.817 75.222 1.00 11.79 64 GLY C CA 1
ATOM 4268 C C . GLY C 1 64 ? 24.671 59.301 76.146 1.00 11.95 64 GLY C C 1
ATOM 4269 O O . GLY C 1 64 ? 25.555 60.029 75.698 1.00 12.47 64 GLY C O 1
ATOM 4270 N N . ARG C 1 65 ? 24.635 58.872 77.408 1.00 11.28 65 ARG C N 1
ATOM 4271 C CA . ARG C 1 65 ? 25.650 59.275 78.396 1.00 11.88 65 ARG C CA 1
ATOM 4272 C C . ARG C 1 65 ? 26.685 58.169 78.548 1.00 11.35 65 ARG C C 1
ATOM 4273 O O . ARG C 1 65 ? 26.335 57.028 78.860 1.00 12.58 65 ARG C O 1
ATOM 4281 N N . TYR C 1 66 ? 27.954 58.528 78.358 1.00 11.01 66 TYR C N 1
ATOM 4282 C CA . TYR C 1 66 ? 29.058 57.574 78.438 1.00 11.18 66 TYR C CA 1
ATOM 4283 C C . TYR C 1 66 ? 29.635 57.547 79.857 1.00 11.64 66 TYR C C 1
ATOM 4284 O O . TYR C 1 66 ? 29.925 58.605 80.440 1.00 10.71 66 TYR C O 1
ATOM 4293 N N . PHE C 1 67 ? 29.851 56.341 80.375 1.00 11.68 67 PHE C N 1
ATOM 4294 C CA . PHE C 1 67 ? 30.530 56.166 81.668 1.00 11.68 67 PHE C CA 1
ATOM 4295 C C . PHE C 1 67 ? 31.291 54.851 81.697 1.00 11.33 67 PHE C C 1
ATOM 4296 O O . PHE C 1 67 ? 31.059 53.970 80.861 1.00 10.30 67 PHE C O 1
ATOM 4304 N N . GLU C 1 68 ? 32.233 54.740 82.639 1.00 11.01 68 GLU C N 1
ATOM 4305 C CA . GLU C 1 68 ? 33.087 53.555 82.741 1.00 11.50 68 GLU C CA 1
ATOM 4306 C C . GLU C 1 68 ? 32.977 52.957 84.134 1.00 12.04 68 GLU C C 1
ATOM 4307 O O . GLU C 1 68 ? 32.951 53.694 85.122 1.00 12.81 68 GLU C O 1
ATOM 4313 N N . LEU C 1 69 ? 32.881 51.632 84.187 1.00 12.23 69 LEU C N 1
ATOM 4314 C CA . LEU C 1 69 ? 32.928 50.881 85.441 1.00 12.69 69 LEU C CA 1
ATOM 4315 C C . LEU C 1 69 ? 34.340 50.332 85.573 1.00 13.82 69 LEU C C 1
ATOM 4316 O O . LEU C 1 69 ? 34.759 49.461 84.792 1.00 13.10 69 LEU C O 1
ATOM 4321 N N . LEU C 1 70 ? 35.077 50.864 86.541 1.00 15.17 70 LEU C N 1
ATOM 4322 C CA . LEU C 1 70 ? 36.464 50.445 86.766 1.00 16.26 70 LEU C CA 1
ATOM 4323 C C . LEU C 1 70 ? 36.538 49.846 88.154 1.00 16.48 70 LEU C C 1
ATOM 4324 O O . LEU C 1 70 ? 36.441 50.571 89.140 1.00 16.58 70 LEU C O 1
ATOM 4329 N N . ASN C 1 71 ? 36.657 48.519 88.206 1.00 17.03 71 ASN C N 1
ATOM 4330 C CA . ASN C 1 71 ? 36.640 47.770 89.457 1.00 18.24 71 ASN C CA 1
ATOM 4331 C C . ASN C 1 71 ? 35.463 48.175 90.339 1.00 17.61 71 ASN C C 1
ATOM 4332 O O . ASN C 1 71 ? 35.619 48.659 91.472 1.00 18.00 71 ASN C O 1
ATOM 4337 N N . GLU C 1 72 ? 34.276 48.017 89.757 1.00 15.94 72 GLU C N 1
ATOM 4338 C CA . GLU C 1 72 ? 33.008 48.333 90.397 1.00 15.61 72 GLU C CA 1
ATOM 4339 C C . GLU C 1 72 ? 32.275 47.021 90.652 1.00 14.98 72 GLU C C 1
ATOM 4340 O O . GLU C 1 72 ? 31.933 46.300 89.709 1.00 15.40 72 GLU C O 1
ATOM 4346 N N . THR C 1 73 ? 32.040 46.722 91.927 1.00 14.98 73 THR C N 1
ATOM 4347 C CA . THR C 1 73 ? 31.435 45.454 92.323 1.00 15.18 73 THR C CA 1
ATOM 4348 C C . THR C 1 73 ? 29.970 45.614 92.682 1.00 15.16 73 THR C C 1
ATOM 4349 O O . THR C 1 73 ? 29.590 46.567 93.373 1.00 15.48 73 THR C O 1
ATOM 4353 N N . VAL C 1 74 ? 29.160 44.660 92.223 1.00 14.82 74 VAL C N 1
ATOM 4354 C CA . VAL C 1 74 ? 27.734 44.620 92.545 1.00 14.98 74 VAL C CA 1
ATOM 4355 C C . VAL C 1 74 ? 27.437 43.340 93.328 1.00 14.67 74 VAL C C 1
ATOM 4356 O O . VAL C 1 74 ? 27.786 42.248 92.881 1.00 14.60 74 VAL C O 1
ATOM 4360 N N . ALA C 1 75 ? 26.827 43.486 94.507 1.00 14.47 75 ALA C N 1
ATOM 4361 C CA . ALA C 1 75 ? 26.420 42.330 95.313 1.00 14.45 75 ALA C CA 1
ATOM 4362 C C . ALA C 1 75 ? 25.136 41.720 94.738 1.00 15.07 75 ALA C C 1
ATOM 4363 O O . ALA C 1 75 ? 24.214 42.451 94.323 1.00 15.23 75 ALA C O 1
ATOM 4365 N N . LEU C 1 76 ? 25.071 40.395 94.739 1.00 15.00 76 LEU C N 1
ATOM 4366 C CA . LEU C 1 76 ? 23.982 39.665 94.093 1.00 15.25 76 LEU C CA 1
ATOM 4367 C C . LEU C 1 76 ? 23.118 38.907 95.085 1.00 16.78 76 LEU C C 1
ATOM 4368 O O . LEU C 1 76 ? 23.582 38.486 96.145 1.00 16.38 76 LEU C O 1
ATOM 4373 N N . LYS C 1 77 ? 21.859 38.709 94.716 1.00 17.51 77 LYS C N 1
ATOM 4374 C CA . LYS C 1 77 ? 20.980 37.818 95.468 1.00 19.04 77 LYS C CA 1
ATOM 4375 C C . LYS C 1 77 ? 21.297 36.350 95.108 1.00 19.08 77 LYS C C 1
ATOM 4376 O O . LYS C 1 77 ? 21.514 36.006 93.939 1.00 18.73 77 LYS C O 1
ATOM 4382 N N . GLY C 1 78 ? 21.344 35.482 96.123 1.00 20.38 78 GLY C N 1
ATOM 4383 C CA . GLY C 1 78 ? 21.632 34.072 95.877 1.00 20.76 78 GLY C CA 1
ATOM 4384 C C . GLY C 1 78 ? 20.449 33.311 95.296 1.00 21.40 78 GLY C C 1
ATOM 4385 O O . GLY C 1 78 ? 19.299 33.692 95.520 1.00 21.42 78 GLY C O 1
ATOM 4386 N N . ASP C 1 79 ? 20.747 32.244 94.554 1.00 22.05 79 ASP C N 1
ATOM 4387 C CA . ASP C 1 79 ? 19.743 31.327 93.977 1.00 22.90 79 ASP C CA 1
ATOM 4388 C C . ASP C 1 79 ? 18.674 32.092 93.197 1.00 22.76 79 ASP C C 1
ATOM 4389 O O . ASP C 1 79 ? 17.464 31.865 93.356 1.00 22.56 79 ASP C O 1
ATOM 4394 N N . SER C 1 80 ? 19.135 32.997 92.340 1.00 22.22 80 SER C N 1
ATOM 4395 C CA . SER C 1 80 ? 18.240 33.990 91.759 1.00 22.53 80 SER C CA 1
ATOM 4396 C C . SER C 1 80 ? 18.778 34.458 90.405 1.00 21.43 80 SER C C 1
ATOM 4397 O O . SER C 1 80 ? 19.972 34.341 90.113 1.00 21.38 80 SER C O 1
ATOM 4400 N N . VAL C 1 81 ? 17.876 34.962 89.567 1.00 20.06 81 VAL C N 1
ATOM 4401 C CA . VAL C 1 81 ? 18.267 35.655 88.348 1.00 19.09 81 VAL C CA 1
ATOM 4402 C C . VAL C 1 81 ? 18.324 37.139 88.715 1.00 17.75 81 VAL C C 1
ATOM 4403 O O . VAL C 1 81 ? 17.303 37.734 89.092 1.00 17.47 81 VAL C O 1
ATOM 4407 N N . ASN C 1 82 ? 19.534 37.703 88.654 1.00 16.17 82 ASN C N 1
ATOM 4408 C CA . ASN C 1 82 ? 19.790 39.097 89.014 1.00 15.54 82 ASN C CA 1
ATOM 4409 C C . ASN C 1 82 ? 19.857 39.968 87.761 1.00 14.07 82 ASN C C 1
ATOM 4410 O O . ASN C 1 82 ? 20.685 39.737 86.872 1.00 15.42 82 ASN C O 1
ATOM 4415 N N . TYR C 1 83 ? 18.994 40.974 87.704 1.00 13.92 83 TYR C N 1
ATOM 4416 C CA . TYR C 1 83 ? 18.989 41.898 86.583 1.00 13.35 83 TYR C CA 1
ATOM 4417 C C . TYR C 1 83 ? 19.811 43.118 86.999 1.00 12.39 83 TYR C C 1
ATOM 4418 O O . TYR C 1 83 ? 19.419 43.859 87.904 1.00 12.11 83 TYR C O 1
ATOM 4427 N N . ILE C 1 84 ? 20.981 43.264 86.388 1.00 11.94 84 ILE C N 1
ATOM 4428 C CA . ILE C 1 84 ? 21.895 44.347 86.739 1.00 11.23 84 ILE C CA 1
ATOM 4429 C C . ILE C 1 84 ? 21.515 45.598 85.957 1.00 11.30 84 ILE C C 1
ATOM 4430 O O . ILE C 1 84 ? 21.486 45.576 84.718 1.00 11.71 84 ILE C O 1
ATOM 4435 N N . HIS C 1 85 ? 21.226 46.669 86.690 1.00 10.75 85 HIS C N 1
ATOM 4436 C CA . HIS C 1 85 ? 20.821 47.937 86.094 1.00 11.52 85 HIS C CA 1
ATOM 4437 C C . HIS C 1 85 ? 21.860 49.041 86.282 1.00 11.50 85 HIS C C 1
ATOM 4438 O O . HIS C 1 85 ? 22.515 49.112 87.329 1.00 12.19 85 HIS C O 1
ATOM 4445 N N . ALA C 1 86 ? 21.972 49.912 85.282 1.00 11.89 86 ALA C N 1
ATOM 4446 C CA . ALA C 1 86 ? 22.597 51.227 85.458 1.00 12.61 86 ALA C CA 1
ATOM 4447 C C . ALA C 1 86 ? 21.461 52.203 85.718 1.00 13.30 86 ALA C C 1
ATOM 4448 O O . ALA C 1 86 ? 20.450 52.216 84.989 1.00 13.16 86 ALA C O 1
ATOM 4450 N N . ASN C 1 87 ? 21.647 53.021 86.749 1.00 13.89 87 ASN C N 1
ATOM 4451 C CA . ASN C 1 87 ? 20.670 54.005 87.161 1.00 15.22 87 ASN C CA 1
ATOM 4452 C C . ASN C 1 87 ? 21.300 55.382 87.085 1.00 16.14 87 ASN C C 1
ATOM 4453 O O . ASN C 1 87 ? 22.357 55.607 87.659 1.00 15.79 87 ASN C O 1
ATOM 4458 N N . ILE C 1 88 ? 20.660 56.286 86.355 1.00 16.42 88 ILE C N 1
ATOM 4459 C CA . ILE C 1 88 ? 21.229 57.612 86.156 1.00 17.62 88 ILE C CA 1
ATOM 4460 C C . ILE C 1 88 ? 20.267 58.644 86.714 1.00 17.90 88 ILE C C 1
ATOM 4461 O O . ILE C 1 88 ? 19.135 58.769 86.242 1.00 16.80 88 ILE C O 1
ATOM 4466 N N . ASP C 1 89 ? 20.725 59.360 87.740 1.00 19.20 89 ASP C N 1
ATOM 4467 C CA . ASP C 1 89 ? 19.918 60.396 88.398 1.00 20.74 89 ASP C CA 1
ATOM 4468 C C . ASP C 1 89 ? 20.762 61.652 88.390 1.00 21.52 89 ASP C C 1
ATOM 4469 O O . ASP C 1 89 ? 21.751 61.751 89.122 1.00 21.91 89 ASP C O 1
ATOM 4474 N N . LEU C 1 90 ? 20.402 62.591 87.517 1.00 22.63 90 LEU C N 1
ATOM 4475 C CA . LEU C 1 90 ? 21.209 63.787 87.327 1.00 24.17 90 LEU C CA 1
ATOM 4476 C C . LEU C 1 90 ? 21.107 64.750 88.516 1.00 24.75 90 LEU C C 1
ATOM 4477 O O . LEU C 1 90 ? 21.923 65.658 88.633 1.00 25.78 90 LEU C O 1
ATOM 4482 N N . THR C 1 91 ? 20.134 64.523 89.401 1.00 25.39 91 THR C N 1
ATOM 4483 C CA . THR C 1 91 ? 20.025 65.309 90.652 1.00 26.01 91 THR C CA 1
ATOM 4484 C C . THR C 1 91 ? 21.073 64.901 91.685 1.00 26.44 91 THR C C 1
ATOM 4485 O O . THR C 1 91 ? 21.416 65.693 92.574 1.00 27.02 91 THR C O 1
ATOM 4489 N N . GLN C 1 92 ? 21.573 63.669 91.577 1.00 26.09 92 GLN C N 1
ATOM 4490 C CA . GLN C 1 92 ? 22.647 63.186 92.439 1.00 26.28 92 GLN C CA 1
ATOM 4491 C C . GLN C 1 92 ? 23.956 63.650 91.831 1.00 26.93 92 GLN C C 1
ATOM 4492 O O . GLN C 1 92 ? 24.716 62.855 91.271 1.00 26.31 92 GLN C O 1
ATOM 4498 N N . THR C 1 93 ? 24.218 64.949 91.953 1.00 27.68 93 THR C N 1
ATOM 4499 C CA . THR C 1 93 ? 25.302 65.598 91.214 1.00 28.18 93 THR C CA 1
ATOM 4500 C C . THR C 1 93 ? 26.681 64.994 91.489 1.00 28.20 93 THR C C 1
ATOM 4501 O O . THR C 1 93 ? 27.506 64.916 90.569 1.00 28.43 93 THR C O 1
ATOM 4505 N N . ALA C 1 94 ? 26.929 64.579 92.735 1.00 27.75 94 ALA C N 1
ATOM 4506 C CA . ALA C 1 94 ? 28.194 63.923 93.114 1.00 27.38 94 ALA C CA 1
ATOM 4507 C C . ALA C 1 94 ? 28.395 62.494 92.567 1.00 27.55 94 ALA C C 1
ATOM 4508 O O . ALA C 1 94 ? 29.530 62.061 92.365 1.00 27.38 94 ALA C O 1
ATOM 4510 N N . ASN C 1 95 ? 27.309 61.751 92.366 1.00 26.41 95 ASN C N 1
ATOM 4511 C CA . ASN C 1 95 ? 27.400 60.422 91.733 1.00 26.12 95 ASN C CA 1
ATOM 4512 C C . ASN C 1 95 ? 26.117 60.070 91.005 1.00 23.86 95 ASN C C 1
ATOM 4513 O O . ASN C 1 95 ? 25.230 59.391 91.548 1.00 23.74 95 ASN C O 1
ATOM 4518 N N . PRO C 1 96 ? 26.012 60.552 89.763 1.00 22.11 96 PRO C N 1
ATOM 4519 C CA . PRO C 1 96 ? 24.784 60.476 89.007 1.00 20.51 96 PRO C CA 1
ATOM 4520 C C . PRO C 1 96 ? 24.478 59.054 88.542 1.00 19.64 96 PRO C C 1
ATOM 4521 O O . PRO C 1 96 ? 23.341 58.776 88.207 1.00 19.47 96 PRO C O 1
ATOM 4525 N N . VAL C 1 97 ? 25.491 58.185 88.526 1.00 18.21 97 VAL C N 1
ATOM 4526 C CA . VAL C 1 97 ? 25.313 56.801 88.064 1.00 17.29 97 VAL C CA 1
ATOM 4527 C C . VAL C 1 97 ? 25.563 55.801 89.200 1.00 16.87 97 VAL C C 1
ATOM 4528 O O . VAL C 1 97 ? 26.529 55.919 89.954 1.00 17.29 97 VAL C O 1
ATOM 4532 N N . SER C 1 98 ? 24.682 54.817 89.317 1.00 16.07 98 SER C N 1
ATOM 4533 C CA . SER C 1 98 ? 24.856 53.751 90.297 1.00 16.17 98 SER C CA 1
ATOM 4534 C C . SER C 1 98 ? 24.378 52.461 89.668 1.00 15.89 98 SER C C 1
ATOM 4535 O O . SER C 1 98 ? 23.604 52.494 88.704 1.00 15.74 98 SER C O 1
ATOM 4538 N N . LEU C 1 99 ? 24.849 51.338 90.208 1.00 15.51 99 LEU C N 1
ATOM 4539 C CA . LEU C 1 99 ? 24.415 50.026 89.741 1.00 14.78 99 LEU C CA 1
ATOM 4540 C C . LEU C 1 99 ? 23.554 49.337 90.774 1.00 14.70 99 LEU C C 1
ATOM 4541 O O . LEU C 1 99 ? 23.778 49.489 91.990 1.00 14.86 99 LEU C O 1
ATOM 4546 N N . SER C 1 100 ? 22.604 48.545 90.298 1.00 14.43 100 SER C N 1
ATOM 4547 C CA . SER C 1 100 ? 21.774 47.758 91.208 1.00 14.31 100 SER C CA 1
ATOM 4548 C C . SER C 1 100 ? 21.566 46.361 90.650 1.00 14.50 100 SER C C 1
ATOM 4549 O O . SER C 1 100 ? 21.724 46.131 89.443 1.00 14.36 100 SER C O 1
ATOM 4552 N N . ALA C 1 101 ? 21.286 45.413 91.542 1.00 13.80 101 ALA C N 1
ATOM 4553 C CA . ALA C 1 101 ? 20.928 44.066 91.133 1.00 14.72 101 ALA C CA 1
ATOM 4554 C C . ALA C 1 101 ? 19.493 43.866 91.584 1.00 15.50 101 ALA C C 1
ATOM 4555 O O . ALA C 1 101 ? 19.197 43.989 92.775 1.00 15.76 101 ALA C O 1
ATOM 4557 N N . GLU C 1 102 ? 18.602 43.572 90.636 1.00 15.98 102 GLU C N 1
ATOM 4558 C CA . GLU C 1 102 ? 17.167 43.570 90.927 1.00 16.95 102 GLU C CA 1
ATOM 4559 C C . GLU C 1 102 ? 16.519 42.264 90.472 1.00 16.90 102 GLU C C 1
ATOM 4560 O O . GLU C 1 102 ? 17.075 41.525 89.655 1.00 16.55 102 GLU C O 1
ATOM 4566 N N . THR C 1 103 ? 15.321 42.000 90.992 1.00 17.85 103 THR C N 1
ATOM 4567 C CA . THR C 1 103 ? 14.650 40.719 90.765 1.00 18.88 103 THR C CA 1
ATOM 4568 C C . THR C 1 103 ? 13.909 40.648 89.423 1.00 19.03 103 THR C C 1
ATOM 4569 O O . THR C 1 103 ? 13.457 39.570 89.002 1.00 19.03 103 THR C O 1
ATOM 4573 N N . ALA C 1 104 ? 13.774 41.798 88.756 1.00 18.24 104 ALA C N 1
ATOM 4574 C CA . ALA C 1 104 ? 13.155 41.845 87.431 1.00 18.39 104 ALA C CA 1
ATOM 4575 C C . ALA C 1 104 ? 13.868 42.878 86.575 1.00 17.98 104 ALA C C 1
ATOM 4576 O O . ALA C 1 104 ? 14.647 43.689 87.100 1.00 17.19 104 ALA C O 1
ATOM 4578 N N . ASN C 1 105 ? 13.612 42.833 85.267 1.00 17.89 105 ASN C N 1
ATOM 4579 C CA . ASN C 1 105 ? 14.038 43.906 84.375 1.00 17.38 105 ASN C CA 1
ATOM 4580 C C . ASN C 1 105 ? 13.133 45.126 84.583 1.00 18.04 105 ASN C C 1
ATOM 4581 O O . ASN C 1 105 ? 11.974 45.139 84.149 1.00 18.49 105 ASN C O 1
ATOM 4586 N N . ASN C 1 106 ? 13.666 46.137 85.261 1.00 17.38 106 ASN C N 1
ATOM 4587 C CA . ASN C 1 106 ? 12.897 47.312 85.650 1.00 17.15 106 ASN C CA 1
ATOM 4588 C C . ASN C 1 106 ? 13.286 48.556 84.852 1.00 16.61 106 ASN C C 1
ATOM 4589 O O . ASN C 1 106 ? 13.127 49.685 85.333 1.00 16.25 106 ASN C O 1
ATOM 4594 N N . SER C 1 107 ? 13.778 48.326 83.637 1.00 15.72 107 SER C N 1
ATOM 4595 C CA . SER C 1 107 ? 14.142 49.403 82.708 1.00 15.46 107 SER C CA 1
ATOM 4596 C C . SER C 1 107 ? 12.904 50.272 82.534 1.00 15.89 107 SER C C 1
ATOM 4597 O O . SER C 1 107 ? 11.808 49.735 82.372 1.00 16.50 107 SER C O 1
ATOM 4600 N N . ASN C 1 108 ? 13.078 51.592 82.582 1.00 15.38 108 ASN C N 1
ATOM 4601 C CA . ASN C 1 108 ? 11.910 52.491 82.621 1.00 15.46 108 ASN C CA 1
ATOM 4602 C C . ASN C 1 108 ? 11.784 53.490 81.472 1.00 15.74 108 ASN C C 1
ATOM 4603 O O . ASN C 1 108 ? 10.796 54.250 81.404 1.00 15.81 108 ASN C O 1
ATOM 4608 N N . GLY C 1 109 ? 12.784 53.512 80.596 1.00 14.66 109 GLY C N 1
ATOM 4609 C CA . GLY C 1 109 ? 12.777 54.402 79.419 1.00 15.09 109 GLY C CA 1
ATOM 4610 C C . GLY C 1 109 ? 12.677 55.898 79.715 1.00 15.09 109 GLY C C 1
ATOM 4611 O O . GLY C 1 109 ? 12.293 56.675 78.829 1.00 15.71 109 GLY C O 1
ATOM 4612 N N . VAL C 1 110 ? 13.058 56.318 80.921 1.00 14.79 110 VAL C N 1
ATOM 4613 C CA . VAL C 1 110 ? 12.902 57.732 81.299 1.00 15.16 110 VAL C CA 1
ATOM 4614 C C . VAL C 1 110 ? 13.830 58.650 80.487 1.00 14.48 110 VAL C C 1
ATOM 4615 O O . VAL C 1 110 ? 15.034 58.422 80.387 1.00 14.04 110 VAL C O 1
ATOM 4619 N N . ASP C 1 111 ? 13.247 59.698 79.908 1.00 14.17 111 ASP C N 1
ATOM 4620 C CA . ASP C 1 111 ? 13.990 60.634 79.052 1.00 14.60 111 ASP C CA 1
ATOM 4621 C C . ASP C 1 111 ? 14.782 61.666 79.861 1.00 15.06 111 ASP C C 1
ATOM 4622 O O . ASP C 1 111 ? 14.299 62.776 80.131 1.00 15.52 111 ASP C O 1
ATOM 4627 N N . ILE C 1 112 ? 16.008 61.306 80.227 1.00 14.72 112 ILE C N 1
ATOM 4628 C CA . ILE C 1 112 ? 16.846 62.173 81.074 1.00 15.38 112 ILE C CA 1
ATOM 4629 C C . ILE C 1 112 ? 17.491 63.338 80.335 1.00 15.24 112 ILE C C 1
ATOM 4630 O O . ILE C 1 112 ? 18.088 64.226 80.974 1.00 16.55 112 ILE C O 1
ATOM 4635 N N . ASN C 1 113 ? 17.401 63.357 79.007 1.00 13.87 113 ASN C N 1
ATOM 4636 C CA . ASN C 1 113 ? 17.969 64.478 78.259 1.00 13.56 113 ASN C CA 1
ATOM 4637 C C . ASN C 1 113 ? 16.975 65.613 78.012 1.00 14.64 113 ASN C C 1
ATOM 4638 O O . ASN C 1 113 ? 17.371 66.693 77.560 1.00 16.41 113 ASN C O 1
ATOM 4643 N N . ASN C 1 114 ? 15.708 65.367 78.306 1.00 15.39 114 ASN C N 1
ATOM 4644 C CA . ASN C 1 114 ? 14.650 66.378 78.090 1.00 16.94 114 ASN C CA 1
ATOM 4645 C C . ASN C 1 114 ? 13.801 66.706 79.307 1.00 18.98 114 ASN C C 1
ATOM 4646 O O . ASN C 1 114 ? 12.882 67.534 79.232 1.00 19.80 114 ASN C O 1
ATOM 4651 N N . GLY C 1 115 ? 14.071 66.032 80.416 1.00 20.82 115 GLY C N 1
ATOM 4652 C CA . GLY C 1 115 ? 13.252 66.213 81.611 1.00 22.63 115 GLY C CA 1
ATOM 4653 C C . GLY C 1 115 ? 13.892 65.561 82.804 1.00 23.96 115 GLY C C 1
ATOM 4654 O O . GLY C 1 115 ? 14.959 64.939 82.697 1.00 23.71 115 GLY C O 1
ATOM 4655 N N . SER C 1 116 ? 13.243 65.722 83.952 1.00 25.15 116 SER C N 1
ATOM 4656 C CA . SER C 1 116 ? 13.753 65.140 85.180 1.00 25.85 116 SER C CA 1
ATOM 4657 C C . SER C 1 116 ? 13.264 63.701 85.301 1.00 25.43 116 SER C C 1
ATOM 4658 O O . SER C 1 116 ? 12.363 63.270 84.570 1.00 26.42 116 SER C O 1
ATOM 4661 N N . GLY C 1 117 ? 13.857 62.963 86.230 1.00 24.91 117 GLY C N 1
ATOM 4662 C CA . GLY C 1 117 ? 13.496 61.575 86.441 1.00 23.75 117 GLY C CA 1
ATOM 4663 C C . GLY C 1 117 ? 14.761 60.744 86.485 1.00 22.50 117 GLY C C 1
ATOM 4664 O O . GLY C 1 117 ? 15.843 61.215 86.140 1.00 23.42 117 GLY C O 1
ATOM 4665 N N . VAL C 1 118 ? 14.629 59.510 86.938 1.00 20.75 118 VAL C N 1
ATOM 4666 C CA . VAL C 1 118 ? 15.786 58.638 87.026 1.00 19.55 118 VAL C CA 1
ATOM 4667 C C . VAL C 1 118 ? 15.668 57.626 85.889 1.00 17.71 118 VAL C C 1
ATOM 4668 O O . VAL C 1 118 ? 14.619 56.985 85.729 1.00 18.18 118 VAL C O 1
ATOM 4672 N N . LEU C 1 119 ? 16.722 57.517 85.085 1.00 16.66 119 LEU C N 1
ATOM 4673 C CA . LEU C 1 119 ? 16.766 56.484 84.048 1.00 15.39 119 LEU C CA 1
ATOM 4674 C C . LEU C 1 119 ? 17.284 55.188 84.666 1.00 14.63 119 LEU C C 1
ATOM 4675 O O . LEU C 1 119 ? 18.350 55.176 85.268 1.00 14.45 119 LEU C O 1
ATOM 4680 N N . LYS C 1 120 ? 16.535 54.109 84.486 1.00 13.97 120 LYS C N 1
ATOM 4681 C CA . LYS C 1 120 ? 17.008 52.779 84.872 1.00 13.81 120 LYS C CA 1
ATOM 4682 C C . LYS C 1 120 ? 17.071 51.958 83.600 1.00 12.82 120 LYS C C 1
ATOM 4683 O O . LYS C 1 120 ? 16.099 51.914 82.840 1.00 12.39 120 LYS C O 1
ATOM 4689 N N . VAL C 1 121 ? 18.206 51.309 83.354 1.00 12.82 121 VAL C N 1
ATOM 4690 C CA . VAL C 1 121 ? 18.301 50.424 82.189 1.00 12.59 121 VAL C CA 1
ATOM 4691 C C . VAL C 1 121 ? 19.108 49.182 82.540 1.00 12.25 121 VAL C C 1
ATOM 4692 O O . VAL C 1 121 ? 20.201 49.271 83.084 1.00 11.62 121 VAL C O 1
ATOM 4696 N N . CYS C 1 122 ? 18.511 48.026 82.281 1.00 13.02 122 CYS C N 1
ATOM 4697 C CA . CYS C 1 122 ? 19.157 46.742 82.582 1.00 13.13 122 CYS C CA 1
ATOM 4698 C C . CYS C 1 122 ? 20.162 46.431 81.471 1.00 13.03 122 CYS C C 1
ATOM 4699 O O . CYS C 1 122 ? 19.823 46.554 80.282 1.00 13.31 122 CYS C O 1
ATOM 4702 N N . PHE C 1 123 ? 21.386 46.009 81.839 1.00 11.81 123 PHE C N 1
ATOM 4703 C CA . PHE C 1 123 ? 22.398 45.675 80.847 1.00 12.45 123 PHE C CA 1
ATOM 4704 C C . PHE C 1 123 ? 23.019 44.275 80.991 1.00 12.26 123 PHE C C 1
ATOM 4705 O O . PHE C 1 123 ? 23.709 43.819 80.090 1.00 12.81 123 PHE C O 1
ATOM 4713 N N . ASP C 1 124 ? 22.779 43.610 82.123 1.00 12.27 124 ASP C N 1
ATOM 4714 C CA . ASP C 1 124 ? 23.328 42.267 82.362 1.00 12.54 124 ASP C CA 1
ATOM 4715 C C . ASP C 1 124 ? 22.331 41.406 83.109 1.00 12.64 124 ASP C C 1
ATOM 4716 O O . ASP C 1 124 ? 21.574 41.894 83.944 1.00 12.42 124 ASP C O 1
ATOM 4721 N N . ILE C 1 125 ? 22.339 40.109 82.815 1.00 13.26 125 ILE C N 1
ATOM 4722 C CA . ILE C 1 125 ? 21.514 39.190 83.576 1.00 14.35 125 ILE C CA 1
ATOM 4723 C C . ILE C 1 125 ? 22.444 38.140 84.169 1.00 14.44 125 ILE C C 1
ATOM 4724 O O . ILE C 1 125 ? 23.098 37.397 83.431 1.00 15.67 125 ILE C O 1
ATOM 4729 N N . VAL C 1 126 ? 22.518 38.111 85.491 1.00 14.93 126 VAL C N 1
ATOM 4730 C CA . VAL C 1 126 ? 23.483 37.242 86.184 1.00 15.35 126 VAL C CA 1
ATOM 4731 C C . VAL C 1 126 ? 22.731 36.258 87.075 1.00 15.73 126 VAL C C 1
ATOM 4732 O O . VAL C 1 126 ? 22.041 36.652 88.031 1.00 15.51 126 VAL C O 1
ATOM 4736 N N . THR C 1 127 ? 22.851 34.973 86.749 1.00 17.30 127 THR C N 1
ATOM 4737 C CA . THR C 1 127 ? 22.154 33.917 87.476 1.00 18.12 127 THR C CA 1
ATOM 4738 C C . THR C 1 127 ? 23.105 33.283 88.494 1.00 18.60 127 THR C C 1
ATOM 4739 O O . THR C 1 127 ? 24.265 33.032 88.183 1.00 19.39 127 THR C O 1
ATOM 4743 N N . THR C 1 128 ? 22.597 33.047 89.692 1.00 19.40 128 THR C N 1
ATOM 4744 C CA . THR C 1 128 ? 23.424 32.578 90.808 1.00 20.52 128 THR C CA 1
ATOM 4745 C C . THR C 1 128 ? 22.901 31.276 91.396 1.00 21.45 128 THR C C 1
ATOM 4746 O O . THR C 1 128 ? 21.689 31.022 91.411 1.00 21.64 128 THR C O 1
ATOM 4750 N N . SER C 1 129 ? 23.833 30.459 91.887 1.00 22.48 129 SER C N 1
ATOM 4751 C CA . SER C 1 129 ? 23.506 29.389 92.814 1.00 23.33 129 SER C CA 1
ATOM 4752 C C . SER C 1 129 ? 23.517 30.005 94.214 1.00 23.72 129 SER C C 1
ATOM 4753 O O . SER C 1 129 ? 23.489 31.238 94.373 1.00 23.53 129 SER C O 1
ATOM 4756 N N . GLY C 1 130 ? 23.598 29.166 95.244 1.00 23.67 130 GLY C N 1
ATOM 4757 C CA . GLY C 1 130 ? 23.810 29.700 96.586 1.00 24.02 130 GLY C CA 1
ATOM 4758 C C . GLY C 1 130 ? 25.216 30.243 96.815 1.00 23.63 130 GLY C C 1
ATOM 4759 O O . GLY C 1 130 ? 25.448 30.980 97.769 1.00 24.83 130 GLY C O 1
ATOM 4760 N N . THR C 1 131 ? 26.170 29.886 95.957 1.00 24.10 131 THR C N 1
ATOM 4761 C CA . THR C 1 131 ? 27.579 30.182 96.248 1.00 23.92 131 THR C CA 1
ATOM 4762 C C . THR C 1 131 ? 28.252 31.144 95.292 1.00 23.69 131 THR C C 1
ATOM 4763 O O . THR C 1 131 ? 29.269 31.737 95.631 1.00 23.45 131 THR C O 1
ATOM 4767 N N . GLY C 1 132 ? 27.702 31.288 94.090 1.00 22.46 132 GLY C N 1
ATOM 4768 C CA . GLY C 1 132 ? 28.327 32.162 93.112 1.00 22.07 132 GLY C CA 1
ATOM 4769 C C . GLY C 1 132 ? 27.578 32.225 91.806 1.00 21.46 132 GLY C C 1
ATOM 4770 O O . GLY C 1 132 ? 26.469 31.714 91.697 1.00 21.52 132 GLY C O 1
ATOM 4771 N N . VAL C 1 133 ? 28.208 32.842 90.813 1.00 21.82 133 VAL C N 1
ATOM 4772 C CA . VAL C 1 133 ? 27.589 33.018 89.505 1.00 21.92 133 VAL C CA 1
ATOM 4773 C C . VAL C 1 133 ? 27.663 31.725 88.690 1.00 22.74 133 VAL C C 1
ATOM 4774 O O . VAL C 1 133 ? 28.755 31.161 88.493 1.00 23.11 133 VAL C O 1
ATOM 4778 N N . THR C 1 134 ? 26.505 31.272 88.215 1.00 23.02 134 THR C N 1
ATOM 4779 C CA . THR C 1 134 ? 26.432 30.086 87.357 1.00 23.61 134 THR C CA 1
ATOM 4780 C C . THR C 1 134 ? 26.353 30.408 85.856 1.00 23.76 134 THR C C 1
ATOM 4781 O O . THR C 1 134 ? 26.768 29.600 85.025 1.00 23.87 134 THR C O 1
ATOM 4785 N N . SER C 1 135 ? 25.812 31.578 85.506 1.00 23.09 135 SER C N 1
ATOM 4786 C CA . SER C 1 135 ? 25.861 32.057 84.123 1.00 22.95 135 SER C CA 1
ATOM 4787 C C . SER C 1 135 ? 25.573 33.555 84.076 1.00 22.40 135 SER C C 1
ATOM 4788 O O . SER C 1 135 ? 24.956 34.105 84.998 1.00 22.08 135 SER C O 1
ATOM 4791 N N . THR C 1 136 ? 26.055 34.188 83.012 1.00 22.47 136 THR C N 1
ATOM 4792 C CA . THR C 1 136 ? 25.798 35.601 82.732 1.00 22.24 136 THR C CA 1
ATOM 4793 C C . THR C 1 136 ? 25.395 35.733 81.266 1.00 22.02 136 THR C C 1
ATOM 4794 O O . THR C 1 136 ? 26.025 35.139 80.377 1.00 22.24 136 THR C O 1
ATOM 4798 N N . LYS C 1 137 ? 24.343 36.505 81.017 1.00 21.38 137 LYS C N 1
ATOM 4799 C CA . LYS C 1 137 ? 23.907 36.786 79.658 1.00 21.21 137 LYS C CA 1
ATOM 4800 C C . LYS C 1 137 ? 23.722 38.292 79.559 1.00 19.86 137 LYS C C 1
ATOM 4801 O O . LYS C 1 137 ? 22.973 38.858 80.356 1.00 19.69 137 LYS C O 1
ATOM 4807 N N . PRO C 1 138 ? 24.404 38.938 78.596 1.00 19.04 138 PRO C N 1
ATOM 4808 C CA . PRO C 1 138 ? 24.195 40.376 78.465 1.00 18.14 138 PRO C CA 1
ATOM 4809 C C . PRO C 1 138 ? 22.833 40.686 77.864 1.00 17.64 138 PRO C C 1
ATOM 4810 O O . PRO C 1 138 ? 22.256 39.860 77.139 1.00 17.54 138 PRO C O 1
ATOM 4814 N N . ILE C 1 139 ? 22.325 41.871 78.178 1.00 15.72 139 ILE C N 1
ATOM 4815 C CA . ILE C 1 139 ? 21.157 42.410 77.483 1.00 14.93 139 ILE C CA 1
ATOM 4816 C C . ILE C 1 139 ? 21.618 42.835 76.093 1.00 14.35 139 ILE C C 1
ATOM 4817 O O . ILE C 1 139 ? 22.741 43.345 75.918 1.00 13.65 139 ILE C O 1
ATOM 4822 N N . VAL C 1 140 ? 20.777 42.593 75.082 1.00 14.58 140 VAL C N 1
ATOM 4823 C CA . VAL C 1 140 ? 21.176 42.921 73.712 1.00 15.10 140 VAL C CA 1
ATOM 4824 C C . VAL C 1 140 ? 21.282 44.442 73.535 1.00 14.20 140 VAL C C 1
ATOM 4825 O O . VAL C 1 140 ? 20.541 45.219 74.183 1.00 14.53 140 VAL C O 1
ATOM 4829 N N . GLN C 1 141 ? 22.220 44.848 72.693 1.00 13.82 141 GLN C N 1
ATOM 4830 C CA . GLN C 1 141 ? 22.371 46.253 72.329 1.00 13.26 141 GLN C CA 1
ATOM 4831 C C . GLN C 1 141 ? 21.613 46.450 71.033 1.00 12.74 141 GLN C C 1
ATOM 4832 O O . GLN C 1 141 ? 21.992 45.899 69.994 1.00 12.71 141 GLN C O 1
ATOM 4838 N N . THR C 1 142 ? 20.526 47.212 71.105 1.00 11.03 142 THR C N 1
ATOM 4839 C CA . THR C 1 142 ? 19.629 47.314 69.969 1.00 11.23 142 THR C CA 1
ATOM 4840 C C . THR C 1 142 ? 19.946 48.537 69.135 1.00 11.06 142 THR C C 1
ATOM 4841 O O . THR C 1 142 ? 19.987 49.658 69.662 1.00 9.74 142 THR C O 1
ATOM 4845 N N . SER C 1 143 ? 20.180 48.312 67.843 1.00 10.49 143 SER C N 1
ATOM 4846 C CA . SER C 1 143 ? 20.319 49.410 66.877 1.00 11.05 143 SER C CA 1
ATOM 4847 C C . SER C 1 143 ? 19.005 49.531 66.133 1.00 12.23 143 SER C C 1
ATOM 4848 O O . SER C 1 143 ? 18.638 48.625 65.387 1.00 12.71 143 SER C O 1
ATOM 4851 N N . THR C 1 144 ? 18.304 50.645 66.351 1.00 12.64 144 THR C N 1
ATOM 4852 C CA . THR C 1 144 ? 17.027 50.894 65.686 1.00 13.60 144 THR C CA 1
ATOM 4853 C C . THR C 1 144 ? 17.299 51.806 64.490 1.00 13.74 144 THR C C 1
ATOM 4854 O O . THR C 1 144 ? 17.629 52.993 64.653 1.00 13.81 144 THR C O 1
ATOM 4858 N N . LEU C 1 145 ? 17.194 51.238 63.288 1.00 13.46 145 LEU C N 1
ATOM 4859 C CA . LEU C 1 145 ? 17.573 51.913 62.055 1.00 14.08 145 LEU C CA 1
ATOM 4860 C C . LEU C 1 145 ? 16.360 51.922 61.122 1.00 14.76 145 LEU C C 1
ATOM 4861 O O . LEU C 1 145 ? 15.393 51.161 61.314 1.00 15.54 145 LEU C O 1
ATOM 4866 N N . ASP C 1 146 ? 16.362 52.830 60.168 1.00 14.42 146 ASP C N 1
ATOM 4867 C CA . ASP C 1 146 ? 15.191 52.980 59.314 1.00 14.53 146 ASP C CA 1
ATOM 4868 C C . ASP C 1 146 ? 15.414 52.225 58.018 1.00 14.06 146 ASP C C 1
ATOM 4869 O O . ASP C 1 146 ? 14.837 51.157 57.810 1.00 14.05 146 ASP C O 1
ATOM 4874 N N . SER C 1 147 ? 16.227 52.797 57.137 1.00 14.11 147 SER C N 1
ATOM 4875 C CA . SER C 1 147 ? 16.643 52.123 55.915 1.00 14.87 147 SER C CA 1
ATOM 4876 C C . SER C 1 147 ? 18.152 51.913 55.961 1.00 14.51 147 SER C C 1
ATOM 4877 O O . SER C 1 147 ? 18.893 52.819 56.352 1.00 14.35 147 SER C O 1
ATOM 4880 N N . ILE C 1 148 ? 18.598 50.719 55.573 1.00 13.02 148 ILE C N 1
ATOM 4881 C CA . ILE C 1 148 ? 20.033 50.415 55.512 1.00 13.61 148 ILE C CA 1
ATOM 4882 C C . ILE C 1 148 ? 20.404 50.090 54.073 1.00 13.76 148 ILE C C 1
ATOM 4883 O O . ILE C 1 148 ? 19.709 49.306 53.424 1.00 13.54 148 ILE C O 1
ATOM 4888 N N . SER C 1 149 ? 21.499 50.678 53.589 1.00 13.32 149 SER C N 1
ATOM 4889 C CA . SER C 1 149 ? 22.122 50.256 52.356 1.00 14.62 149 SER C CA 1
ATOM 4890 C C . SER C 1 149 ? 23.443 49.650 52.779 1.00 14.21 149 SER C C 1
ATOM 4891 O O . SER C 1 149 ? 24.208 50.303 53.488 1.00 13.95 149 SER C O 1
ATOM 4894 N N . VAL C 1 150 ? 23.701 48.399 52.384 1.00 12.96 150 VAL C N 1
ATOM 4895 C CA . VAL C 1 150 ? 24.915 47.700 52.834 1.00 12.96 150 VAL C CA 1
ATOM 4896 C C . VAL C 1 150 ? 25.528 46.927 51.657 1.00 12.93 150 VAL C C 1
ATOM 4897 O O . VAL C 1 150 ? 24.816 46.557 50.708 1.00 12.68 150 VAL C O 1
ATOM 4901 N N . ASN C 1 151 ? 26.840 46.702 51.694 1.00 12.28 151 ASN C N 1
ATOM 4902 C CA . ASN C 1 151 ? 27.461 45.856 50.683 1.00 13.40 151 ASN C CA 1
ATOM 4903 C C . ASN C 1 151 ? 27.340 44.399 51.059 1.00 13.90 151 ASN C C 1
ATOM 4904 O O . ASN C 1 151 ? 26.814 43.602 50.291 1.00 15.15 151 ASN C O 1
ATOM 4909 N N . ASP C 1 152 ? 27.817 44.042 52.239 1.00 13.46 152 ASP C N 1
ATOM 4910 C CA . ASP C 1 152 ? 27.695 42.651 52.684 1.00 14.51 152 ASP C CA 1
ATOM 4911 C C . ASP C 1 152 ? 27.316 42.535 54.137 1.00 14.21 152 ASP C C 1
ATOM 4912 O O . ASP C 1 152 ? 27.637 43.417 54.934 1.00 14.47 152 ASP C O 1
ATOM 4917 N N . MET C 1 153 ? 26.632 41.443 54.492 1.00 12.94 153 MET C N 1
ATOM 4918 C CA . MET C 1 153 ? 26.253 41.241 55.877 1.00 13.90 153 MET C CA 1
ATOM 4919 C C . MET C 1 153 ? 26.488 39.792 56.266 1.00 13.76 153 MET C C 1
ATOM 4920 O O . MET C 1 153 ? 26.252 38.878 55.455 1.00 13.51 153 MET C O 1
ATOM 4925 N N . THR C 1 154 ? 26.973 39.594 57.486 1.00 13.68 154 THR C N 1
ATOM 4926 C CA . THR C 1 154 ? 27.060 38.255 58.066 1.00 14.62 154 THR C CA 1
ATOM 4927 C C . THR C 1 154 ? 26.233 38.239 59.338 1.00 14.32 154 THR C C 1
ATOM 4928 O O . THR C 1 154 ? 26.356 39.127 60.197 1.00 14.41 154 THR C O 1
ATOM 4932 N N . VAL C 1 155 ? 25.367 37.232 59.444 1.00 13.75 155 VAL C N 1
ATOM 4933 C CA . VAL C 1 155 ? 24.438 37.112 60.565 1.00 14.23 155 VAL C CA 1
ATOM 4934 C C . VAL C 1 155 ? 24.798 35.841 61.323 1.00 14.44 155 VAL C C 1
ATOM 4935 O O . VAL C 1 155 ? 24.852 34.764 60.728 1.00 14.19 155 VAL C O 1
ATOM 4939 N N . SER C 1 156 ? 25.070 35.957 62.616 1.00 13.96 156 SER C N 1
ATOM 4940 C CA . SER C 1 156 ? 25.414 34.769 63.410 1.00 14.85 156 SER C CA 1
ATOM 4941 C C . SER C 1 156 ? 24.194 34.090 64.036 1.00 15.24 156 SER C C 1
ATOM 4942 O O . SER C 1 156 ? 24.219 32.870 64.291 1.00 15.58 156 SER C O 1
ATOM 4945 N N . GLY C 1 157 ? 23.130 34.871 64.264 1.00 14.69 157 GLY C N 1
ATOM 4946 C CA . GLY C 1 157 ? 21.888 34.388 64.858 1.00 15.68 157 GLY C CA 1
ATOM 4947 C C . GLY C 1 157 ? 20.884 34.151 63.755 1.00 16.07 157 GLY C C 1
ATOM 4948 O O . GLY C 1 157 ? 21.082 33.263 62.929 1.00 17.10 157 GLY C O 1
ATOM 4949 N N . SER C 1 158 ? 19.828 34.956 63.702 1.00 15.66 158 SER C N 1
ATOM 4950 C CA . SER C 1 158 ? 18.822 34.804 62.645 1.00 16.34 158 SER C CA 1
ATOM 4951 C C . SER C 1 158 ? 18.291 36.145 62.163 1.00 15.48 158 SER C C 1
ATOM 4952 O O . SER C 1 158 ? 18.375 37.143 62.887 1.00 14.99 158 SER C O 1
ATOM 4955 N N . ILE C 1 159 ? 17.797 36.163 60.931 1.00 14.25 159 ILE C N 1
ATOM 4956 C CA . ILE C 1 159 ? 17.041 37.300 60.425 1.00 14.99 159 ILE C CA 1
ATOM 4957 C C . ILE C 1 159 ? 15.556 36.970 60.498 1.00 15.63 159 ILE C C 1
ATOM 4958 O O . ILE C 1 159 ? 15.108 35.936 59.964 1.00 16.03 159 ILE C O 1
ATOM 4963 N N . ASP C 1 160 ? 14.796 37.847 61.141 1.00 15.11 160 ASP C N 1
ATOM 4964 C CA . ASP C 1 160 ? 13.338 37.725 61.153 1.00 16.14 160 ASP C CA 1
ATOM 4965 C C . ASP C 1 160 ? 12.780 38.651 60.078 1.00 15.72 160 ASP C C 1
ATOM 4966 O O . ASP C 1 160 ? 12.988 39.870 60.133 1.00 15.13 160 ASP C O 1
ATOM 4971 N N . VAL C 1 161 ? 12.084 38.080 59.087 1.00 14.51 161 VAL C N 1
ATOM 4972 C CA . VAL C 1 161 ? 11.433 38.886 58.034 1.00 14.24 161 VAL C CA 1
ATOM 4973 C C . VAL C 1 161 ? 9.907 38.692 58.084 1.00 13.79 161 VAL C C 1
ATOM 4974 O O . VAL C 1 161 ? 9.442 37.733 58.697 1.00 14.02 161 VAL C O 1
ATOM 4978 N N . PRO C 1 162 ? 9.138 39.614 57.477 1.00 13.69 162 PRO C N 1
ATOM 4979 C CA . PRO C 1 162 ? 7.679 39.455 57.545 1.00 13.05 162 PRO C CA 1
ATOM 4980 C C . PRO C 1 162 ? 7.194 38.177 56.869 1.00 12.87 162 PRO C C 1
ATOM 4981 O O . PRO C 1 162 ? 7.782 37.723 55.880 1.00 12.11 162 PRO C O 1
ATOM 4985 N N . VAL C 1 163 ? 6.129 37.620 57.429 1.00 12.52 163 VAL C N 1
ATOM 4986 C CA . VAL C 1 163 ? 5.526 36.400 56.911 1.00 13.01 163 VAL C CA 1
ATOM 4987 C C . VAL C 1 163 ? 4.023 36.621 56.779 1.00 13.25 163 VAL C C 1
ATOM 4988 O O . VAL C 1 163 ? 3.383 37.186 57.682 1.00 13.68 163 VAL C O 1
ATOM 4992 N N . GLN C 1 164 ? 3.468 36.204 55.642 1.00 12.86 164 GLN C N 1
ATOM 4993 C CA . GLN C 1 164 ? 2.017 36.243 55.443 1.00 14.39 164 GLN C CA 1
ATOM 4994 C C . GLN C 1 164 ? 1.585 34.866 55.005 1.00 13.94 164 GLN C C 1
ATOM 4995 O O . GLN C 1 164 ? 2.332 34.180 54.302 1.00 13.00 164 GLN C O 1
ATOM 5001 N N . THR C 1 165 ? 0.378 34.471 55.401 1.00 13.31 165 THR C N 1
ATOM 5002 C CA . THR C 1 165 ? -0.141 33.163 55.013 1.00 14.15 165 THR C CA 1
ATOM 5003 C C . THR C 1 165 ? -1.511 33.364 54.358 1.00 14.53 165 THR C C 1
ATOM 5004 O O . THR C 1 165 ? -2.189 34.376 54.598 1.00 13.89 165 THR C O 1
ATOM 5008 N N . LEU C 1 166 ? -1.894 32.412 53.510 1.00 13.87 166 LEU C N 1
ATOM 5009 C CA . LEU C 1 166 ? -3.173 32.457 52.817 1.00 13.64 166 LEU C CA 1
ATOM 5010 C C . LEU C 1 166 ? -3.582 31.030 52.531 1.00 13.98 166 LEU C C 1
ATOM 5011 O O . LEU C 1 166 ? -2.773 30.242 52.056 1.00 13.49 166 LEU C O 1
ATOM 5016 N N . THR C 1 167 ? -4.842 30.710 52.818 1.00 14.28 167 THR C N 1
ATOM 5017 C CA . THR C 1 167 ? -5.407 29.430 52.401 1.00 14.95 167 THR C CA 1
ATOM 5018 C C . THR C 1 167 ? -6.394 29.712 51.273 1.00 14.93 167 THR C C 1
ATOM 5019 O O . THR C 1 167 ? -7.258 30.590 51.395 1.00 14.65 167 THR C O 1
ATOM 5023 N N . VAL C 1 168 ? -6.250 28.973 50.175 1.00 14.58 168 VAL C N 1
ATOM 5024 C CA . VAL C 1 168 ? -7.085 29.166 48.991 1.00 15.06 168 VAL C CA 1
ATOM 5025 C C . VAL C 1 168 ? -7.855 27.875 48.697 1.00 15.77 168 VAL C C 1
ATOM 5026 O O . VAL C 1 168 ? -7.255 26.815 48.524 1.00 14.97 168 VAL C O 1
ATOM 5030 N N . GLU C 1 169 ? -9.184 27.977 48.667 1.00 15.81 169 GLU C N 1
ATOM 5031 C CA . GLU C 1 169 ? -10.016 26.865 48.203 1.00 16.97 169 GLU C CA 1
ATOM 5032 C C . GLU C 1 169 ? -10.139 27.068 46.709 1.00 16.43 169 GLU C C 1
ATOM 5033 O O . GLU C 1 169 ? -10.983 27.844 46.223 1.00 17.31 169 GLU C O 1
ATOM 5039 N N . ALA C 1 170 ? -9.241 26.415 45.977 1.00 15.62 170 ALA C N 1
ATOM 5040 C CA . ALA C 1 170 ? -9.018 26.694 44.562 1.00 15.86 170 ALA C CA 1
ATOM 5041 C C . ALA C 1 170 ? -10.168 26.228 43.679 1.00 15.63 170 ALA C C 1
ATOM 5042 O O . ALA C 1 170 ? -10.322 26.704 42.553 1.00 16.64 170 ALA C O 1
ATOM 5044 N N . GLY C 1 171 ? -10.967 25.309 44.208 1.00 16.07 171 GLY C N 1
ATOM 5045 C CA . GLY C 1 171 ? -12.028 24.691 43.418 1.00 15.58 171 GLY C CA 1
ATOM 5046 C C . GLY C 1 171 ? -11.718 23.246 43.104 1.00 15.85 171 GLY C C 1
ATOM 5047 O O . GLY C 1 171 ? -10.552 22.793 43.182 1.00 15.02 171 GLY C O 1
ATOM 5048 N N . ASN C 1 172 ? -12.773 22.509 42.753 1.00 15.34 172 ASN C N 1
ATOM 5049 C CA . ASN C 1 172 ? -12.660 21.078 42.462 1.00 16.10 172 ASN C CA 1
ATOM 5050 C C . ASN C 1 172 ? -12.026 20.256 43.587 1.00 15.77 172 ASN C C 1
ATOM 5051 O O . ASN C 1 172 ? -11.536 19.154 43.337 1.00 17.07 172 ASN C O 1
ATOM 5056 N N . GLY C 1 173 ? -12.040 20.783 44.817 1.00 15.10 173 GLY C N 1
ATOM 5057 C CA . GLY C 1 173 ? -11.512 20.077 45.981 1.00 14.62 173 GLY C CA 1
ATOM 5058 C C . GLY C 1 173 ? -10.056 20.372 46.353 1.00 14.10 173 GLY C C 1
ATOM 5059 O O . GLY C 1 173 ? -9.579 19.948 47.407 1.00 14.16 173 GLY C O 1
ATOM 5060 N N . LEU C 1 174 ? -9.353 21.096 45.487 1.00 13.71 174 LEU C N 1
ATOM 5061 C CA . LEU C 1 174 ? -7.942 21.427 45.736 1.00 13.28 174 LEU C CA 1
ATOM 5062 C C . LEU C 1 174 ? -7.830 22.598 46.723 1.00 13.18 174 LEU C C 1
ATOM 5063 O O . LEU C 1 174 ? -8.555 23.609 46.606 1.00 13.18 174 LEU C O 1
ATOM 5068 N N . GLN C 1 175 ? -6.940 22.443 47.693 1.00 13.37 175 GLN C N 1
ATOM 5069 C CA . GLN C 1 175 ? -6.648 23.516 48.644 1.00 14.24 175 GLN C CA 1
ATOM 5070 C C . GLN C 1 175 ? -5.170 23.853 48.570 1.00 13.97 175 GLN C C 1
ATOM 5071 O O . GLN C 1 175 ? -4.334 22.956 48.443 1.00 13.46 175 GLN C O 1
ATOM 5077 N N . LEU C 1 176 ? -4.864 25.152 48.569 1.00 13.45 176 LEU C N 1
ATOM 5078 C CA . LEU C 1 176 ? -3.477 25.621 48.650 1.00 13.85 176 LEU C CA 1
ATOM 5079 C C . LEU C 1 176 ? -3.297 26.348 49.981 1.00 12.92 176 LEU C C 1
ATOM 5080 O O . LEU C 1 176 ? -4.1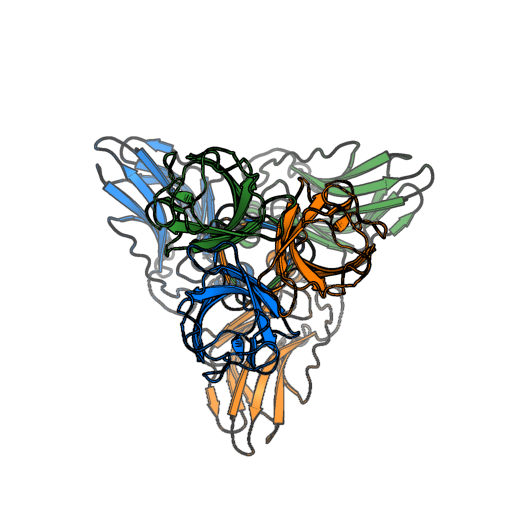46 27.149 50.367 1.00 13.15 176 LEU C O 1
ATOM 5085 N N . GLN C 1 177 ? -2.210 26.054 50.684 1.00 11.74 177 GLN C N 1
ATOM 5086 C CA . GLN C 1 177 ? -1.830 26.824 51.872 1.00 12.46 177 GLN C CA 1
ATOM 5087 C C . GLN C 1 177 ? -0.509 27.482 51.508 1.00 11.96 177 GLN C C 1
ATOM 5088 O O . GLN C 1 177 ? 0.507 26.782 51.385 1.00 11.51 177 GLN C O 1
ATOM 5094 N N . LEU C 1 178 ? -0.549 28.800 51.322 1.00 11.12 178 LEU C N 1
ATOM 5095 C CA . LEU C 1 178 ? 0.602 29.578 50.821 1.00 11.41 178 LEU C CA 1
ATOM 5096 C C . LEU C 1 178 ? 1.245 30.343 51.973 1.00 11.78 178 LEU C C 1
ATOM 5097 O O . LEU C 1 178 ? 0.552 30.931 52.801 1.00 11.75 178 LEU C O 1
ATOM 5102 N N . THR C 1 179 ? 2.573 30.321 52.026 1.00 11.52 179 THR C N 1
ATOM 5103 C CA . THR C 1 179 ? 3.301 31.074 53.049 1.00 11.49 179 THR C CA 1
ATOM 5104 C C . THR C 1 179 ? 4.321 31.907 52.292 1.00 11.47 179 THR C C 1
ATOM 5105 O O . THR C 1 179 ? 5.122 31.359 51.540 1.00 10.86 179 THR C O 1
ATOM 5109 N N . LYS C 1 180 ? 4.286 33.220 52.503 1.00 10.46 180 LYS C N 1
ATOM 5110 C CA . LYS C 1 180 ? 5.159 34.136 51.786 1.00 11.35 180 LYS C CA 1
ATOM 5111 C C . LYS C 1 180 ? 6.078 34.825 52.791 1.00 11.03 180 LYS C C 1
ATOM 5112 O O . LYS C 1 180 ? 5.607 35.311 53.828 1.00 11.26 180 LYS C O 1
ATOM 5118 N N . LYS C 1 181 ? 7.376 34.827 52.502 1.00 10.94 181 LYS C N 1
ATOM 5119 C CA . LYS C 1 181 ? 8.340 35.488 53.388 1.00 10.85 181 LYS C CA 1
ATOM 5120 C C . LYS C 1 181 ? 9.086 36.593 52.645 1.00 11.69 181 LYS C C 1
ATOM 5121 O O . LYS C 1 181 ? 9.395 36.472 51.462 1.00 10.90 181 LYS C O 1
ATOM 5127 N N . ASN C 1 182 ? 9.368 37.689 53.352 1.00 12.16 182 ASN C N 1
ATOM 5128 C CA . ASN C 1 182 ? 10.056 38.841 52.750 1.00 13.60 182 ASN C CA 1
ATOM 5129 C C . ASN C 1 182 ? 9.322 39.389 51.515 1.00 14.08 182 ASN C C 1
ATOM 5130 O O . ASN C 1 182 ? 9.929 39.911 50.571 1.00 14.09 182 ASN C O 1
ATOM 5135 N N . ASN C 1 183 ? 7.996 39.239 51.526 1.00 14.18 183 ASN C N 1
ATOM 5136 C CA . ASN C 1 183 ? 7.140 39.616 50.413 1.00 15.59 183 ASN C CA 1
ATOM 5137 C C . ASN C 1 183 ? 7.656 39.100 49.060 1.00 14.69 183 ASN C C 1
ATOM 5138 O O . ASN C 1 183 ? 7.510 39.755 48.026 1.00 15.23 183 ASN C O 1
ATOM 5143 N N . ASP C 1 184 ? 8.245 37.909 49.059 1.00 14.02 184 ASP C N 1
ATOM 5144 C CA . ASP C 1 184 ? 8.878 37.423 47.843 1.00 14.32 184 ASP C CA 1
ATOM 5145 C C . ASP C 1 184 ? 8.871 35.911 47.656 1.00 13.48 184 ASP C C 1
ATOM 5146 O O . ASP C 1 184 ? 8.340 35.423 46.661 1.00 15.25 184 ASP C O 1
ATOM 5151 N N . LEU C 1 185 ? 9.432 35.171 48.604 1.00 12.51 185 LEU C N 1
ATOM 5152 C CA . LEU C 1 185 ? 9.513 33.724 48.450 1.00 10.77 185 LEU C CA 1
ATOM 5153 C C . LEU C 1 185 ? 8.236 33.091 48.985 1.00 10.06 185 LEU C C 1
ATOM 5154 O O . LEU C 1 185 ? 7.879 33.320 50.129 1.00 10.16 185 LEU C O 1
ATOM 5159 N N . VAL C 1 186 ? 7.575 32.286 48.153 1.00 9.40 186 VAL C N 1
ATOM 5160 C CA . VAL C 1 186 ? 6.346 31.612 48.556 1.00 9.16 186 VAL C CA 1
ATOM 5161 C C . VAL C 1 186 ? 6.566 30.101 48.500 1.00 9.37 186 VAL C C 1
ATOM 5162 O O . VAL C 1 186 ? 7.123 29.586 47.516 1.00 9.89 186 VAL C O 1
ATOM 5166 N N . ILE C 1 187 ? 6.156 29.411 49.558 1.00 9.19 187 ILE C N 1
ATOM 5167 C CA . ILE C 1 187 ? 6.069 27.959 49.494 1.00 9.68 187 ILE C CA 1
ATOM 5168 C C . ILE C 1 187 ? 4.590 27.619 49.574 1.00 10.19 187 ILE C C 1
ATOM 5169 O O . ILE C 1 187 ? 3.888 28.068 50.494 1.00 10.34 187 ILE C O 1
ATOM 5174 N N . VAL C 1 188 ? 4.134 26.829 48.604 1.00 10.03 188 VAL C N 1
ATOM 5175 C CA . VAL C 1 188 ? 2.730 26.403 48.524 1.00 10.57 188 VAL C CA 1
ATOM 5176 C C . VAL C 1 188 ? 2.665 24.958 48.986 1.00 10.86 188 VAL C C 1
ATOM 5177 O O . VAL C 1 188 ? 3.446 24.131 48.523 1.00 11.37 188 VAL C O 1
ATOM 5181 N N . ARG C 1 189 ? 1.741 24.660 49.897 1.00 10.64 189 ARG C N 1
ATOM 5182 C CA . ARG C 1 189 ? 1.520 23.285 50.365 1.00 10.87 189 ARG C CA 1
ATOM 5183 C C . ARG C 1 189 ? 0.141 22.843 49.859 1.00 10.66 189 ARG C C 1
ATOM 5184 O O . ARG C 1 189 ? -0.851 23.539 50.114 1.00 11.20 189 ARG C O 1
ATOM 5192 N N . PHE C 1 190 ? 0.087 21.753 49.098 1.00 11.11 190 PHE C N 1
ATOM 5193 C CA . PHE C 1 190 ? -1.194 21.285 48.545 1.00 9.90 190 PHE C CA 1
ATOM 5194 C C . PHE C 1 190 ? -1.933 20.399 49.547 1.00 11.04 190 PHE C C 1
ATOM 5195 O O . PHE C 1 190 ? -1.320 19.581 50.231 1.00 10.62 190 PHE C O 1
ATOM 5203 N N . PHE C 1 191 ? -3.256 20.563 49.597 1.00 10.86 191 PHE C N 1
ATOM 5204 C CA . PHE C 1 191 ? -4.103 19.692 50.409 1.00 12.06 191 PHE C CA 1
ATOM 5205 C C . PHE C 1 191 ? -5.399 19.433 49.664 1.00 12.05 191 PHE C C 1
ATOM 5206 O O . PHE C 1 191 ? -5.580 19.913 48.539 1.00 12.52 191 PHE C O 1
ATOM 5214 N N . GLY C 1 192 ? -6.297 18.682 50.299 1.00 12.80 192 GLY C N 1
ATOM 5215 C CA . GLY C 1 192 ? -7.579 18.402 49.660 1.00 12.94 192 GLY C CA 1
ATOM 5216 C C . GLY C 1 192 ? -7.479 17.236 48.694 1.00 12.90 192 GLY C C 1
ATOM 5217 O O . GLY C 1 192 ? -6.582 16.382 48.792 1.00 13.24 192 GLY C O 1
ATOM 5218 N N . SER C 1 193 ? -8.428 17.189 47.770 1.00 13.05 193 SER C N 1
ATOM 5219 C CA . SER C 1 193 ? -8.540 16.071 46.833 1.00 14.00 193 SER C CA 1
ATOM 5220 C C . SER C 1 193 ? -9.263 16.590 45.609 1.00 14.64 193 SER C C 1
ATOM 5221 O O . SER C 1 193 ? -10.357 17.182 45.739 1.00 17.23 193 SER C O 1
ATOM 5224 N N . VAL C 1 194 ? -8.738 16.291 44.428 1.00 13.57 194 VAL C N 1
ATOM 5225 C CA . VAL C 1 194 ? -9.283 16.852 43.197 1.00 13.16 194 VAL C CA 1
ATOM 5226 C C . VAL C 1 194 ? -10.170 15.825 42.495 1.00 12.99 194 VAL C C 1
ATOM 5227 O O . VAL C 1 194 ? -9.897 14.629 42.537 1.00 12.20 194 VAL C O 1
ATOM 5231 N N . SER C 1 195 ? -11.241 16.324 41.886 1.00 12.98 195 SER C N 1
ATOM 5232 C CA . SER C 1 195 ? -12.124 15.509 41.059 1.00 13.58 195 SER C CA 1
ATOM 5233 C C . SER C 1 195 ? -12.786 16.384 39.998 1.00 13.56 195 SER C C 1
ATOM 5234 O O . SER C 1 195 ? -12.853 17.611 40.138 1.00 13.17 195 SER C O 1
ATOM 5237 N N . ASN C 1 196 ? -13.271 15.741 38.936 1.00 13.90 196 ASN C N 1
ATOM 5238 C CA . ASN C 1 196 ? -14.128 16.389 37.938 1.00 15.34 196 ASN C CA 1
ATOM 5239 C C . ASN C 1 196 ? -13.453 17.578 37.277 1.00 14.72 196 ASN C C 1
ATOM 5240 O O . ASN C 1 196 ? -13.990 18.691 37.269 1.00 14.87 196 ASN C O 1
ATOM 5245 N N . ILE C 1 197 ? -12.260 17.346 36.740 1.00 14.62 197 ILE C N 1
ATOM 5246 C CA . ILE C 1 197 ? -11.496 18.441 36.116 1.00 14.87 197 ILE C CA 1
ATOM 5247 C C . ILE C 1 197 ? -10.779 17.910 34.863 1.00 14.34 197 ILE C C 1
ATOM 5248 O O . ILE C 1 197 ? -10.423 16.732 34.802 1.00 15.23 197 ILE C O 1
ATOM 5253 N N . GLN C 1 198 ? -10.612 18.766 33.855 1.00 13.64 198 GLN C N 1
ATOM 5254 C CA . GLN C 1 198 ? -9.840 18.408 32.681 1.00 13.78 198 GLN C CA 1
ATOM 5255 C C . GLN C 1 198 ? -8.590 19.256 32.623 1.00 13.12 198 GLN C C 1
ATOM 5256 O O . GLN C 1 198 ? -8.577 20.381 33.119 1.00 12.30 198 GLN C O 1
ATOM 5262 N N . LYS C 1 199 ? -7.576 18.717 31.960 1.00 12.61 199 LYS C N 1
ATOM 5263 C CA . LYS C 1 199 ? -6.356 19.460 31.672 1.00 13.41 199 LYS C CA 1
ATOM 5264 C C . LYS C 1 199 ? -6.715 20.768 30.966 1.00 12.67 199 LYS C C 1
ATOM 5265 O O . LYS C 1 199 ? -7.558 20.799 30.058 1.00 12.13 199 LYS C O 1
ATOM 5271 N N . GLY C 1 200 ? -6.104 21.862 31.415 1.00 12.51 200 GLY C N 1
ATOM 5272 C CA . GLY C 1 200 ? -6.326 23.151 30.790 1.00 12.37 200 GLY C CA 1
ATOM 5273 C C . GLY C 1 200 ? -7.463 23.981 31.353 1.00 12.65 200 GLY C C 1
ATOM 5274 O O . GLY C 1 200 ? -7.542 25.183 31.075 1.00 12.71 200 GLY C O 1
ATOM 5275 N N . TRP C 1 201 ? -8.349 23.362 32.141 1.00 13.53 201 TRP C N 1
ATOM 5276 C CA . TRP C 1 201 ? -9.433 24.102 32.787 1.00 14.59 201 TRP C CA 1
ATOM 5277 C C . TRP C 1 201 ? -8.912 24.899 33.971 1.00 14.95 201 TRP C C 1
ATOM 5278 O O . TRP C 1 201 ? -8.030 24.428 34.700 1.00 14.45 201 TRP C O 1
ATOM 5289 N N . ASN C 1 202 ? -9.490 26.081 34.175 1.00 16.39 202 ASN C N 1
ATOM 5290 C CA . ASN C 1 202 ? -9.286 26.796 35.423 1.00 17.67 202 ASN C CA 1
ATOM 5291 C C . ASN C 1 202 ? -10.077 26.122 36.518 1.00 18.78 202 ASN C C 1
ATOM 5292 O O . ASN C 1 202 ? -11.229 25.691 36.319 1.00 18.83 202 ASN C O 1
ATOM 5297 N N . MET C 1 203 ? -9.464 26.021 37.683 1.00 18.32 203 MET C N 1
ATOM 5298 C CA . MET C 1 203 ? -10.144 25.446 38.823 1.00 19.34 203 MET C CA 1
ATOM 5299 C C . MET C 1 203 ? -11.276 26.378 39.233 1.00 18.57 203 MET C C 1
ATOM 5300 O O . MET C 1 203 ? -11.171 27.591 39.071 1.00 18.32 203 MET C O 1
ATOM 5305 N N . SER C 1 204 ? -12.375 25.797 39.695 1.00 18.90 204 SER C N 1
ATOM 5306 C CA . SER C 1 204 ? -13.654 26.513 39.722 1.00 20.08 204 SER C CA 1
ATOM 5307 C C . SER C 1 204 ? -13.873 27.427 40.937 1.00 20.26 204 SER C C 1
ATOM 5308 O O . SER C 1 204 ? -14.948 28.044 41.080 1.00 21.15 204 SER C O 1
ATOM 5311 N N . GLY C 1 205 ? -12.855 27.560 41.788 1.00 19.03 205 GLY C N 1
ATOM 5312 C CA . GLY C 1 205 ? -13.041 28.223 43.075 1.00 18.62 205 GLY C CA 1
ATOM 5313 C C . GLY C 1 205 ? -12.401 29.593 43.172 1.00 18.00 205 GLY C 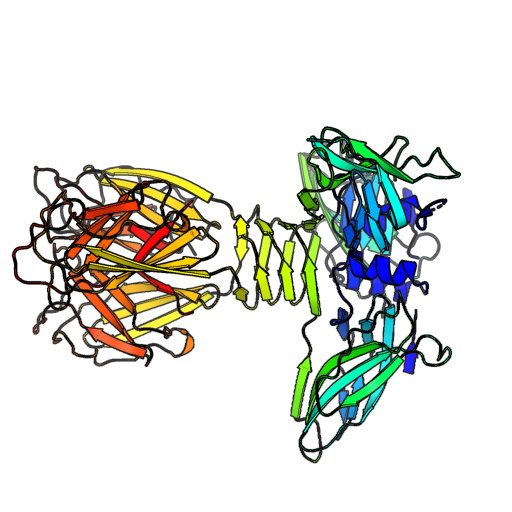C 1
ATOM 5314 O O . GLY C 1 205 ? -12.414 30.392 42.226 1.00 17.82 205 GLY C O 1
ATOM 5315 N N . THR C 1 206 ? -11.831 29.854 44.338 1.00 17.66 206 THR C N 1
ATOM 5316 C CA . THR C 1 206 ? -11.333 31.184 44.674 1.00 17.89 206 THR C CA 1
ATOM 5317 C C . THR C 1 206 ? -9.969 31.443 44.039 1.00 17.48 206 THR C C 1
ATOM 5318 O O . THR C 1 206 ? -9.097 30.567 44.070 1.00 17.68 206 THR C O 1
ATOM 5322 N N . TRP C 1 207 ? -9.780 32.639 43.483 1.00 16.51 207 TRP C N 1
ATOM 5323 C CA . TRP C 1 207 ? -8.483 33.008 42.910 1.00 16.62 207 TRP C CA 1
ATOM 5324 C C . TRP C 1 207 ? -7.499 33.440 43.999 1.00 16.47 207 TRP C C 1
ATOM 5325 O O . TRP C 1 207 ? -7.901 33.838 45.091 1.00 16.52 207 TRP C O 1
ATOM 5336 N N . VAL C 1 208 ? -6.208 33.351 43.698 1.00 16.29 208 VAL C N 1
ATOM 5337 C CA . VAL C 1 208 ? -5.171 33.746 44.661 1.00 15.78 208 VAL C CA 1
ATOM 5338 C C . VAL C 1 208 ? -5.219 35.260 44.902 1.00 16.16 208 VAL C C 1
ATOM 5339 O O . VAL C 1 208 ? -5.232 36.032 43.946 1.00 16.42 208 VAL C O 1
ATOM 5343 N N . ASP C 1 209 ? -5.216 35.664 46.175 1.00 16.75 209 ASP C N 1
ATOM 5344 C CA . ASP C 1 209 ? -5.236 37.094 46.553 1.00 17.96 209 ASP C CA 1
ATOM 5345 C C . ASP C 1 209 ? -4.050 37.849 45.953 1.00 18.17 209 ASP C C 1
ATOM 5346 O O . ASP C 1 209 ? -2.961 37.303 45.820 1.00 17.24 209 ASP C O 1
ATOM 5351 N N . ARG C 1 210 ? -4.255 39.122 45.627 1.00 18.53 210 ARG C N 1
ATOM 5352 C CA . ARG C 1 210 ? -3.229 39.925 44.958 1.00 19.97 210 ARG C CA 1
ATOM 5353 C C . ARG C 1 210 ? -1.807 39.835 45.560 1.00 19.18 210 ARG C C 1
ATOM 5354 O O . ARG C 1 210 ? -0.848 39.673 44.799 1.00 18.99 210 ARG C O 1
ATOM 5362 N N . PRO C 1 211 ? -1.671 39.945 46.907 1.00 18.78 211 PRO C N 1
ATOM 5363 C CA . PRO C 1 211 ? -0.324 39.972 47.524 1.00 18.31 211 PRO C CA 1
ATOM 5364 C C . PRO C 1 211 ? 0.461 38.667 47.317 1.00 17.50 211 PRO C C 1
ATOM 5365 O O . PRO C 1 211 ? 1.678 38.634 47.549 1.00 17.81 211 PRO C O 1
ATOM 5369 N N . PHE C 1 212 ? -0.229 37.607 46.901 1.00 16.01 212 PHE C N 1
ATOM 5370 C CA . PHE C 1 212 ? 0.450 36.328 46.617 1.00 15.31 212 PHE C CA 1
ATOM 5371 C C . PHE C 1 212 ? 0.630 36.035 45.122 1.00 14.74 212 PHE C C 1
ATOM 5372 O O . PHE C 1 212 ? 1.277 35.051 44.755 1.00 13.83 212 PHE C O 1
ATOM 5380 N N . ARG C 1 213 ? 0.094 36.890 44.252 1.00 14.50 213 ARG C N 1
ATOM 5381 C CA . ARG C 1 213 ? 0.185 36.630 42.806 1.00 13.94 213 ARG C CA 1
ATOM 5382 C C . ARG C 1 213 ? 1.599 36.863 42.283 1.00 14.32 213 ARG C C 1
ATOM 5383 O O . ARG C 1 213 ? 2.224 37.884 42.605 1.00 14.03 213 ARG C O 1
ATOM 5391 N N . PRO C 1 214 ? 2.112 35.932 41.448 1.00 14.13 214 PRO C N 1
ATOM 5392 C CA . PRO C 1 214 ? 3.445 36.100 40.873 1.00 14.61 214 PRO C CA 1
ATOM 5393 C C . PRO C 1 214 ? 3.426 37.009 39.634 1.00 15.31 214 PRO C C 1
ATOM 5394 O O . PRO C 1 214 ? 2.375 37.169 38.999 1.00 15.59 214 PRO C O 1
ATOM 5398 N N . ALA C 1 215 ? 4.574 37.582 39.288 1.00 15.83 215 ALA C N 1
ATOM 5399 C CA . ALA C 1 215 ? 4.686 38.411 38.072 1.00 16.29 215 ALA C CA 1
ATOM 5400 C C . ALA C 1 215 ? 4.535 37.594 36.783 1.00 16.70 215 ALA C C 1
ATOM 5401 O O . ALA C 1 215 ? 4.078 38.116 35.754 1.00 17.36 215 ALA C O 1
ATOM 5403 N N . ALA C 1 216 ? 4.926 36.319 36.850 1.00 15.88 216 ALA C N 1
ATOM 5404 C CA . ALA C 1 216 ? 4.919 35.422 35.694 1.00 15.06 216 ALA C CA 1
ATOM 5405 C C . ALA C 1 216 ? 4.273 34.107 36.138 1.00 14.34 216 ALA C C 1
ATOM 5406 O O . ALA C 1 216 ? 4.359 33.760 37.308 1.00 13.54 216 ALA C O 1
ATOM 5408 N N . VAL C 1 217 ? 3.648 33.394 35.206 1.00 13.58 217 VAL C N 1
ATOM 5409 C CA . VAL C 1 217 ? 2.961 32.125 35.526 1.00 12.64 217 VAL C CA 1
ATOM 5410 C C . VAL C 1 217 ? 3.917 31.153 36.239 1.00 12.48 217 VAL C C 1
ATOM 5411 O O . VAL C 1 217 ? 5.085 30.987 35.831 1.00 12.95 217 VAL C O 1
ATOM 5415 N N . GLN C 1 218 ? 3.445 30.523 37.309 1.00 10.71 218 GLN C N 1
ATOM 5416 C CA . GLN C 1 218 ? 4.309 29.573 38.046 1.00 9.98 218 GLN C CA 1
ATOM 5417 C C . GLN C 1 218 ? 3.691 28.185 38.041 1.00 10.21 218 GLN C C 1
ATOM 5418 O O . GLN C 1 218 ? 2.555 28.027 38.481 1.00 10.66 218 GLN C O 1
ATOM 5424 N N . SER C 1 219 ? 4.445 27.203 37.538 1.00 9.62 219 SER C N 1
ATOM 5425 C CA . SER C 1 219 ? 3.996 25.810 37.463 1.00 9.25 219 SER C CA 1
ATOM 5426 C C . SER C 1 219 ? 4.462 25.088 38.722 1.00 8.97 219 SER C C 1
ATOM 5427 O O . SER C 1 219 ? 5.678 24.946 38.960 1.00 9.45 219 SER C O 1
ATOM 5430 N N . LEU C 1 220 ? 3.517 24.625 39.535 1.00 8.15 220 LEU C N 1
ATOM 5431 C CA . LEU C 1 220 ? 3.861 23.964 40.803 1.00 8.70 220 LEU C CA 1
ATOM 5432 C C . LEU C 1 220 ? 3.489 22.490 40.777 1.00 8.74 220 LEU C C 1
ATOM 5433 O O . LEU C 1 220 ? 2.315 22.161 40.598 1.00 8.60 220 LEU C O 1
ATOM 5438 N N . VAL C 1 221 ? 4.495 21.623 40.965 1.00 8.83 221 VAL C N 1
ATOM 5439 C CA . VAL C 1 221 ? 4.320 20.166 40.886 1.00 9.31 221 VAL C CA 1
ATOM 5440 C C . VAL C 1 221 ? 3.731 19.620 42.186 1.00 9.73 221 VAL C C 1
ATOM 5441 O O . VAL C 1 221 ? 4.174 19.999 43.267 1.00 10.37 221 VAL C O 1
ATOM 5445 N N . GLY C 1 222 ? 2.718 18.753 42.066 1.00 9.45 222 GLY C N 1
ATOM 5446 C CA . GLY C 1 222 ? 2.155 18.081 43.238 1.00 10.06 222 GLY C CA 1
ATOM 5447 C C . GLY C 1 222 ? 2.103 16.577 43.011 1.00 10.20 222 GLY C C 1
ATOM 5448 O O . GLY C 1 222 ? 2.390 16.069 41.916 1.00 10.39 222 GLY C O 1
ATOM 5449 N N . HIS C 1 223 ? 1.708 15.850 44.050 1.00 10.31 223 HIS C N 1
ATOM 5450 C CA . HIS C 1 223 ? 1.767 14.400 43.995 1.00 10.96 223 HIS C CA 1
ATOM 5451 C C . HIS C 1 223 ? 0.461 13.825 44.526 1.00 11.17 223 HIS C C 1
ATOM 5452 O O . HIS C 1 223 ? -0.131 14.397 45.441 1.00 11.64 223 HIS C O 1
ATOM 5459 N N . PHE C 1 224 ? 0.034 12.698 43.953 1.00 11.17 224 PHE C N 1
ATOM 5460 C CA . PHE C 1 224 ? -1.189 12.034 44.423 1.00 11.50 224 PHE C CA 1
ATOM 5461 C C . PHE C 1 224 ? -0.841 11.026 45.520 1.00 11.66 224 PHE C C 1
ATOM 5462 O O . PHE C 1 224 ? -0.069 10.100 45.295 1.00 12.16 224 PHE C O 1
ATOM 5470 N N . ALA C 1 225 ? -1.374 11.251 46.723 1.00 12.13 225 ALA C N 1
ATOM 5471 C CA . ALA C 1 225 ? -1.005 10.458 47.904 1.00 13.19 225 ALA C CA 1
ATOM 5472 C C . ALA C 1 225 ? -1.276 8.977 47.639 1.00 13.92 225 ALA C C 1
ATOM 5473 O O . ALA C 1 225 ? -2.372 8.612 47.175 1.00 14.03 225 ALA C O 1
ATOM 5475 N N . GLY C 1 226 ? -0.273 8.146 47.917 1.00 13.90 226 GLY C N 1
ATOM 5476 C CA . GLY C 1 226 ? -0.402 6.697 47.775 1.00 15.02 226 GLY C CA 1
ATOM 5477 C C . GLY C 1 226 ? -0.293 6.181 46.353 1.00 15.78 226 GLY C C 1
ATOM 5478 O O . GLY C 1 226 ? -0.538 4.992 46.109 1.00 17.00 226 GLY C O 1
ATOM 5479 N N . ARG C 1 227 ? 0.073 7.047 45.409 1.00 15.24 227 ARG C N 1
ATOM 5480 C CA . ARG C 1 227 ? 0.173 6.664 43.992 1.00 15.23 227 ARG C CA 1
ATOM 5481 C C . ARG C 1 227 ? 1.564 6.973 43.423 1.00 15.16 227 ARG C C 1
ATOM 5482 O O . ARG C 1 227 ? 2.385 7.619 44.087 1.00 15.16 227 ARG C O 1
ATOM 5490 N N . ASP C 1 228 ? 1.837 6.506 42.209 1.00 15.18 228 ASP C N 1
ATOM 5491 C CA . ASP C 1 228 ? 3.091 6.903 41.544 1.00 15.50 228 ASP C CA 1
ATOM 5492 C C . ASP C 1 228 ? 2.921 8.054 40.550 1.00 14.39 228 ASP C C 1
ATOM 5493 O O . ASP C 1 228 ? 3.821 8.334 39.751 1.00 14.75 228 ASP C O 1
ATOM 5498 N N . THR C 1 229 ? 1.781 8.727 40.649 1.00 13.58 229 THR C N 1
ATOM 5499 C CA . THR C 1 229 ? 1.347 9.738 39.686 1.00 12.83 229 THR C CA 1
ATOM 5500 C C . THR C 1 229 ? 1.388 11.146 40.288 1.00 12.40 229 THR C C 1
ATOM 5501 O O . THR C 1 229 ? 1.306 11.325 41.511 1.00 12.30 229 THR C O 1
ATOM 5505 N N . SER C 1 230 ? 1.494 12.138 39.406 1.00 12.44 230 SER C N 1
ATOM 5506 C CA . SER C 1 230 ? 1.709 13.517 39.814 1.00 12.18 230 SER C CA 1
ATOM 5507 C C . SER C 1 230 ? 0.848 14.428 38.938 1.00 11.65 230 SER C C 1
ATOM 5508 O O . SER C 1 230 ? 0.260 13.992 37.917 1.00 11.52 230 SER C O 1
ATOM 5511 N N . PHE C 1 231 ? 0.785 15.701 39.327 1.00 10.25 231 PHE C N 1
ATOM 5512 C CA . PHE C 1 231 ? 0.076 16.711 38.566 1.00 9.50 231 PHE C CA 1
ATOM 5513 C C . PHE C 1 231 ? 0.910 17.994 38.670 1.00 9.47 231 PHE C C 1
ATOM 5514 O O . PHE C 1 231 ? 1.881 18.046 39.429 1.00 9.37 231 PHE C O 1
ATOM 5522 N N . HIS C 1 232 ? 0.514 19.022 37.937 1.0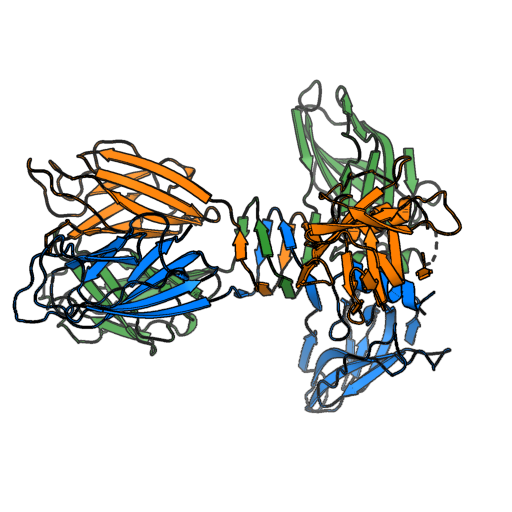0 9.52 232 HIS C N 1
ATOM 5523 C CA . HIS C 1 232 ? 0.924 20.372 38.298 1.00 9.10 232 HIS C CA 1
ATOM 5524 C C . HIS C 1 232 ? -0.221 21.323 38.078 1.00 9.03 232 HIS C C 1
ATOM 5525 O O . HIS C 1 232 ? -1.164 21.021 37.314 1.00 9.08 232 HIS C O 1
ATOM 5532 N N . ILE C 1 233 ? -0.168 22.439 38.783 1.00 8.93 233 ILE C N 1
ATOM 5533 C CA . ILE C 1 233 ? -1.093 23.534 38.525 1.00 9.65 233 ILE C CA 1
ATOM 5534 C C . ILE C 1 233 ? -0.254 24.760 38.149 1.00 10.70 233 ILE C C 1
ATOM 5535 O O . ILE C 1 233 ? 0.931 24.845 38.523 1.00 10.48 233 ILE C O 1
ATOM 5540 N N . ASP C 1 234 ? -0.849 25.665 37.384 1.00 10.62 234 ASP C N 1
ATOM 5541 C CA . ASP C 1 234 ? -0.243 26.973 37.131 1.00 10.40 234 ASP C CA 1
ATOM 5542 C C . ASP C 1 234 ? -0.953 28.021 37.960 1.00 11.35 234 ASP C C 1
ATOM 5543 O O . ASP C 1 234 ? -2.184 28.108 37.923 1.00 10.98 234 ASP C O 1
ATOM 5548 N N . ILE C 1 235 ? -0.188 28.795 38.730 1.00 10.30 235 ILE C N 1
ATOM 5549 C CA . ILE C 1 235 ? -0.725 30.011 39.342 1.00 11.44 235 ILE C CA 1
ATOM 5550 C C . ILE C 1 235 ? -0.431 31.123 38.353 1.00 12.16 235 ILE C C 1
ATOM 5551 O O . ILE C 1 235 ? 0.729 31.424 38.058 1.00 12.21 235 ILE C O 1
ATOM 5556 N N . ASN C 1 236 ? -1.494 31.668 37.773 1.00 12.18 236 ASN C N 1
ATOM 5557 C CA . ASN C 1 236 ? -1.349 32.678 36.737 1.00 13.37 236 ASN C CA 1
ATOM 5558 C C . ASN C 1 236 ? -1.182 34.059 37.363 1.00 14.01 236 ASN C C 1
ATOM 5559 O O . ASN C 1 236 ? -1.614 34.265 38.485 1.00 14.34 236 ASN C O 1
ATOM 5564 N N . PRO C 1 237 ? -0.532 35.008 36.652 1.00 15.68 237 PRO C N 1
ATOM 5565 C CA . PRO C 1 237 ? -0.399 36.376 37.216 1.00 15.93 237 PRO C CA 1
ATOM 5566 C C . PRO C 1 237 ? -1.716 37.051 37.637 1.00 16.52 237 PRO C C 1
ATOM 5567 O O . PRO C 1 237 ? -1.714 37.862 38.564 1.00 16.92 237 PRO C O 1
ATOM 5571 N N . ASN C 1 238 ? -2.837 36.684 37.019 1.00 16.68 238 ASN C N 1
ATOM 5572 C CA . ASN C 1 238 ? -4.131 37.242 37.433 1.00 16.91 238 ASN C CA 1
ATOM 5573 C C . ASN C 1 238 ? -4.764 36.590 38.676 1.00 16.57 238 ASN C C 1
ATOM 5574 O O . ASN C 1 238 ? -5.806 37.050 39.161 1.00 17.40 238 ASN C O 1
ATOM 5579 N N . GLY C 1 239 ? -4.106 35.553 39.202 1.00 15.95 239 GLY C N 1
ATOM 5580 C CA . GLY C 1 239 ? -4.540 34.842 40.400 1.00 15.08 239 GLY C CA 1
ATOM 5581 C C . GLY C 1 239 ? -5.324 33.567 40.137 1.00 14.26 239 GLY C C 1
ATOM 5582 O O . GLY C 1 239 ? -5.557 32.769 41.046 1.00 13.48 239 GLY C O 1
ATOM 5583 N N . SER C 1 240 ? -5.752 33.380 38.888 1.00 14.55 240 SER C N 1
ATOM 5584 C CA . SER C 1 240 ? -6.450 32.154 38.524 1.00 13.86 240 SER C CA 1
ATOM 5585 C C . SER C 1 240 ? -5.476 30.976 38.590 1.00 13.74 240 SER C C 1
ATOM 5586 O O . SER C 1 240 ? -4.256 31.156 38.543 1.00 13.40 240 SER C O 1
ATOM 5589 N N . ILE C 1 241 ? -6.042 29.783 38.684 1.00 13.13 241 ILE C N 1
ATOM 5590 C CA . ILE C 1 241 ? -5.244 28.562 38.836 1.00 12.92 241 ILE C CA 1
ATOM 5591 C C . ILE C 1 241 ? -5.729 27.584 37.783 1.00 13.02 241 ILE C C 1
ATOM 5592 O O . ILE C 1 241 ? -6.918 27.259 37.731 1.00 13.41 241 ILE C O 1
ATOM 5597 N N . THR C 1 242 ? -4.799 27.114 36.964 1.00 12.22 242 THR C N 1
ATOM 5598 C CA . THR C 1 242 ? -5.125 26.229 35.842 1.00 12.07 242 THR C CA 1
ATOM 5599 C C . THR C 1 242 ? -4.620 24.827 36.140 1.00 11.61 242 THR C C 1
ATOM 5600 O O . THR C 1 242 ? -3.470 24.640 36.562 1.00 11.54 242 THR C O 1
ATOM 5604 N N . TRP C 1 243 ? -5.481 23.840 35.902 1.00 10.96 243 TRP C N 1
ATOM 5605 C CA . TRP C 1 243 ? -5.133 22.440 36.138 1.00 10.41 243 TRP C CA 1
ATOM 5606 C C . TRP C 1 243 ? -4.320 21.862 34.980 1.00 9.72 243 TRP C C 1
ATOM 5607 O O . TRP C 1 243 ? -4.747 21.928 33.823 1.00 10.40 243 TRP C O 1
ATOM 5618 N N . TRP C 1 244 ? -3.163 21.279 35.293 1.00 10.13 244 TRP C N 1
ATOM 5619 C CA . TRP C 1 244 ? -2.332 20.652 34.256 1.00 9.93 244 TRP C CA 1
ATOM 5620 C C . TRP C 1 244 ? -1.932 19.204 34.567 1.00 10.59 244 TRP C C 1
ATOM 5621 O O . TRP C 1 244 ? -0.945 18.681 34.032 1.00 10.52 244 TRP C O 1
ATOM 5632 N N . GLY C 1 245 ? -2.703 18.544 35.433 1.00 10.84 245 GLY C N 1
ATOM 5633 C CA . GLY C 1 245 ? -2.626 17.091 35.517 1.00 11.30 245 GLY C CA 1
ATOM 5634 C C . GLY C 1 245 ? -3.448 16.468 34.383 1.00 12.10 245 GLY C C 1
ATOM 5635 O O . GLY C 1 245 ? -3.983 17.179 33.503 1.00 12.44 245 GLY C O 1
ATOM 5636 N N . ALA C 1 246 ? -3.524 15.141 34.389 1.00 12.77 246 ALA C N 1
ATOM 5637 C CA . ALA C 1 246 ? -4.443 14.418 33.488 1.00 12.27 246 ALA C CA 1
ATOM 5638 C C . ALA C 1 246 ? -5.883 14.719 33.902 1.00 13.21 246 ALA C C 1
ATOM 5639 O O . ALA C 1 246 ? -6.135 15.294 34.961 1.00 12.50 246 ALA C O 1
ATOM 5641 N N . ASN C 1 247 ? -6.848 14.327 33.075 1.00 13.47 247 ASN C N 1
ATOM 5642 C CA . ASN C 1 247 ? -8.253 14.541 33.446 1.00 14.51 247 ASN C CA 1
ATOM 5643 C C . ASN C 1 247 ? -8.576 13.661 34.639 1.00 14.64 247 ASN C C 1
ATOM 5644 O O . ASN C 1 247 ? -8.096 12.528 34.706 1.00 15.16 247 ASN C O 1
ATOM 5649 N N . ILE C 1 248 ? -9.388 14.172 35.563 1.00 14.91 248 ILE C N 1
ATOM 5650 C CA . ILE C 1 248 ? -9.830 13.393 36.717 1.00 15.74 248 ILE C CA 1
ATOM 5651 C C . ILE C 1 248 ? -11.351 13.273 36.689 1.00 15.84 248 ILE C C 1
ATOM 5652 O O . ILE C 1 248 ? -12.055 14.266 36.491 1.00 15.06 248 ILE C O 1
ATOM 5657 N N . ASP C 1 249 ? -11.827 12.051 36.892 1.00 17.51 249 ASP C N 1
ATOM 5658 C CA . ASP C 1 249 ? -13.253 11.754 36.919 1.00 19.42 249 ASP C CA 1
ATOM 5659 C C . ASP C 1 249 ? -13.895 12.071 38.282 1.00 19.42 249 ASP C C 1
ATOM 5660 O O . ASP C 1 249 ? -13.365 12.875 39.054 1.00 18.18 249 ASP C O 1
ATOM 5665 N N . LYS C 1 250 ? -15.031 11.431 38.576 1.00 19.16 250 LYS C N 1
ATOM 5666 C CA . LYS C 1 250 ? -15.805 11.755 39.777 1.00 20.44 250 LYS C CA 1
ATOM 5667 C C . LYS C 1 250 ? -15.187 11.376 41.131 1.00 19.12 250 LYS C C 1
ATOM 5668 O O . LYS C 1 250 ? -15.580 11.943 42.151 1.00 19.16 250 LYS C O 1
ATOM 5674 N N . THR C 1 251 ? -14.244 10.440 41.149 1.00 18.08 251 THR C N 1
ATOM 5675 C CA . THR C 1 251 ? -13.656 9.977 42.412 1.00 17.27 251 THR C CA 1
ATOM 5676 C C . THR C 1 251 ? -12.485 10.881 42.844 1.00 16.08 251 THR C C 1
ATOM 5677 O O . THR C 1 251 ? -11.484 10.946 42.122 1.00 16.59 251 THR C O 1
ATOM 5681 N N . PRO C 1 252 ? -12.608 11.557 44.004 1.00 15.44 252 PRO C N 1
ATOM 5682 C CA . PRO C 1 252 ? -11.518 12.468 44.418 1.00 14.87 252 PRO C CA 1
ATOM 5683 C C . PRO C 1 252 ? -10.206 11.739 44.675 1.00 14.69 252 PRO C C 1
ATOM 5684 O O . PRO C 1 252 ? -10.210 10.602 45.183 1.00 14.50 252 PRO C O 1
ATOM 5688 N N . ILE C 1 253 ? -9.093 12.378 44.309 1.00 13.71 253 ILE C N 1
ATOM 5689 C CA . ILE C 1 253 ? -7.764 11.818 44.543 1.00 14.07 253 ILE C CA 1
ATOM 5690 C C . ILE C 1 253 ? -7.000 12.825 45.397 1.00 13.00 253 ILE C C 1
ATOM 5691 O O . ILE C 1 253 ? -7.002 14.019 45.092 1.00 12.62 253 ILE C O 1
ATOM 5696 N N . ALA C 1 254 ? -6.382 12.358 46.482 1.00 12.56 254 ALA C N 1
ATOM 5697 C CA . ALA C 1 254 ? -5.750 13.285 47.441 1.00 12.73 254 ALA C CA 1
ATOM 5698 C C . ALA C 1 254 ? -4.501 13.915 46.844 1.00 12.16 254 ALA C C 1
ATOM 5699 O O . ALA C 1 254 ? -3.664 13.201 46.300 1.00 13.78 254 ALA C O 1
ATOM 5701 N N . THR C 1 255 ? -4.401 15.240 46.983 1.00 11.87 255 THR C N 1
ATOM 5702 C CA . THR C 1 255 ? -3.349 16.055 46.340 1.00 11.24 255 THR C CA 1
ATOM 5703 C C . THR C 1 255 ? -2.445 16.646 47.424 1.00 10.91 255 THR C C 1
ATOM 5704 O O . THR C 1 255 ? -2.926 17.334 48.332 1.00 10.94 255 THR C O 1
ATOM 5708 N N . ARG C 1 256 ? -1.140 16.401 47.311 1.00 10.45 256 ARG C N 1
ATOM 5709 C CA . ARG C 1 256 ? -0.186 16.887 48.308 1.00 10.33 256 ARG C CA 1
ATOM 5710 C C . ARG C 1 256 ? 1.108 17.406 47.676 1.00 10.37 256 ARG C C 1
ATOM 5711 O O . ARG C 1 256 ? 1.358 17.206 46.492 1.00 11.92 256 ARG C O 1
ATOM 5719 N N . GLY C 1 257 ? 1.923 18.073 48.488 1.00 10.16 257 GLY C N 1
ATOM 5720 C CA . GLY C 1 257 ? 3.287 18.415 48.055 1.00 10.20 257 GLY C CA 1
ATOM 5721 C C . GLY C 1 257 ? 3.593 19.890 48.217 1.00 10.15 257 GLY C C 1
ATOM 5722 O O . GLY C 1 257 ? 2.687 20.736 48.284 1.00 10.76 257 GLY C O 1
ATOM 5723 N N . ASN C 1 258 ? 4.885 20.197 48.268 1.00 8.94 258 ASN C N 1
ATOM 5724 C CA . ASN C 1 258 ? 5.357 21.568 48.393 1.00 9.57 258 ASN C CA 1
ATOM 5725 C C . ASN C 1 258 ? 5.968 22.057 47.080 1.00 9.88 258 ASN C C 1
ATOM 5726 O O . ASN C 1 258 ? 6.778 21.334 46.495 1.00 10.72 258 ASN C O 1
ATOM 5731 N N . GLY C 1 259 ? 5.585 23.258 46.638 1.00 9.92 259 GLY C N 1
ATOM 5732 C CA . GLY C 1 259 ? 6.225 23.917 45.480 1.00 10.76 259 GLY C CA 1
ATOM 5733 C C . GLY C 1 259 ? 6.587 25.348 45.867 1.00 11.36 259 GLY C C 1
ATOM 5734 O O . GLY C 1 259 ? 5.872 25.968 46.657 1.00 12.93 259 GLY C O 1
ATOM 5735 N N . SER C 1 260 ? 7.684 25.873 45.322 1.00 11.45 260 SER C N 1
ATOM 5736 C CA . SER C 1 260 ? 8.153 27.222 45.691 1.00 11.39 260 SER C CA 1
ATOM 5737 C C . SER C 1 260 ? 8.146 28.116 44.475 1.00 10.36 260 SER C C 1
ATOM 5738 O O . SER C 1 260 ? 8.397 27.639 43.359 1.00 10.89 260 SER C O 1
ATOM 5741 N N . TYR C 1 261 ? 7.877 29.409 44.673 1.00 9.30 261 TYR C N 1
ATOM 5742 C CA . TYR C 1 261 ? 8.084 30.396 43.611 1.00 9.43 261 TYR C CA 1
ATOM 5743 C C . TYR C 1 261 ? 8.460 31.755 44.188 1.00 9.43 261 TYR C C 1
ATOM 5744 O O . TYR C 1 261 ? 8.264 31.991 45.396 1.00 9.16 261 TYR C O 1
ATOM 5753 N N . PHE C 1 262 ? 9.011 32.608 43.318 1.00 10.28 262 PHE C N 1
ATOM 5754 C CA . PHE C 1 262 ? 9.301 34.008 43.638 1.00 11.37 262 PHE C CA 1
ATOM 5755 C C . PHE C 1 262 ? 8.176 34.877 43.095 1.00 12.84 262 PHE C C 1
ATOM 5756 O O . PHE C 1 262 ? 7.761 34.714 41.946 1.00 12.63 262 PHE C O 1
ATOM 5764 N N . ILE C 1 263 ? 7.721 35.823 43.904 1.00 13.99 263 ILE C N 1
ATOM 5765 C CA . ILE C 1 263 ? 6.746 36.825 43.426 1.00 16.33 263 ILE C CA 1
ATOM 5766 C C . ILE C 1 263 ? 7.385 37.815 42.448 1.00 18.50 263 ILE C C 1
ATOM 5767 O O . ILE C 1 263 ? 6.783 38.168 41.420 1.00 18.88 263 ILE C O 1
ATOM 5772 N N . LYS C 1 264 ? 8.604 38.232 42.759 1.00 19.39 264 LYS C N 1
ATOM 5773 C CA . LYS C 1 264 ? 9.312 39.240 41.977 1.00 21.91 264 LYS C CA 1
ATOM 5774 C C . LYS C 1 264 ? 10.363 38.607 41.058 1.00 21.66 264 LYS C C 1
ATOM 5775 O O . LYS C 1 264 ? 11.221 37.822 41.513 1.00 21.66 264 LYS C O 1
#

Secondary structure (DSSP, 8-state):
-EEE----HHHHHHHHHHHHT--TT--EEEEEEPPEE-SSEEEEEEEEEEETTEEEEEEEEEEE--TTSEEEEEEEE-TT-SS--EEEEEESS-------TTTS-S-EEEEEEEEEE-SSSEEEEEEPP-EEE-SEEEESEEEESS-EE--EEEEEEEEETTEEEEEEEETTTEEEEEEEEEE-SB-TTPBPSSPPPPGGG--SS-EEEEEEETTSS-EEEEEE-TTS-EEE-S--B-SS-EEEEEEEEEE--/-EE----HHHHHHHHHHHT--TT--EEEEEE--EE-SSEEEEEEEEEEETTEEEEEEEEEEE--TTSEEEEEEEE-TT-SS--EEEEEESS-------TTTS-S-EEEEEEEEEE-SSSEEEEEEPP-EEE-SEEEESEEEESS-EE--EEEEEEEEETTEEEEEEEETTTEEEEEEEEEE-SB-TTPBPSSPPPPGGG--SS-EEEEEEETTSS-EEEEEE-TTS-EEE-S--B-SS-EEEEEEEEEE--/-EEE-S---HHHHHHHHHHHHT--TT-EEEEEEE--EE-SSEEEEEEEEEEETTEEEEEEEEEEE--TTSEEEEEEEE-TT-TT--EEEEEESS-------TTTS-S-EEEEEEEEEE-SSSEEEEEEPP-EEE-SEEEESEEEESS-EE--EEEEEEEEETTEEEEEEEETTTEEEEEEEEEE-SB-TTPBPSSPPPPGGG--SS-EEEEEEETTSS-EEEEEE-TTS-EEE-S--B-SS-EEEEEEEEEE--

Organism: Lactococcus phage p2 (NCBI:txid254252)

InterPro domains:
  IPR008982 Adenovirus pIV-like, attachment domain [SSF49835] (162-264)
  IPR015027 Receptor-binding protein of phage tail base-plate Siphoviridae, head [PF08931] (164-264)
  IPR048779 Receptor binding protein, neck domain [PF21564] (141-161)
  IPR048780 Receptor-binding protein, N-terminal shoulder domain [PF20747] (2-138)

Nearest PDB structures (foldseek):
  1zru-assembly1_C  TM=9.986E-01  e=2.635E-46  Lactococcus virus P2
  2wzp-assembly1_A  TM=9.839E-01  e=2.889E-45  Lactococcus virus P2
  2bse-assembly1_C  TM=1.006E+00  e=7.872E-19  Lactococcus virus P2
  3da0-assembly1_C  TM=9.176E-01  e=9.683E-20  Lactococcus phage TP901-1
  3d8m-assembly1_A  TM=9.130E-01  e=2.880E-18  Lactococcus phage TP901-1

B-factor: mean 19.69, std 10.59, range [5.33, 80.69]

CATH classification: 2.60.520.10 (+1 more: 2.60.40.1830)

Radius of gyration: 31.29 Å; Cα contacts (8 Å, |Δi|>4): 2285; chains: 3; bounding box: 73×90×78 Å

Solvent-accessible surface area: 29497 Å² total; per-residue (Å²): 84,38,110,44,77,16,72,68,40,68,14,58,0,9,9,19,3,20,6,10,11,11,71,16,146,6,0,10,25,96,44,42,49,84,34,87,79,62,71,45,40,3,42,0,35,23,0,0,0,0,0,1,0,3,2,0,5,0,40,102,34,73,11,75,15,125,32,120,32,69,3,51,0,0,0,18,0,32,56,110,98,123,103,97,8,5,55,29,30,32,34,98,44,76,63,26,53,22,40,42,4,4,61,44,112,38,62,0,47,1,1,0,2,33,0,39,6,39,57,114,14,32,90,63,66,138,75,36,69,43,42,5,72,32,34,24,1,47,3,65,64,2,66,3,78,26,29,14,82,27,47,73,85,92,31,90,3,109,1,12,33,42,1,65,0,33,0,16,4,16,28,68,11,22,0,3,0,32,1,54,16,45,0,17,90,3,74,92,34,123,75,7,96,32,79,117,0,68,185,66,5,55,4,85,41,49,9,7,0,10,0,0,8,27,11,112,57,34,0,0,1,0,18,0,27,63,81,0,2,4,15,0,76,0,30,74,14,79,138,76,74,28,28,0,60,0,16,9,12,0,18,25,115,92,28,95,57,135,99,43,77,29,49,1,12,4,28,3,20,7,10,11,13,78,16,144,8,0,12,31,94,46,54,50,75,32,100,81,100,58,44,44,5,57,0,24,29,0,0,0,0,0,1,3,27,11,1,5,0,37,90,39,69,8,73,19,118,24,111,24,67,3,50,0,0,0,17,2,41,67,117,100,119,92,91,17,4,59,28,28,34,35,98,45,76,63,24,51,22,41,38,7,6,61,42,113,43,62,0,49,2,1,0,2,34,0,42,7,40,43,114,16,32,91,63,70,137,82,35,70,39,36,4,76,32,31,23,0,43,4,64,65,2,68,3,79,25,28,11,87,30,42,74,89,93,32,77,3,101,2,12,32,47,1,48,0,32,0,17,6,15,28,69,12,24,0,4,0,34,1,47,27,38,0,15,86,4,76,94,34,125,76,8,93,32,82,117,0,69,180,71,7,57,4,83,41,44,9,6,0,10,0,0,4,25,11,110,59,31,0,0,1,0,18,0,28,64,79,0,3,4,13,0,77,0,28,71,20,104,169,84,81,22,29,0,59,0,16,8,9,0,18,24,122,99,38,96,50,76,17,19,138,71,24,55,16,58,0,5,5,16,3,18,6,9,12,11,75,18,143,7,0,10,26,96,45,53,50,79,29,92,77,93,60,46,47,4,53,0,22,27,0,0,0,0,0,0,0,5,2,0,7,0,37,91,38,73,10,75,16,121,26,114,23,65,4,51,0,0,0,16,0,32,47,103,95,95,100,91,6,5,57,27,28,35,35,96,45,74,65,25,50,21,42,41,5,3,56,44,108,36,59,0,47,1,1,0,2,35,0,42,7,36,45,115,13,33,89,65,66,139,74,34,75,40,33,4,78,30,32,25,1,47,3,65,61,2,73,4,78,27,29,12,85,28,48,75,84,92,31,77,2,97,2,13,33,43,0,49,0,32,0,17,6,16,31,67,14,23,0,3,0,35,1,46,29,39,0,18,79,4,81,93,33,125,77,6,95,30,81,113,0,67,177,68,5,62,4,86,40,45,9,6,0,11,0,0,4,26,10,109,56,29,0,0,1,0,18,0,30,64,79,0,3,4,13,0,77,0,25,78,15,105,174,91,81,27,29,0,61,0,15,8,8,0,17,24,131

Foldseek 3Di:
DKFWDCLLSLVQLVVQCVVQQHAQAFKDKDQPDDWDKDWQKTFRCWMWMAHSSTIMIRHRHMAGHDAQAWWFKKWKAASVVPVDRIDIYTDRDQPQDRDNVSVDHDIGIYTFKIFGHHRIITDDIDTDDGDHHDDDDDDDDDDDPDDDDFDKDWDWWPQAQQKIWIWIDTNLWKIKIWIWTWGAQAAAFDWHPGDFADLSPAAPAWDWFKKDFPPDPAIWIWIQGNVRIIGTHGHHHHDDTTTITDMGMGTRD/DKFWDDALVQLVVQCVVQQHAQAFKDKDQPDDWDKDWQKTFRQWMWMAGSSTIMIRHRNMEGHDAQAKWFKKWKAAVVPVVDRTDIYTDRDQPQDRDNVSVDHDIGIYTFKIFGHHRTITDDIDTDDGDRHDDDDDDDDDDDPDDDDFDKDWDWFPQAQQKIWIWIDTNLWKIKIWIWTWHAQDAAFDWHDGDFADQSPAAPAWDWFKKDFPPDPAIWIWIQGNVRIIGTHGHHGHGDTTTITDMGMGTRD/DKFWDLAPPSLVQLVVQCVVQQHAQAFKDKDQPDDWDKFWQKTFRQWMWMQGSSTIMIRHRPMEGHDAQAWWFKKWKAANVPVVDRIDIYTDRDQPQDRDNVSPDGDMGIYTFKIFGHHNTITPDIDTDDGDHHDDDDDDDDDDDPDDDDFDKDWDWWPQAQFKIWIWIDTNLWKIKIWIWTWHAQDAAFDWHDGDFADQSPAAPAKDWFKKDFPPDPAIWIWIQGNVRIIGTHGHHHHGDTTTITDMGMGTRD